Protein AF-0000000084753530 (afdb_homodimer)

Foldseek 3Di:
DPPQPQCDLVLLLPDDPLVQLLVLLVCLLPDDCPVPDLVVNVVSCCVRLVDFQRFWQKDFLVRQQVFKKKAKDKDDDVVVDPPFAPVSGFKDQLCVQCAADLQAHRSAIKGKTWRAHVLNVQLVVDAAFIKMKMWMKGWDAPGMFIEAELAQQPADPLAPCNVSNVVRLVVSQVSHDPVSPRCSSSSNSSSVSSLVCSQDPDPRNSNSNSSSCCCPPNDSNGQKYWHARNLVSRSIIMMIGRRVSCVRTMDTAKIWIWGFRHADPNGTDIDTDQWIWGDDPNTTDIDGDDVVVVVSPPPDD/DPPQPQCDLVLLLPDDPLVQLLVLLVCLLPDDCPVPDLVRNVVSCCVRLVDFLRFWQKDFLVRQQVFKKKAKDKDDDVVVDPPFAPVSRFKDQLCVQCAADLQAHRSAIKGKTWRAHVLNVQLVVDAAFIKMKMWMKGWDAPGMFIEAELAQQPADPLAPCNVSNVVSLVVSQVSHDVVSPRCSSSSNSSSVSSLVCSQDPDPRNSNSNSSSCCCPPNDSNGQKYWHARNLVSRSIIMMIGRRVSCVRTMDTAKIWIWGFRHADPNGTDIDTDQWIWGDDPNTTDIDGDDVVVVVSPPPPD

pLDDT: mean 89.47, std 12.33, range [28.3, 98.75]

Secondary structure (DSSP, 8-state):
--------HHHHHT---HHHHHHHHHHHHH---TTS-HHHHHHHHHHHHS----PEEEE-HHHHTT-EEEEEEES--TTT--TTSGGGGSPPPGGG--S-BTTB-TT---EEEESSHHHHHHHT---TT-EEEEEEEEE--SSPEEEEE-S-TT--TTSTTHHHHHHHHHHHHHHS-GGG---HHHHHHHHHHHHHHHHH--TT-HHHHHHHHHHHTSSS--SEEEEE-TTTTTSSEEEEE-HHHHHHHEEEEEEEEEEEEEEETTEEEEEEEEEEEEEETTEEEEEE--HHHHHTTT---/--------HHHHHT---HHHHHHHHHHHHH---TTS-HHHHHHHHHHHHS----PEEEE-HHHHTT-EEEEEEES--TTT--TTSGGGGSPPPGGG--S-BTTB-TT---EEEESSHHHHHHHT---TT-EEEEEEEEE--SSPEEEEE-S-TT--TTSTTHHHHHHHHHHHHHHS-GGG---HHHHHHHHHHHHHHHHH--TT-HHHHHHHHHHHTSSS--SEEEEE-TTTTTSSEEEEE-HHHHHHHEEEEEEEEEEEEEEETTEEEEEEEEEEEEEETTEEEEEE--HHHHHTTTTT-

Structure (mmCIF, N/CA/C/O backbone):
data_AF-0000000084753530-model_v1
#
loop_
_entity.id
_entity.type
_entity.pdbx_description
1 polymer 'Uncharacterized protein'
#
loop_
_atom_site.group_PDB
_atom_site.id
_atom_site.type_symbol
_atom_site.label_atom_id
_atom_site.label_alt_id
_atom_site.label_comp_id
_atom_site.label_asym_id
_atom_site.label_entity_id
_atom_site.label_seq_id
_atom_site.pdbx_PDB_ins_code
_atom_site.Cartn_x
_atom_site.Cartn_y
_atom_site.Cartn_z
_atom_site.occupancy
_atom_site.B_iso_or_equiv
_atom_site.auth_seq_id
_atom_site.auth_comp_id
_atom_site.auth_asym_id
_atom_site.auth_atom_id
_atom_site.pdbx_PDB_model_num
ATOM 1 N N . MET A 1 1 ? 17.547 -9.211 -23.219 1 28.61 1 MET A N 1
ATOM 2 C CA . MET A 1 1 ? 16.906 -10.469 -23.562 1 28.61 1 MET A CA 1
ATOM 3 C C . MET A 1 1 ? 16.859 -11.406 -22.344 1 28.61 1 MET A C 1
ATOM 5 O O . MET A 1 1 ? 17.906 -11.828 -21.859 1 28.61 1 MET A O 1
ATOM 9 N N . ASP A 1 2 ? 15.953 -11.188 -21.469 1 36.78 2 ASP A N 1
ATOM 10 C CA . ASP A 1 2 ? 15.789 -11.992 -20.281 1 36.78 2 ASP A CA 1
ATOM 11 C C . ASP A 1 2 ? 15.828 -13.484 -20.609 1 36.78 2 ASP A C 1
ATOM 13 O O . ASP A 1 2 ? 15.078 -13.953 -21.469 1 36.78 2 ASP A O 1
ATOM 17 N N . GLU A 1 3 ? 16.906 -14.086 -20.484 1 37.41 3 GLU A N 1
ATOM 18 C CA . GLU A 1 3 ? 17.062 -15.516 -20.719 1 37.41 3 GLU A CA 1
ATOM 19 C C . GLU A 1 3 ? 15.906 -16.312 -20.109 1 37.41 3 GLU A C 1
ATOM 21 O O . GLU A 1 3 ? 15.672 -16.219 -18.906 1 37.41 3 GLU A O 1
ATOM 26 N N . LEU A 1 4 ? 14.828 -16.391 -20.781 1 42.41 4 LEU A N 1
ATOM 27 C CA . LEU A 1 4 ? 13.781 -17.359 -20.484 1 42.41 4 LEU A CA 1
ATOM 28 C C . LEU A 1 4 ? 14.375 -18.625 -19.859 1 42.41 4 LEU A C 1
ATOM 30 O O . LEU A 1 4 ? 15.289 -19.234 -20.422 1 42.41 4 LEU A O 1
ATOM 34 N N . GLU A 1 5 ? 14.391 -18.688 -18.656 1 47.81 5 GLU A N 1
ATOM 35 C CA . GLU A 1 5 ? 14.852 -19.953 -18.062 1 47.81 5 GLU A CA 1
ATOM 36 C C . GLU A 1 5 ? 14.25 -21.156 -18.797 1 47.81 5 GLU A C 1
ATOM 38 O O . GLU A 1 5 ? 13.094 -21.516 -18.547 1 47.81 5 GLU A O 1
ATOM 43 N N . GLN A 1 6 ? 14.625 -21.25 -20.062 1 50.78 6 GLN A N 1
ATOM 44 C CA . GLN A 1 6 ? 14.273 -22.422 -20.859 1 50.78 6 GLN A CA 1
ATOM 45 C C . GLN A 1 6 ? 14.758 -23.703 -20.188 1 50.78 6 GLN A C 1
ATOM 47 O O . GLN A 1 6 ? 15.805 -23.719 -19.531 1 50.78 6 GLN A O 1
ATOM 52 N N . ILE A 1 7 ? 13.695 -24.5 -19.922 1 56.88 7 ILE A N 1
ATOM 53 C CA . ILE A 1 7 ? 14.117 -25.828 -19.5 1 56.88 7 ILE A CA 1
ATOM 54 C C . ILE A 1 7 ? 15.32 -26.266 -20.344 1 56.88 7 ILE A C 1
ATOM 56 O O . ILE A 1 7 ? 15.258 -26.281 -21.562 1 56.88 7 ILE A O 1
ATOM 60 N N . THR A 1 8 ? 16.453 -26.156 -19.656 1 55.59 8 THR A N 1
ATOM 61 C CA . THR A 1 8 ? 17.688 -26.484 -20.375 1 55.59 8 THR A CA 1
ATOM 62 C C . THR A 1 8 ? 17.672 -27.938 -20.828 1 55.59 8 THR A C 1
ATOM 64 O O . THR A 1 8 ? 16.906 -28.766 -20.312 1 55.59 8 THR A O 1
ATOM 67 N N . SER A 1 9 ? 18.328 -28.25 -21.953 1 53.47 9 SER A N 1
ATOM 68 C CA . SER A 1 9 ? 18.516 -29.609 -22.453 1 53.47 9 SER A CA 1
ATOM 69 C C . SER A 1 9 ? 18.953 -30.562 -21.344 1 53.47 9 SER A C 1
ATOM 71 O O . SER A 1 9 ? 18.547 -31.719 -21.312 1 53.47 9 SER A O 1
ATOM 73 N N . LYS A 1 10 ? 19.672 -30.078 -20.594 1 57.25 10 LYS A N 1
ATOM 74 C CA . LYS A 1 10 ? 20.234 -30.891 -19.516 1 57.25 10 LYS A CA 1
ATOM 75 C C . LYS A 1 10 ? 19.141 -31.312 -18.531 1 57.25 10 LYS A C 1
ATOM 77 O O . LYS A 1 10 ? 19.141 -32.438 -18.047 1 57.25 10 LYS A O 1
ATOM 82 N N . GLU A 1 11 ? 18.203 -30.469 -18.266 1 61.41 11 GLU A N 1
ATOM 83 C CA . GLU A 1 11 ? 17.094 -30.75 -17.344 1 61.41 11 GLU A CA 1
ATOM 84 C C . GLU A 1 11 ? 16.172 -31.812 -17.922 1 61.41 11 GLU A C 1
ATOM 86 O O . GLU A 1 11 ? 15.703 -32.688 -17.188 1 61.41 11 GLU A O 1
ATOM 91 N N . LEU A 1 12 ? 16 -31.797 -19.156 1 60 12 LEU A N 1
ATOM 92 C CA . LEU A 1 12 ? 15.062 -32.688 -19.812 1 60 12 LEU A CA 1
ATOM 93 C C . LEU A 1 12 ? 15.656 -34.094 -19.953 1 60 12 LEU A C 1
ATOM 95 O O . LEU A 1 12 ? 14.922 -35.094 -19.922 1 60 12 LEU A O 1
ATOM 99 N N . GLU A 1 13 ? 16.953 -34.031 -20.188 1 63.81 13 GLU A N 1
ATOM 100 C CA . GLU A 1 13 ? 17.594 -35.344 -20.266 1 63.81 13 GLU A CA 1
ATOM 101 C C . GLU A 1 13 ? 17.438 -36.094 -18.938 1 63.81 13 GLU A C 1
ATOM 103 O O . GLU A 1 13 ? 17.484 -37.344 -18.922 1 63.81 13 GLU A O 1
ATOM 108 N N . SER A 1 14 ? 17.031 -35.375 -18.047 1 71 14 SER A N 1
ATOM 109 C CA . SER A 1 14 ? 16.953 -36 -16.719 1 71 14 SER A CA 1
ATOM 110 C C . SER A 1 14 ? 15.562 -36.562 -16.469 1 71 14 SER A C 1
ATOM 112 O O . SER A 1 14 ? 15.336 -37.219 -15.453 1 71 14 SER A O 1
ATOM 114 N N . PHE A 1 15 ? 14.648 -36.5 -17.391 1 83.19 15 PHE A N 1
ATOM 115 C CA . PHE A 1 15 ? 13.305 -37.031 -17.172 1 83.19 15 PHE A CA 1
ATOM 116 C C . PHE A 1 15 ? 13.289 -38.531 -17.328 1 83.19 15 PHE A C 1
ATOM 118 O O . PHE A 1 15 ? 13.844 -39.062 -18.281 1 83.19 15 PHE A O 1
ATOM 125 N N . PRO A 1 16 ? 12.719 -39.188 -16.453 1 89.06 16 PRO A N 1
ATOM 126 C CA . PRO A 1 16 ? 12.555 -40.656 -16.594 1 89.06 16 PRO A CA 1
ATOM 127 C C . PRO A 1 16 ? 11.477 -41.031 -17.594 1 89.06 16 PRO A C 1
ATOM 129 O O . PRO A 1 16 ? 10.984 -40.156 -18.344 1 89.06 16 PRO A O 1
ATOM 132 N N . SER A 1 17 ? 11.219 -42.375 -17.672 1 90.81 17 SER A N 1
ATOM 133 C CA . SER A 1 17 ? 10.086 -42.781 -18.484 1 90.81 17 SER A CA 1
ATOM 134 C C . SER A 1 17 ? 8.789 -42.156 -18.016 1 90.81 17 SER A C 1
ATOM 136 O O . SER A 1 17 ? 8.68 -41.719 -16.859 1 90.81 17 SER A O 1
ATOM 138 N N . LEU A 1 18 ? 7.902 -41.969 -18.891 1 93.81 18 LEU A N 1
ATOM 139 C CA . LEU A 1 18 ? 6.637 -41.344 -18.547 1 93.81 18 LEU A CA 1
ATOM 140 C C . LEU A 1 18 ? 5.977 -42.031 -17.359 1 93.81 18 LEU A C 1
ATOM 142 O O . LEU A 1 18 ? 5.418 -41.375 -16.484 1 93.81 18 LEU A O 1
ATOM 146 N N . SER A 1 19 ? 5.992 -43.406 -17.391 1 95.44 19 SER A N 1
ATOM 147 C CA . SER A 1 19 ? 5.41 -44.188 -16.312 1 95.44 19 SER A CA 1
ATOM 148 C C . SER A 1 19 ? 6.098 -43.875 -14.984 1 95.44 19 SER A C 1
ATOM 150 O O . SER A 1 19 ? 5.434 -43.656 -13.969 1 95.44 19 SER A O 1
ATOM 152 N N . GLN A 1 20 ? 7.363 -43.844 -15.016 1 95.5 20 GLN A N 1
ATOM 153 C CA . GLN A 1 20 ? 8.125 -43.5 -13.812 1 95.5 20 GLN A CA 1
ATOM 154 C C . GLN A 1 20 ? 7.848 -42.062 -13.375 1 95.5 20 GLN A C 1
ATOM 156 O O . GLN A 1 20 ? 7.762 -41.781 -12.18 1 95.5 20 GLN A O 1
ATOM 161 N N . TYR A 1 21 ? 7.777 -41.188 -14.305 1 95.5 21 TYR A N 1
ATOM 162 C CA . TYR A 1 21 ? 7.539 -39.781 -14 1 95.5 21 TYR A CA 1
ATOM 163 C C . TYR A 1 21 ? 6.199 -39.594 -13.297 1 95.5 21 TYR A C 1
ATOM 165 O O . TYR A 1 21 ? 6.102 -38.844 -12.32 1 95.5 21 TYR A O 1
ATOM 173 N N . LYS A 1 22 ? 5.16 -40.25 -13.812 1 97 22 LYS A N 1
ATOM 174 C CA . LYS A 1 22 ? 3.85 -40.219 -13.164 1 97 22 LYS A CA 1
ATOM 175 C C . LYS A 1 22 ? 3.934 -40.719 -11.727 1 97 22 LYS A C 1
ATOM 177 O O . LYS A 1 22 ? 3.299 -40.188 -10.828 1 97 22 LYS A O 1
ATOM 182 N N . SER A 1 23 ? 4.754 -41.75 -11.547 1 97.38 23 SER A N 1
ATOM 183 C CA . SER A 1 23 ? 4.961 -42.281 -10.203 1 97.38 23 SER A CA 1
ATOM 184 C C . SER A 1 23 ? 5.672 -41.281 -9.305 1 97.38 23 SER A C 1
ATOM 186 O O . SER A 1 23 ? 5.312 -41.125 -8.141 1 97.38 23 SER A O 1
ATOM 188 N N . ASP A 1 24 ? 6.652 -40.625 -9.82 1 97.5 24 ASP A N 1
ATOM 189 C CA . ASP A 1 24 ? 7.391 -39.625 -9.07 1 97.5 24 ASP A CA 1
ATOM 190 C C . ASP A 1 24 ? 6.48 -38.469 -8.648 1 97.5 24 ASP A C 1
ATOM 192 O O . ASP A 1 24 ? 6.543 -38 -7.512 1 97.5 24 ASP A O 1
ATOM 196 N N . LEU A 1 25 ? 5.672 -38 -9.555 1 97.5 25 LEU A N 1
ATOM 197 C CA . LEU A 1 25 ? 4.754 -36.906 -9.25 1 97.5 25 LEU A CA 1
ATOM 198 C C . LEU A 1 25 ? 3.73 -37.344 -8.203 1 97.5 25 LEU A C 1
ATOM 200 O O . LEU A 1 25 ? 3.379 -36.562 -7.32 1 97.5 25 LEU A O 1
ATOM 204 N N . SER A 1 26 ? 3.232 -38.562 -8.359 1 97.25 26 SER A N 1
ATOM 205 C CA . SER A 1 26 ? 2.32 -39.094 -7.352 1 97.25 26 SER A CA 1
ATOM 206 C C . SER A 1 26 ? 2.975 -39.125 -5.977 1 97.25 26 SER A C 1
ATOM 208 O O . SER A 1 26 ? 2.344 -38.75 -4.977 1 97.25 26 SER A O 1
ATOM 210 N N . LYS A 1 27 ? 4.234 -39.531 -5.988 1 97.31 27 LYS A N 1
ATOM 211 C CA . LYS A 1 27 ? 5.008 -39.531 -4.746 1 97.31 27 LYS A CA 1
ATOM 212 C C . LYS A 1 27 ? 5.137 -38.125 -4.18 1 97.31 27 LYS A C 1
ATOM 214 O O . LYS A 1 27 ? 4.977 -37.938 -2.975 1 97.31 27 LYS A O 1
ATOM 219 N N . LEU A 1 28 ? 5.434 -37.219 -4.996 1 97.12 28 LEU A N 1
ATOM 220 C CA . LEU A 1 28 ? 5.547 -35.844 -4.574 1 97.12 28 LEU A CA 1
ATOM 221 C C . LEU A 1 28 ? 4.246 -35.344 -3.951 1 97.12 28 LEU A C 1
ATOM 223 O O . LEU A 1 28 ? 4.262 -34.656 -2.92 1 97.12 28 LEU A O 1
ATOM 227 N N . GLY A 1 29 ? 3.143 -35.656 -4.527 1 95.94 29 GLY A N 1
ATOM 228 C CA . GLY A 1 29 ? 1.834 -35.219 -4.062 1 95.94 29 GLY A CA 1
ATOM 229 C C . GLY A 1 29 ? 1.468 -35.781 -2.699 1 95.94 29 GLY A C 1
ATOM 230 O O . GLY A 1 29 ? 0.644 -35.188 -1.989 1 95.94 29 GLY A O 1
ATOM 231 N N . LYS A 1 30 ? 2.148 -36.875 -2.309 1 94.5 30 LYS A N 1
ATOM 232 C CA . LYS A 1 30 ? 1.807 -37.562 -1.061 1 94.5 30 LYS A CA 1
ATOM 233 C C . LYS A 1 30 ? 2.887 -37.344 -0.004 1 94.5 30 LYS A C 1
ATOM 235 O O . LYS A 1 30 ? 2.729 -37.75 1.146 1 94.5 30 LYS A O 1
ATOM 240 N N . LEU A 1 31 ? 3.871 -36.719 -0.399 1 94.19 31 LEU A N 1
ATOM 241 C CA . LEU A 1 31 ? 5.023 -36.531 0.479 1 94.19 31 LEU A CA 1
ATOM 242 C C . LEU A 1 31 ? 4.688 -35.625 1.643 1 94.19 31 LEU A C 1
ATOM 244 O O . LEU A 1 31 ? 4.047 -34.594 1.451 1 94.19 31 LEU A O 1
ATOM 248 N N . ASP A 1 32 ? 5.086 -36 2.846 1 93.81 32 ASP A N 1
ATOM 249 C CA . ASP A 1 32 ? 4.961 -35.125 4.004 1 93.81 32 ASP A CA 1
ATOM 250 C C . ASP A 1 32 ? 6.078 -34.094 4.027 1 93.81 32 ASP A C 1
ATOM 252 O O . ASP A 1 32 ? 7.234 -34.406 4.316 1 93.81 32 ASP A O 1
ATOM 256 N N . LEU A 1 33 ? 5.727 -32.938 3.82 1 94.44 33 LEU A N 1
ATOM 257 C CA . LEU A 1 33 ? 6.707 -31.859 3.693 1 94.44 33 LEU A CA 1
ATOM 258 C C . LEU A 1 33 ? 6.762 -31.016 4.965 1 94.44 33 LEU A C 1
ATOM 260 O O . LEU A 1 33 ? 7.461 -30 5.016 1 94.44 33 LEU A O 1
ATOM 264 N N . SER A 1 34 ? 6.082 -31.391 6.027 1 92.88 34 SER A N 1
ATOM 265 C CA . SER A 1 34 ? 5.879 -30.562 7.219 1 92.88 34 SER A CA 1
ATOM 266 C C . SER A 1 34 ? 7.184 -30.344 7.973 1 92.88 34 SER A C 1
ATOM 268 O O . SER A 1 34 ? 7.352 -29.344 8.656 1 92.88 34 SER A O 1
ATOM 270 N N . GLN A 1 35 ? 8.125 -31.234 7.789 1 93.94 35 GLN A N 1
ATOM 271 C CA . GLN A 1 35 ? 9.352 -31.141 8.578 1 93.94 35 GLN A CA 1
ATOM 272 C C . GLN A 1 35 ? 10.477 -30.5 7.777 1 93.94 35 GLN A C 1
ATOM 274 O O . GLN A 1 35 ? 11.578 -30.297 8.297 1 93.94 35 GLN A O 1
ATOM 279 N N . LEU A 1 36 ? 10.227 -30.188 6.57 1 94.06 36 LEU A N 1
ATOM 280 C CA . LEU A 1 36 ? 11.25 -29.625 5.691 1 94.06 36 LEU A CA 1
ATOM 281 C C . LEU A 1 36 ? 11.164 -28.109 5.656 1 94.06 36 LEU A C 1
ATOM 283 O O . LEU A 1 36 ? 10.07 -27.547 5.754 1 94.06 36 LEU A O 1
ATOM 287 N N . ASN A 1 37 ? 12.25 -27.484 5.559 1 91 37 ASN A N 1
ATOM 288 C CA . ASN A 1 37 ? 12.25 -26.047 5.332 1 91 37 ASN A CA 1
ATOM 289 C C . ASN A 1 37 ? 12.031 -25.703 3.859 1 91 37 ASN A C 1
ATOM 291 O O . ASN A 1 37 ? 11.883 -26.609 3.027 1 91 37 ASN A O 1
ATOM 295 N N . VAL A 1 38 ? 12.023 -24.531 3.539 1 90.06 38 VAL A N 1
ATOM 296 C CA . VAL A 1 38 ? 11.648 -24.062 2.207 1 90.06 38 VAL A CA 1
ATOM 297 C C . VAL A 1 38 ? 12.633 -24.609 1.175 1 90.06 38 VAL A C 1
ATOM 299 O O . VAL A 1 38 ? 12.219 -25.141 0.141 1 90.06 38 VAL A O 1
ATOM 302 N N . GLU A 1 39 ? 13.883 -24.531 1.435 1 91.62 39 GLU A N 1
ATOM 303 C CA . GLU A 1 39 ? 14.906 -25.016 0.501 1 91.62 39 GLU A CA 1
ATOM 304 C C . GLU A 1 39 ? 14.797 -26.516 0.285 1 91.62 39 GLU A C 1
ATOM 306 O O . GLU A 1 39 ? 14.906 -27 -0.845 1 91.62 39 GLU A O 1
ATOM 311 N N . GLN A 1 40 ? 14.594 -27.172 1.354 1 95.06 40 GLN A N 1
ATOM 312 C CA . GLN A 1 40 ? 14.461 -28.625 1.282 1 95.06 40 GLN A CA 1
ATOM 313 C C . GLN A 1 40 ? 13.219 -29.016 0.491 1 95.06 40 GLN A C 1
ATOM 315 O O . GLN A 1 40 ? 13.242 -30 -0.257 1 95.06 40 GLN A O 1
ATOM 320 N N . ARG A 1 41 ? 12.133 -28.328 0.702 1 94.81 41 ARG A N 1
ATOM 321 C CA . ARG A 1 41 ? 10.914 -28.594 -0.05 1 94.81 41 ARG A CA 1
ATOM 322 C C . ARG A 1 41 ? 11.125 -28.359 -1.542 1 94.81 41 ARG A C 1
ATOM 324 O O . ARG A 1 41 ? 10.672 -29.156 -2.369 1 94.81 41 ARG A O 1
ATOM 331 N N . LEU A 1 42 ? 11.82 -27.328 -1.84 1 92.88 42 LEU A N 1
ATOM 332 C CA . LEU A 1 42 ? 12.125 -27.031 -3.236 1 92.88 42 LEU A CA 1
ATOM 333 C C . LEU A 1 42 ? 12.977 -28.125 -3.852 1 92.88 42 LEU A C 1
ATOM 335 O O . LEU A 1 42 ? 12.734 -28.547 -4.984 1 92.88 42 LEU A O 1
ATOM 339 N N . ASP A 1 43 ? 13.914 -28.562 -3.062 1 94.38 43 ASP A N 1
ATOM 340 C CA . ASP A 1 43 ? 14.766 -29.656 -3.535 1 94.38 43 ASP A CA 1
ATOM 341 C C . ASP A 1 43 ? 13.938 -30.891 -3.855 1 94.38 43 ASP A C 1
ATOM 343 O O . ASP A 1 43 ? 14.164 -31.547 -4.875 1 94.38 43 ASP A O 1
ATOM 347 N N . LYS A 1 44 ? 13.039 -31.188 -2.98 1 95.31 44 LYS A N 1
ATOM 348 C CA . LYS A 1 44 ? 12.188 -32.344 -3.199 1 95.31 44 LYS A CA 1
ATOM 349 C C . LYS A 1 44 ? 11.352 -32.188 -4.469 1 95.31 44 LYS A C 1
ATOM 351 O O . LYS A 1 44 ? 11.133 -33.156 -5.199 1 95.31 44 LYS A O 1
ATOM 356 N N . ILE A 1 45 ? 10.867 -31.031 -4.719 1 94.81 45 ILE A N 1
ATOM 357 C CA . ILE A 1 45 ? 10.078 -30.734 -5.914 1 94.81 45 ILE A CA 1
ATOM 358 C C . ILE A 1 45 ? 10.938 -30.953 -7.16 1 94.81 45 ILE A C 1
ATOM 360 O O . ILE A 1 45 ? 10.523 -31.641 -8.102 1 94.81 45 ILE A O 1
ATOM 364 N N . TYR A 1 46 ? 12.117 -30.5 -7.086 1 92.62 46 TYR A N 1
ATOM 365 C CA . TYR A 1 46 ? 12.992 -30.641 -8.242 1 92.62 46 TYR A CA 1
ATOM 366 C C . TYR A 1 46 ? 13.43 -32.094 -8.414 1 92.62 46 TYR A C 1
ATOM 368 O O . TYR A 1 46 ? 13.617 -32.562 -9.539 1 92.62 46 TYR A O 1
ATOM 376 N N . ASP A 1 47 ? 13.586 -32.781 -7.352 1 93.94 47 ASP A N 1
ATOM 377 C CA . ASP A 1 47 ? 13.984 -34.188 -7.406 1 93.94 47 ASP A CA 1
ATOM 378 C C . ASP A 1 47 ? 12.914 -35.031 -8.086 1 93.94 47 ASP A C 1
ATOM 380 O O . ASP A 1 47 ? 13.227 -35.938 -8.875 1 93.94 47 ASP A O 1
ATOM 384 N N . LEU A 1 48 ? 11.711 -34.688 -7.77 1 95.19 48 LEU A N 1
ATOM 385 C CA . LEU A 1 48 ? 10.633 -35.562 -8.203 1 95.19 48 LEU A CA 1
ATOM 386 C C . LEU A 1 48 ? 9.945 -35 -9.445 1 95.19 48 LEU A C 1
ATOM 388 O O . LEU A 1 48 ? 9.656 -35.75 -10.383 1 95.19 48 LEU A O 1
ATOM 392 N N . ALA A 1 49 ? 9.711 -33.719 -9.484 1 94.56 49 ALA A N 1
ATOM 393 C CA . ALA A 1 49 ? 9.062 -33.094 -10.633 1 94.56 49 ALA A CA 1
ATOM 394 C C . ALA A 1 49 ? 10.078 -32.688 -11.688 1 94.56 49 ALA A C 1
ATOM 396 O O . ALA A 1 49 ? 9.719 -32.375 -12.828 1 94.56 49 ALA A O 1
ATOM 397 N N . ARG A 1 50 ? 11.352 -32.656 -11.305 1 89.94 50 ARG A N 1
ATOM 398 C CA . ARG A 1 50 ? 12.484 -32.344 -12.164 1 89.94 50 ARG A CA 1
ATOM 399 C C . ARG A 1 50 ? 12.516 -30.859 -12.516 1 89.94 50 ARG A C 1
ATOM 401 O O . ARG A 1 50 ? 13.586 -30.297 -12.75 1 89.94 50 ARG A O 1
ATOM 408 N N . THR A 1 51 ? 11.328 -30.234 -12.57 1 88.62 51 THR A N 1
ATOM 409 C CA . THR A 1 51 ? 11.273 -28.797 -12.867 1 88.62 51 THR A CA 1
ATOM 410 C C . THR A 1 51 ? 9.953 -28.203 -12.406 1 88.62 51 THR A C 1
ATOM 412 O O . THR A 1 51 ? 9.023 -28.938 -12.047 1 88.62 51 THR A O 1
ATOM 415 N N . ILE A 1 52 ? 9.938 -26.922 -12.352 1 88.62 52 ILE A N 1
ATOM 416 C CA . ILE A 1 52 ? 8.727 -26.109 -12.242 1 88.62 52 ILE A CA 1
ATOM 417 C C . ILE A 1 52 ? 8.438 -25.438 -13.586 1 88.62 52 ILE A C 1
ATOM 419 O O . ILE A 1 52 ? 9.344 -24.906 -14.227 1 88.62 52 ILE A O 1
ATOM 423 N N . PRO A 1 53 ? 7.148 -25.578 -13.984 1 83.38 53 PRO A N 1
ATOM 424 C CA . PRO A 1 53 ? 6.887 -24.938 -15.273 1 83.38 53 PRO A CA 1
ATOM 425 C C . PRO A 1 53 ? 7.402 -23.5 -15.328 1 83.38 53 PRO A C 1
ATOM 427 O O . PRO A 1 53 ? 7.02 -22.672 -14.5 1 83.38 53 PRO A O 1
ATOM 430 N N . GLY A 1 54 ? 8.289 -23.188 -16.25 1 77.88 54 GLY A N 1
ATOM 431 C CA . GLY A 1 54 ? 8.984 -21.922 -16.25 1 77.88 54 GLY A CA 1
ATOM 432 C C . GLY A 1 54 ? 8.523 -20.984 -17.344 1 77.88 54 GLY A C 1
ATOM 433 O O . GLY A 1 54 ? 8.867 -19.797 -17.344 1 77.88 54 GLY A O 1
ATOM 434 N N . SER A 1 55 ? 7.738 -21.516 -18.297 1 77.62 55 SER A N 1
ATOM 435 C CA . SER A 1 55 ? 7.293 -20.656 -19.391 1 77.62 55 SER A CA 1
ATOM 436 C C . SER A 1 55 ? 6.414 -19.516 -18.891 1 77.62 55 SER A C 1
ATOM 438 O O . SER A 1 55 ? 5.617 -19.703 -17.969 1 77.62 55 SER A O 1
ATOM 440 N N . ILE A 1 56 ? 6.668 -18.422 -19.578 1 81.75 56 ILE A N 1
ATOM 441 C CA . ILE A 1 56 ? 6.012 -17.188 -19.172 1 81.75 56 ILE A CA 1
ATOM 442 C C . ILE A 1 56 ? 4.781 -16.938 -20.031 1 81.75 56 ILE A C 1
ATOM 444 O O . ILE A 1 56 ? 4.852 -17.016 -21.266 1 81.75 56 ILE A O 1
ATOM 448 N N . GLY A 1 57 ? 3.707 -16.75 -19.375 1 86.12 57 GLY A N 1
ATOM 449 C CA . GLY A 1 57 ? 2.637 -16.062 -20.078 1 86.12 57 GLY A CA 1
ATOM 450 C C . GLY A 1 57 ? 2.855 -14.562 -20.156 1 86.12 57 GLY A C 1
ATOM 451 O O . GLY A 1 57 ? 3.291 -13.938 -19.188 1 86.12 57 GLY A O 1
ATOM 452 N N . TRP A 1 58 ? 2.666 -14.07 -21.359 1 88.88 58 TRP A N 1
ATOM 453 C CA . TRP A 1 58 ? 2.812 -12.625 -21.547 1 88.88 58 TRP A CA 1
ATOM 454 C C . TRP A 1 58 ? 1.475 -11.992 -21.906 1 88.88 58 TRP A C 1
ATOM 456 O O . TRP A 1 58 ? 0.694 -12.562 -22.672 1 88.88 58 TRP A O 1
ATOM 466 N N . MET A 1 59 ? 1.32 -10.922 -21.312 1 92.81 59 MET A N 1
ATOM 467 C CA . MET A 1 59 ? 0.144 -10.141 -21.672 1 92.81 59 MET A CA 1
ATOM 468 C C . MET A 1 59 ? 0.513 -8.68 -21.906 1 92.81 59 MET A C 1
ATOM 470 O O . MET A 1 59 ? 1.176 -8.062 -21.062 1 92.81 59 MET A O 1
ATOM 474 N N . LYS A 1 60 ? 0.063 -8.164 -23.016 1 95 60 LYS A N 1
ATOM 475 C CA . LYS A 1 60 ? 0.307 -6.758 -23.312 1 95 60 LYS A CA 1
ATOM 476 C C . LYS A 1 60 ? -0.537 -5.848 -22.422 1 95 60 LYS A C 1
ATOM 478 O O . LYS A 1 60 ? -1.632 -6.223 -22 1 95 60 LYS A O 1
ATOM 483 N N . PRO A 1 61 ? -0.036 -4.648 -22.188 1 96.25 61 PRO A N 1
ATOM 484 C CA . PRO A 1 61 ? -0.758 -3.709 -21.328 1 96.25 61 PRO A CA 1
ATOM 485 C C . PRO A 1 61 ? -2.195 -3.473 -21.797 1 96.25 61 PRO A C 1
ATOM 487 O O . PRO A 1 61 ? -3.115 -3.451 -20.969 1 96.25 61 PRO A O 1
ATOM 490 N N . GLU A 1 62 ? -2.424 -3.379 -23.078 1 95.75 62 GLU A N 1
ATOM 491 C CA . GLU A 1 62 ? -3.75 -3.09 -23.625 1 95.75 62 GLU A CA 1
ATOM 492 C C . GLU A 1 62 ? -4.738 -4.203 -23.281 1 95.75 62 GLU A C 1
ATOM 494 O O . GLU A 1 62 ? -5.91 -3.936 -23.016 1 95.75 62 GLU A O 1
ATOM 499 N N . GLN A 1 63 ? -4.246 -5.398 -23.297 1 93.69 63 GLN A N 1
ATOM 500 C CA . GLN A 1 63 ? -5.082 -6.547 -22.969 1 93.69 63 GLN A CA 1
ATOM 501 C C . GLN A 1 63 ? -5.309 -6.656 -21.453 1 93.69 63 GLN A C 1
ATOM 503 O O . GLN A 1 63 ? -6.438 -6.859 -21.016 1 93.69 63 GLN A O 1
ATOM 508 N N . PHE A 1 64 ? -4.227 -6.48 -20.75 1 95.5 64 PHE A N 1
ATOM 509 C CA . PHE A 1 64 ? -4.285 -6.586 -19.297 1 95.5 64 PHE A CA 1
ATOM 510 C C . PHE A 1 64 ? -5.219 -5.535 -18.703 1 95.5 64 PHE A C 1
ATOM 512 O O . PHE A 1 64 ? -6 -5.824 -17.797 1 95.5 64 PHE A O 1
ATOM 519 N N . ASN A 1 65 ? -5.18 -4.332 -19.266 1 97.25 65 ASN A N 1
ATOM 520 C CA . ASN A 1 65 ? -5.883 -3.182 -18.703 1 97.25 65 ASN A CA 1
ATOM 521 C C . ASN A 1 65 ? -7.383 -3.254 -18.984 1 97.25 65 ASN A C 1
ATOM 523 O O . ASN A 1 65 ? -8.164 -2.492 -18.406 1 97.25 65 ASN A O 1
ATOM 527 N N . TYR A 1 66 ? -7.809 -4.262 -19.719 1 94.56 66 TYR A N 1
ATOM 528 C CA . TYR A 1 66 ? -9.227 -4.48 -19.969 1 94.56 66 TYR A CA 1
ATOM 529 C C . TYR A 1 66 ? -9.859 -5.336 -18.875 1 94.56 66 TYR A C 1
ATOM 531 O O . TYR A 1 66 ? -11.078 -5.375 -18.734 1 94.56 66 TYR A O 1
ATOM 539 N N . HIS A 1 67 ? -9.031 -5.957 -18.125 1 92.62 67 HIS A N 1
ATOM 540 C CA . HIS A 1 67 ? -9.523 -6.887 -17.109 1 92.62 67 HIS A CA 1
ATOM 541 C C . HIS A 1 67 ? -9.781 -6.176 -15.789 1 92.62 67 HIS A C 1
ATOM 543 O O . HIS A 1 67 ? -9.164 -5.156 -15.5 1 92.62 67 HIS A O 1
ATOM 549 N N . SER A 1 68 ? -10.734 -6.699 -15.094 1 94.94 68 SER A N 1
ATOM 550 C CA . SER A 1 68 ? -10.969 -6.355 -13.695 1 94.94 68 SER A CA 1
ATOM 551 C C . SER A 1 68 ? -10.602 -7.516 -12.773 1 94.94 68 SER A C 1
ATOM 553 O O . SER A 1 68 ? -10.68 -8.68 -13.18 1 94.94 68 SER A O 1
ATOM 555 N N . PHE A 1 69 ? -10.195 -7.199 -11.672 1 97.19 69 PHE A N 1
ATOM 556 C CA . PHE A 1 69 ? -9.797 -8.172 -10.656 1 97.19 69 PHE A CA 1
ATOM 557 C C . PHE A 1 69 ? -10.586 -7.973 -9.375 1 97.19 69 PHE A C 1
ATOM 559 O O . PHE A 1 69 ? -10.797 -6.84 -8.938 1 97.19 69 PHE A O 1
ATOM 566 N N . TYR A 1 70 ? -11.055 -9.031 -8.805 1 97.56 70 TYR A N 1
ATOM 567 C CA . TYR A 1 70 ? -11.984 -8.969 -7.676 1 97.56 70 TYR A CA 1
ATOM 568 C C . TYR A 1 70 ? -11.375 -9.617 -6.438 1 97.56 70 TYR A C 1
ATOM 570 O O . TYR A 1 70 ? -10.953 -10.773 -6.48 1 97.56 70 TYR A O 1
ATOM 578 N N . ARG A 1 71 ? -11.328 -8.922 -5.363 1 98.38 71 ARG A N 1
ATOM 579 C CA . ARG A 1 71 ? -10.828 -9.445 -4.094 1 98.38 71 ARG A CA 1
ATOM 580 C C . ARG A 1 71 ? -11.867 -9.266 -2.988 1 98.38 71 ARG A C 1
ATOM 582 O O . ARG A 1 71 ? -12.531 -8.227 -2.91 1 98.38 71 ARG A O 1
ATOM 589 N N . VAL A 1 72 ? -11.93 -10.289 -2.15 1 98 72 VAL A N 1
ATOM 590 C CA . VAL A 1 72 ? -12.93 -10.281 -1.086 1 98 72 VAL A CA 1
ATOM 591 C C . VAL A 1 72 ? -12.234 -10.273 0.274 1 98 72 VAL A C 1
ATOM 593 O O . VAL A 1 72 ? -11.258 -10.992 0.482 1 98 72 VAL A O 1
ATOM 596 N N . ARG A 1 73 ? -12.672 -9.469 1.101 1 97.94 73 ARG A N 1
ATOM 597 C CA . ARG A 1 73 ? -12.406 -9.555 2.535 1 97.94 73 ARG A CA 1
ATOM 598 C C . ARG A 1 73 ? -13.711 -9.672 3.32 1 97.94 73 ARG A C 1
ATOM 600 O O . ARG A 1 73 ? -14.703 -9.016 2.998 1 97.94 73 ARG A O 1
ATOM 607 N N . LYS A 1 74 ? -13.688 -10.57 4.336 1 97.38 74 LYS A N 1
ATOM 608 C CA . LYS A 1 74 ? -14.891 -10.781 5.137 1 97.38 74 LYS A CA 1
ATOM 609 C C . LYS A 1 74 ? -14.742 -10.18 6.527 1 97.38 74 LYS A C 1
ATOM 611 O O . LYS A 1 74 ? -13.648 -10.195 7.102 1 97.38 74 LYS A O 1
ATOM 616 N N . ASN A 1 75 ? -15.758 -9.648 7.012 1 97.75 75 ASN A N 1
ATOM 617 C CA . ASN A 1 75 ? -15.906 -9.281 8.414 1 97.75 75 ASN A CA 1
ATOM 618 C C . ASN A 1 75 ? -14.742 -8.414 8.898 1 97.75 75 ASN A C 1
ATOM 620 O O . ASN A 1 75 ? -14.133 -8.703 9.922 1 97.75 75 ASN A O 1
ATOM 624 N N . ILE A 1 76 ? -14.43 -7.344 8.227 1 96.81 76 ILE A N 1
ATOM 625 C CA . ILE A 1 76 ? -13.359 -6.422 8.586 1 96.81 76 ILE A CA 1
ATOM 626 C C . ILE A 1 76 ? -13.625 -5.832 9.969 1 96.81 76 ILE A C 1
ATOM 628 O O . ILE A 1 76 ? -14.734 -5.363 10.25 1 96.81 76 ILE A O 1
ATOM 632 N N . ASP A 1 77 ? -12.648 -5.914 10.852 1 95.56 77 ASP A N 1
ATOM 633 C CA . ASP A 1 77 ? -12.734 -5.332 12.188 1 95.56 77 ASP A CA 1
ATOM 634 C C . ASP A 1 77 ? -12.484 -3.826 12.141 1 95.56 77 ASP A C 1
ATOM 636 O O . ASP A 1 77 ? -11.336 -3.383 12.18 1 95.56 77 ASP A O 1
ATOM 640 N N . LYS A 1 78 ? -13.477 -3.072 12.219 1 93.31 78 LYS A N 1
ATOM 641 C CA . LYS A 1 78 ? -13.414 -1.623 12.047 1 93.31 78 LYS A CA 1
ATOM 642 C C . LYS A 1 78 ? -12.758 -0.953 13.25 1 93.31 78 LYS A C 1
ATOM 644 O O . LYS A 1 78 ? -12.445 0.239 13.211 1 93.31 78 LYS A O 1
ATOM 649 N N . SER A 1 79 ? -12.539 -1.715 14.312 1 92.12 79 SER A N 1
ATOM 650 C CA . SER A 1 79 ? -11.875 -1.147 15.484 1 92.12 79 SER A CA 1
ATOM 651 C C . SER A 1 79 ? -10.375 -1.009 15.266 1 92.12 79 SER A C 1
ATOM 653 O O . SER A 1 79 ? -9.719 -0.203 15.922 1 92.12 79 SER A O 1
ATOM 655 N N . VAL A 1 80 ? -9.883 -1.784 14.289 1 92.38 80 VAL A N 1
ATOM 656 C CA . VAL A 1 80 ? -8.438 -1.756 14.125 1 92.38 80 VAL A CA 1
ATOM 657 C C . VAL A 1 80 ? -8.086 -1.48 12.664 1 92.38 80 VAL A C 1
ATOM 659 O O . VAL A 1 80 ? -6.918 -1.302 12.32 1 92.38 80 VAL A O 1
ATOM 662 N N . GLU A 1 81 ? -9.086 -1.543 11.82 1 94.75 81 GLU A N 1
ATOM 663 C CA . GLU A 1 81 ? -8.875 -1.245 10.406 1 94.75 81 GLU A CA 1
ATOM 664 C C . GLU A 1 81 ? -9.758 -0.085 9.953 1 94.75 81 GLU A C 1
ATOM 666 O O . GLU A 1 81 ? -10.727 0.269 10.633 1 94.75 81 GLU A O 1
ATOM 671 N N . ASP A 1 82 ? -9.367 0.555 8.922 1 95.88 82 ASP A N 1
ATOM 672 C CA . ASP A 1 82 ? -10.07 1.711 8.375 1 95.88 82 ASP A CA 1
ATOM 673 C C . ASP A 1 82 ? -10.648 1.401 6.996 1 95.88 82 ASP A C 1
ATOM 675 O O . ASP A 1 82 ? -9.906 1.263 6.023 1 95.88 82 ASP A O 1
ATOM 679 N N . ILE A 1 83 ? -11.922 1.334 6.812 1 95.38 83 ILE A N 1
ATOM 680 C CA . ILE A 1 83 ? -12.586 0.884 5.59 1 95.38 83 ILE A CA 1
ATOM 681 C C . ILE A 1 83 ? -12.57 2.004 4.555 1 95.38 83 ILE A C 1
ATOM 683 O O . ILE A 1 83 ? -12.992 1.808 3.412 1 95.38 83 ILE A O 1
ATOM 687 N N . THR A 1 84 ? -12.055 3.229 4.945 1 95.12 84 THR A N 1
ATOM 688 C CA . THR A 1 84 ? -11.984 4.324 3.984 1 95.12 84 THR A CA 1
ATOM 689 C C . THR A 1 84 ? -10.648 4.309 3.244 1 95.12 84 THR A C 1
ATOM 691 O O . THR A 1 84 ? -10.438 5.098 2.318 1 95.12 84 THR A O 1
ATOM 694 N N . LEU A 1 85 ? -9.781 3.42 3.654 1 97.38 85 LEU A N 1
ATOM 695 C CA . LEU A 1 85 ? -8.461 3.336 3.039 1 97.38 85 LEU A CA 1
ATOM 696 C C . LEU A 1 85 ? -8.422 2.23 1.99 1 97.38 85 LEU A C 1
ATOM 698 O O . LEU A 1 85 ? -8.828 1.098 2.258 1 97.38 85 LEU A O 1
ATOM 702 N N . VAL A 1 86 ? -7.852 2.521 0.848 1 97.69 86 VAL A N 1
ATOM 703 C CA . VAL A 1 86 ? -7.672 1.55 -0.225 1 97.69 86 VAL A CA 1
ATOM 704 C C . VAL A 1 86 ? -6.809 0.389 0.266 1 97.69 86 VAL A C 1
ATOM 706 O O . VAL A 1 86 ? -7.043 -0.764 -0.103 1 97.69 86 VAL A O 1
ATOM 709 N N . GLN A 1 87 ? -5.887 0.656 1.112 1 96.56 87 GLN A N 1
ATOM 710 C CA . GLN A 1 87 ? -4.949 -0.333 1.629 1 96.56 87 GLN A CA 1
ATOM 711 C C . GLN A 1 87 ? -5.68 -1.481 2.316 1 96.56 87 GLN A C 1
ATOM 713 O O . GLN A 1 87 ? -5.223 -2.625 2.283 1 96.56 87 GLN A O 1
ATOM 718 N N . THR A 1 88 ? -6.812 -1.188 2.891 1 97.5 88 THR A N 1
ATOM 719 C CA . THR A 1 88 ? -7.594 -2.184 3.615 1 97.5 88 THR A CA 1
ATOM 720 C C . THR A 1 88 ? -8 -3.328 2.691 1 97.5 88 THR A C 1
ATOM 722 O O . THR A 1 88 ? -8.141 -4.469 3.133 1 97.5 88 THR A O 1
ATOM 725 N N . TYR A 1 89 ? -8.094 -3.014 1.424 1 98.12 89 TYR A N 1
ATOM 726 C CA . TYR A 1 89 ? -8.633 -3.982 0.476 1 98.12 89 TYR A CA 1
ATOM 727 C C . TYR A 1 89 ? -7.527 -4.555 -0.405 1 98.12 89 TYR A C 1
ATOM 729 O O . TYR A 1 89 ? -7.785 -5.41 -1.257 1 98.12 89 TYR A O 1
ATOM 737 N N . SER A 1 90 ? -6.305 -4.074 -0.218 1 97.94 90 SER A N 1
ATOM 738 C CA . SER A 1 90 ? -5.156 -4.547 -0.986 1 97.94 90 SER A CA 1
ATOM 739 C C . SER A 1 90 ? -4.477 -5.723 -0.295 1 97.94 90 SER A C 1
ATOM 741 O O . SER A 1 90 ? -5.094 -6.418 0.511 1 97.94 90 SER A O 1
ATOM 743 N N . TYR A 1 91 ? -3.293 -6.051 -0.653 1 97.88 91 TYR A N 1
ATOM 744 C CA . TYR A 1 91 ? -2.529 -7.148 -0.067 1 97.88 91 TYR A CA 1
ATOM 745 C C . TYR A 1 91 ? -2.131 -6.828 1.369 1 97.88 91 TYR A C 1
ATOM 747 O O . TYR A 1 91 ? 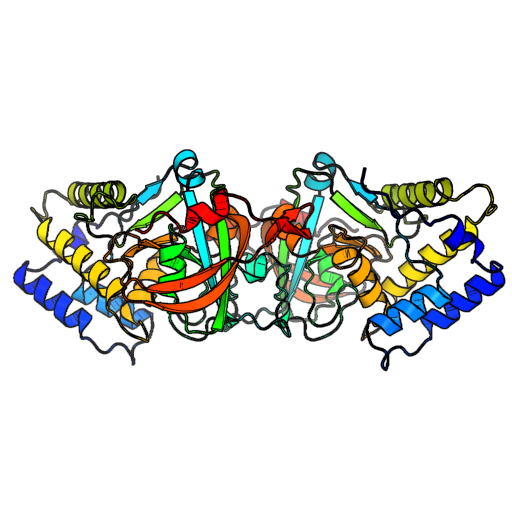-1.898 -5.668 1.711 1 97.88 91 TYR A O 1
ATOM 755 N N . PRO A 1 92 ? -2.08 -7.805 2.209 1 96.12 92 PRO A N 1
ATOM 756 C CA . PRO A 1 92 ? -1.683 -7.586 3.6 1 96.12 92 PRO A CA 1
ATOM 757 C C . PRO A 1 92 ? -0.177 -7.383 3.76 1 96.12 92 PRO A C 1
ATOM 759 O O . PRO A 1 92 ? 0.597 -7.77 2.879 1 96.12 92 PRO A O 1
ATOM 762 N N . PRO A 1 93 ? 0.233 -6.758 4.816 1 94.88 93 PRO A N 1
ATOM 763 C CA . PRO A 1 93 ? 1.668 -6.77 5.109 1 94.88 93 PRO A CA 1
ATOM 764 C C . PRO A 1 93 ? 2.184 -8.164 5.465 1 94.88 93 PRO A C 1
ATOM 766 O O . PRO A 1 93 ? 1.419 -9.008 5.949 1 94.88 93 PRO A O 1
ATOM 769 N N . PRO A 1 94 ? 3.451 -8.406 5.27 1 96.06 94 PRO A N 1
ATOM 770 C CA . PRO A 1 94 ? 4.016 -9.727 5.543 1 96.06 94 PRO A CA 1
ATOM 771 C C . PRO A 1 94 ? 3.74 -10.203 6.969 1 96.06 94 PRO A C 1
ATOM 773 O O . PRO A 1 94 ? 3.439 -11.383 7.18 1 96.06 94 PRO A O 1
ATOM 776 N N . LYS A 1 95 ? 3.746 -9.305 7.895 1 93.44 95 LYS A N 1
ATOM 777 C CA . LYS A 1 95 ? 3.584 -9.664 9.305 1 93.44 95 LYS A CA 1
ATOM 778 C C . LYS A 1 95 ? 2.18 -10.188 9.578 1 93.44 95 LYS A C 1
ATOM 780 O O . LYS A 1 95 ? 1.938 -10.82 10.609 1 93.44 95 LYS A O 1
ATOM 785 N N . ALA A 1 96 ? 1.235 -9.898 8.672 1 93.31 96 ALA A N 1
ATOM 786 C CA . ALA A 1 96 ? -0.14 -10.359 8.836 1 93.31 96 ALA A CA 1
ATOM 787 C C . ALA A 1 96 ? -0.348 -11.711 8.156 1 93.31 96 ALA A C 1
ATOM 789 O O . ALA A 1 96 ? -1.435 -12.289 8.227 1 93.31 96 ALA A O 1
ATOM 790 N N . CYS A 1 97 ? 0.7 -12.234 7.445 1 96.06 97 CYS A N 1
ATOM 791 C CA . CYS A 1 97 ? 0.648 -13.547 6.805 1 96.06 97 CYS A CA 1
ATOM 792 C C . CYS A 1 97 ? 1.129 -14.641 7.75 1 96.06 97 CYS A C 1
ATOM 794 O O . CYS A 1 97 ? 2.244 -15.141 7.605 1 96.06 97 CYS A O 1
ATOM 796 N N . PHE A 1 98 ? 0.31 -15.156 8.586 1 94.5 98 PHE A N 1
ATOM 797 C CA . PHE A 1 98 ? 0.652 -15.984 9.734 1 94.5 98 PHE A CA 1
ATOM 798 C C . PHE A 1 98 ? 0.839 -17.438 9.312 1 94.5 98 PHE A C 1
ATOM 800 O O . PHE A 1 98 ? 1.435 -18.234 10.047 1 94.5 98 PHE A O 1
ATOM 807 N N . GLU A 1 99 ? 0.262 -17.844 8.18 1 96 99 GLU A N 1
ATOM 808 C CA . GLU A 1 99 ? 0.337 -19.203 7.676 1 96 99 GLU A CA 1
ATOM 809 C C . GLU A 1 99 ? 0.434 -19.234 6.152 1 96 99 GLU A C 1
ATOM 811 O O . GLU A 1 99 ? 0.189 -18.219 5.492 1 96 99 GLU A O 1
ATOM 816 N N . ASN A 1 100 ? 0.824 -20.359 5.691 1 96.62 100 ASN A N 1
ATOM 817 C CA . ASN A 1 100 ? 0.796 -20.516 4.242 1 96.62 100 ASN A CA 1
ATOM 818 C C . ASN A 1 100 ? -0.625 -20.422 3.695 1 96.62 100 ASN A C 1
ATOM 820 O O . ASN A 1 100 ? -1.576 -20.859 4.344 1 96.62 100 ASN A O 1
ATOM 824 N N . GLY A 1 101 ? -0.751 -19.781 2.623 1 95.88 101 GLY A N 1
ATOM 825 C CA . GLY A 1 101 ? -1.863 -19.984 1.711 1 95.88 101 GLY A CA 1
ATOM 826 C C . GLY A 1 101 ? -1.479 -20.781 0.473 1 95.88 101 GLY A C 1
ATOM 827 O O . GLY A 1 101 ? -0.335 -21.219 0.341 1 95.88 101 GLY A O 1
ATOM 828 N N . ARG A 1 102 ? -2.398 -21 -0.318 1 94.19 102 ARG A N 1
ATOM 829 C CA . ARG A 1 102 ? -2.121 -21.734 -1.553 1 94.19 102 ARG A CA 1
ATOM 830 C C . ARG A 1 102 ? -1.046 -21.016 -2.373 1 94.19 102 ARG A C 1
ATOM 832 O O . ARG A 1 102 ? -0.209 -21.672 -3 1 94.19 102 ARG A O 1
ATOM 839 N N . ALA A 1 103 ? -1.064 -19.656 -2.281 1 96.75 103 ALA A N 1
ATOM 840 C CA . ALA A 1 103 ? -0.171 -18.906 -3.164 1 96.75 103 ALA A CA 1
ATOM 841 C C . ALA A 1 103 ? 0.809 -18.062 -2.359 1 96.75 103 ALA A C 1
ATOM 843 O O . ALA A 1 103 ? 1.402 -17.109 -2.891 1 96.75 103 ALA A O 1
ATOM 844 N N . ASN A 1 104 ? 0.925 -18.297 -1.063 1 97.31 104 ASN A N 1
ATOM 845 C CA . ASN A 1 104 ? 1.933 -17.562 -0.303 1 97.31 104 ASN A CA 1
ATOM 846 C C . ASN A 1 104 ? 2.533 -18.422 0.806 1 97.31 104 ASN A C 1
ATOM 848 O O . ASN A 1 104 ? 1.836 -19.25 1.407 1 97.31 104 ASN A O 1
ATOM 852 N N . LEU A 1 105 ? 3.809 -18.234 1.064 1 96.44 105 LEU A N 1
ATOM 853 C CA . LEU A 1 105 ? 4.449 -18.734 2.273 1 96.44 105 LEU A CA 1
ATOM 854 C C . LEU A 1 105 ? 4.121 -17.859 3.471 1 96.44 105 LEU A C 1
ATOM 856 O O . LEU A 1 105 ? 3.852 -16.656 3.311 1 96.44 105 LEU A O 1
ATOM 860 N N . LYS A 1 106 ? 4.188 -18.5 4.602 1 95.62 106 LYS A N 1
ATOM 861 C CA . LYS A 1 106 ? 4.141 -17.688 5.816 1 95.62 106 LYS A CA 1
ATOM 862 C C . LYS A 1 106 ? 5.141 -16.547 5.754 1 95.62 106 LYS A C 1
ATOM 864 O O . LYS A 1 106 ? 6.285 -16.734 5.336 1 95.62 106 LYS A O 1
ATOM 869 N N . GLY A 1 107 ? 4.609 -15.32 6.051 1 95.44 107 GLY A N 1
ATOM 870 C CA . GLY A 1 107 ? 5.469 -14.148 6.074 1 95.44 107 GLY A CA 1
ATOM 871 C C . GLY A 1 107 ? 5.648 -13.508 4.711 1 95.44 107 GLY A C 1
ATOM 872 O O . GLY A 1 107 ? 6.348 -12.5 4.578 1 95.44 107 GLY A O 1
ATOM 873 N N . LYS A 1 108 ? 5.055 -14.094 3.707 1 96.31 108 LYS A N 1
ATOM 874 C CA . LYS A 1 108 ? 5.133 -13.539 2.361 1 96.31 108 LYS A CA 1
ATOM 875 C C . LYS A 1 108 ? 3.76 -13.078 1.877 1 96.31 108 LYS A C 1
ATOM 877 O O . LYS A 1 108 ? 2.811 -13.867 1.847 1 96.31 108 LYS A O 1
ATOM 882 N N . SER A 1 109 ? 3.74 -11.836 1.497 1 97.5 109 SER A N 1
ATOM 883 C CA . SER A 1 109 ? 2.477 -11.219 1.11 1 97.5 109 SER A CA 1
ATOM 884 C C . SER A 1 109 ? 2.156 -11.484 -0.356 1 97.5 109 SER A C 1
ATOM 886 O O . SER A 1 109 ? 3.059 -11.539 -1.194 1 97.5 109 SER A O 1
ATOM 888 N N . VAL A 1 110 ? 0.882 -11.664 -0.634 1 98.25 110 VAL A N 1
ATOM 889 C CA . VAL A 1 110 ? 0.372 -11.703 -2 1 98.25 110 VAL A CA 1
ATOM 890 C C . VAL A 1 110 ? -1.007 -11.047 -2.057 1 98.25 110 VAL A C 1
ATOM 892 O O . VAL A 1 110 ? -1.648 -10.852 -1.023 1 98.25 110 VAL A O 1
ATOM 895 N N . PHE A 1 111 ? -1.439 -10.633 -3.182 1 98.62 111 PHE A N 1
ATOM 896 C CA . PHE A 1 111 ? -2.779 -10.125 -3.451 1 98.62 111 PHE A CA 1
ATOM 897 C C . PHE A 1 111 ? -3.631 -11.18 -4.145 1 98.62 111 PHE A C 1
ATOM 899 O O . PHE A 1 111 ? -3.504 -11.391 -5.352 1 98.62 111 PHE A O 1
ATOM 906 N N . TYR A 1 112 ? -4.484 -11.805 -3.4 1 98 112 TYR A N 1
ATOM 907 C CA . TYR A 1 112 ? -5.406 -12.797 -3.947 1 98 112 TYR A CA 1
ATOM 908 C C . TYR A 1 112 ? -6.57 -12.125 -4.664 1 98 112 TYR A C 1
ATOM 910 O O . TYR A 1 112 ? -7.129 -11.141 -4.164 1 98 112 TYR A O 1
ATOM 918 N N . CYS A 1 113 ? -6.906 -12.695 -5.77 1 97.5 113 CYS A N 1
ATOM 919 C CA . CYS A 1 113 ? -8.094 -12.195 -6.449 1 97.5 113 CYS A CA 1
ATOM 920 C C . CYS A 1 113 ? -8.602 -13.211 -7.473 1 97.5 113 CYS A C 1
ATOM 922 O O . CYS A 1 113 ? -8.07 -14.312 -7.574 1 97.5 113 CYS A O 1
ATOM 924 N N . SER A 1 114 ? -9.664 -12.844 -8.086 1 94.06 114 SER A N 1
ATOM 925 C CA . SER A 1 114 ? -10.25 -13.594 -9.195 1 94.06 114 SER A CA 1
ATOM 926 C C . SER A 1 114 ? -10.656 -12.664 -10.328 1 94.06 114 SER A C 1
ATOM 928 O O . SER A 1 114 ? -10.719 -11.445 -10.156 1 94.06 114 SER A O 1
ATOM 930 N N . ASN A 1 115 ? -10.828 -13.219 -11.469 1 88.81 115 ASN A N 1
ATOM 931 C CA . ASN A 1 115 ? -11.297 -12.422 -12.602 1 88.81 115 ASN A CA 1
ATOM 932 C C . ASN A 1 115 ? -12.82 -12.375 -12.656 1 88.81 115 ASN A C 1
ATOM 934 O O . ASN A 1 115 ? -13.391 -11.781 -13.57 1 88.81 115 ASN A O 1
ATOM 938 N N . GLU A 1 116 ? -13.414 -12.969 -11.68 1 89.38 116 GLU A N 1
ATOM 939 C CA . GLU A 1 116 ? -14.875 -12.945 -11.578 1 89.38 116 GLU A CA 1
ATOM 940 C C . GLU A 1 116 ? -15.328 -12.695 -10.148 1 89.38 116 GLU A C 1
ATOM 942 O O . GLU A 1 116 ? -14.836 -13.328 -9.211 1 89.38 116 GLU A O 1
ATOM 947 N N . ALA A 1 117 ? -16.344 -11.812 -10.039 1 92.19 117 ALA A N 1
ATOM 948 C CA . ALA A 1 117 ? -16.812 -11.398 -8.719 1 92.19 117 ALA A CA 1
ATOM 949 C C . ALA A 1 117 ? -17.391 -12.586 -7.945 1 92.19 117 ALA A C 1
ATOM 951 O O . ALA A 1 117 ? -17.031 -12.805 -6.785 1 92.19 117 ALA A O 1
ATOM 952 N N . ASP A 1 118 ? -18.219 -13.336 -8.617 1 87.94 118 ASP A N 1
ATOM 953 C CA . ASP A 1 118 ? -18.875 -14.461 -7.961 1 87.94 118 ASP A CA 1
ATOM 954 C C . ASP A 1 118 ? -17.844 -15.508 -7.508 1 87.94 118 ASP A C 1
ATOM 956 O O . ASP A 1 118 ? -17.969 -16.062 -6.418 1 87.94 118 ASP A O 1
ATOM 960 N N . ALA A 1 119 ? -16.922 -15.75 -8.375 1 87.25 119 ALA A N 1
ATOM 961 C CA . ALA A 1 119 ? -15.867 -16.703 -8.031 1 87.25 119 ALA A CA 1
ATOM 962 C C . ALA A 1 119 ? -15.086 -16.25 -6.797 1 87.25 119 ALA A C 1
ATOM 964 O O . ALA A 1 119 ? -14.805 -17.047 -5.902 1 87.25 119 ALA A O 1
ATOM 965 N N . ALA A 1 120 ? -14.766 -15 -6.766 1 92.69 120 ALA A N 1
ATOM 966 C CA . ALA A 1 120 ? -14.031 -14.445 -5.637 1 92.69 120 ALA A CA 1
ATOM 967 C C . ALA A 1 120 ? -14.789 -14.656 -4.328 1 92.69 120 ALA A C 1
ATOM 969 O O . ALA A 1 120 ? -14.195 -15.047 -3.32 1 92.69 120 ALA A O 1
ATOM 970 N N . ILE A 1 121 ? -16.094 -14.43 -4.379 1 93.31 121 ILE A N 1
ATOM 971 C CA . ILE A 1 121 ? -16.906 -14.57 -3.184 1 93.31 121 ILE A CA 1
ATOM 972 C C . ILE A 1 121 ? -16.969 -16.047 -2.77 1 93.31 121 ILE A C 1
ATOM 974 O O . ILE A 1 121 ? -16.75 -16.375 -1.602 1 93.31 121 ILE A O 1
ATOM 978 N N . ARG A 1 122 ? -17.188 -16.906 -3.713 1 89.81 122 ARG A N 1
ATOM 979 C CA . ARG A 1 122 ? -17.328 -18.328 -3.426 1 89.81 122 ARG A CA 1
ATOM 980 C C . ARG A 1 122 ? -16.047 -18.891 -2.805 1 89.81 122 ARG A C 1
ATOM 982 O O . ARG A 1 122 ? -16.109 -19.703 -1.886 1 89.81 122 ARG A O 1
ATOM 989 N N . GLU A 1 123 ? -14.945 -18.422 -3.258 1 88.75 123 GLU A N 1
ATOM 990 C CA . GLU A 1 123 ? -13.648 -18.922 -2.82 1 88.75 123 GLU A CA 1
ATOM 991 C C . GLU A 1 123 ? -13.391 -18.594 -1.353 1 88.75 123 GLU A C 1
ATOM 993 O O . GLU A 1 123 ? -12.523 -19.203 -0.718 1 88.75 123 GLU A O 1
ATOM 998 N N . THR A 1 124 ? -14.117 -17.625 -0.818 1 91.56 124 THR A N 1
ATOM 999 C CA . THR A 1 124 ? -13.922 -17.281 0.583 1 91.56 124 THR A CA 1
ATOM 1000 C C . THR A 1 124 ? -14.828 -18.109 1.484 1 91.56 124 THR A C 1
ATOM 1002 O O . THR A 1 124 ? -14.773 -17.984 2.711 1 91.56 124 THR A O 1
ATOM 1005 N N . LYS A 1 125 ? -15.688 -18.953 0.895 1 90.62 125 LYS A N 1
ATOM 1006 C CA . LYS A 1 125 ? -16.609 -19.812 1.624 1 90.62 125 LYS A CA 1
ATOM 1007 C C . LYS A 1 125 ? -17.344 -19.031 2.713 1 90.62 125 LYS A C 1
ATOM 1009 O O . LYS A 1 125 ? -17.312 -19.406 3.885 1 90.62 125 LYS A O 1
ATOM 1014 N N . PRO A 1 126 ? -18.047 -18.031 2.268 1 95.25 126 PRO A N 1
ATOM 1015 C CA . PRO A 1 126 ? -18.719 -17.188 3.27 1 95.25 126 PRO A CA 1
ATOM 1016 C C . PRO A 1 126 ? -19.859 -17.906 3.969 1 95.25 126 PRO A C 1
ATOM 1018 O O . PRO A 1 126 ? -20.453 -18.844 3.406 1 95.25 126 PRO A O 1
ATOM 1021 N N . GLU A 1 127 ? -20.109 -17.516 5.168 1 96.75 127 GLU A N 1
ATOM 1022 C CA . GLU A 1 127 ? -21.203 -18.062 5.973 1 96.75 127 GLU A CA 1
ATOM 1023 C C . GLU A 1 127 ? -22.328 -17.031 6.129 1 96.75 127 GLU A C 1
ATOM 1025 O O . GLU A 1 127 ? -22.125 -15.844 5.887 1 96.75 127 GLU A O 1
ATOM 1030 N N . LYS A 1 128 ? -23.375 -17.562 6.582 1 97.06 128 LYS A N 1
ATOM 1031 C CA . LYS A 1 128 ? -24.516 -16.688 6.82 1 97.06 128 LYS A CA 1
ATOM 1032 C C . LYS A 1 128 ? -24.141 -15.547 7.758 1 97.06 128 LYS A C 1
ATOM 1034 O O . LYS A 1 128 ? -23.453 -15.758 8.758 1 97.06 128 LYS A O 1
ATOM 1039 N N . ASP A 1 129 ? -24.547 -14.359 7.387 1 97.75 129 ASP A N 1
ATOM 1040 C CA . ASP A 1 129 ? -24.422 -13.141 8.18 1 97.75 129 ASP A CA 1
ATOM 1041 C C . ASP A 1 129 ? -23.031 -12.523 8.016 1 97.75 129 ASP A C 1
ATOM 1043 O O . ASP A 1 129 ? -22.75 -11.461 8.578 1 97.75 129 ASP A O 1
ATOM 1047 N N . ASP A 1 130 ? -22.188 -13.211 7.207 1 98 130 ASP A N 1
ATOM 1048 C CA . ASP A 1 130 ? -20.906 -12.586 6.895 1 98 130 ASP A CA 1
ATOM 1049 C C . ASP A 1 130 ? -21.109 -11.273 6.145 1 98 130 ASP A C 1
ATOM 1051 O O . ASP A 1 130 ? -21.984 -11.172 5.273 1 98 130 ASP A O 1
ATOM 1055 N N . GLU A 1 131 ? -20.359 -10.273 6.527 1 98.19 131 GLU A N 1
ATOM 1056 C CA . GLU A 1 131 ? -20.203 -9.062 5.723 1 98.19 131 GLU A CA 1
ATOM 1057 C C . GLU A 1 131 ? -19.078 -9.203 4.715 1 98.19 131 GLU A C 1
ATOM 1059 O O . GLU A 1 131 ? -17.938 -9.531 5.086 1 98.19 131 GLU A O 1
ATOM 1064 N N . ILE A 1 132 ? -19.469 -9.023 3.482 1 97.88 132 ILE A N 1
ATOM 1065 C CA . ILE A 1 132 ? -18.5 -9.18 2.406 1 97.88 132 ILE A CA 1
ATOM 1066 C C . ILE A 1 132 ? -18.109 -7.809 1.861 1 97.88 132 ILE A C 1
ATOM 1068 O O . ILE A 1 132 ? -18.969 -6.98 1.567 1 97.88 132 ILE A O 1
ATOM 1072 N N . TYR A 1 133 ? -16.859 -7.539 1.832 1 98.56 133 TYR A N 1
ATOM 1073 C CA . TYR A 1 133 ? -16.297 -6.395 1.122 1 98.56 133 TYR A CA 1
ATOM 1074 C C . TYR A 1 133 ? -15.625 -6.832 -0.177 1 98.56 133 TYR A C 1
ATOM 1076 O O . TYR A 1 133 ? -14.539 -7.406 -0.161 1 98.56 133 TYR A O 1
ATOM 1084 N N . LEU A 1 134 ? -16.297 -6.609 -1.284 1 98.38 134 LEU A N 1
ATOM 1085 C CA . LEU A 1 134 ? 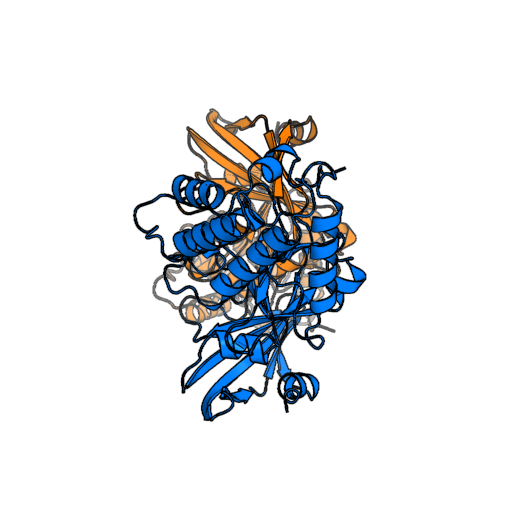-15.766 -6.934 -2.607 1 98.38 134 LEU A CA 1
ATOM 1086 C C . LEU A 1 134 ? -15.117 -5.715 -3.248 1 98.38 134 LEU A C 1
ATOM 1088 O O . LEU A 1 134 ? -15.805 -4.766 -3.633 1 98.38 134 LEU A O 1
ATOM 1092 N N . SER A 1 135 ? -13.812 -5.742 -3.344 1 98.75 135 SER A N 1
ATOM 1093 C CA . SER A 1 135 ? -13.109 -4.664 -4.031 1 98.75 135 SER A CA 1
ATOM 1094 C C . SER A 1 135 ? -12.852 -5.02 -5.496 1 98.75 135 SER A C 1
ATOM 1096 O O . SER A 1 135 ? -12.555 -6.168 -5.816 1 98.75 135 SER A O 1
ATOM 1098 N N . VAL A 1 136 ? -13.031 -4.059 -6.309 1 98.38 136 VAL A N 1
ATOM 1099 C CA . VAL A 1 136 ? -12.781 -4.18 -7.738 1 98.38 136 VAL A CA 1
ATOM 1100 C C . VAL A 1 136 ? -11.539 -3.373 -8.117 1 98.38 136 VAL A C 1
ATOM 1102 O O . VAL A 1 136 ? -11.398 -2.215 -7.715 1 98.38 136 VAL A O 1
ATOM 1105 N N . TRP A 1 137 ? -10.68 -4.012 -8.812 1 98.5 137 TRP A N 1
ATOM 1106 C CA . TRP A 1 137 ? -9.43 -3.4 -9.25 1 98.5 137 TRP A CA 1
ATOM 1107 C C . TRP A 1 137 ? -9.305 -3.445 -10.773 1 98.5 137 TRP A C 1
ATOM 1109 O O . TRP A 1 137 ? -9.734 -4.41 -11.406 1 98.5 137 TRP A O 1
ATOM 1119 N N . LYS A 1 138 ? -8.68 -2.432 -11.312 1 97.94 138 LYS A N 1
ATOM 1120 C CA . LYS A 1 138 ? -8.469 -2.354 -12.75 1 97.94 138 LYS A CA 1
ATOM 1121 C C . LYS A 1 138 ? -6.98 -2.404 -13.094 1 97.94 138 LYS A C 1
ATOM 1123 O O . LYS A 1 138 ? -6.145 -1.925 -12.32 1 97.94 138 LYS A O 1
ATOM 1128 N N . GLY A 1 139 ? -6.715 -3.002 -14.242 1 97.56 139 GLY A N 1
ATOM 1129 C CA . GLY A 1 139 ? -5.352 -2.965 -14.75 1 97.56 139 GLY A CA 1
ATOM 1130 C C . GLY A 1 139 ? -4.93 -1.589 -15.227 1 97.56 139 GLY A C 1
ATOM 1131 O O . GLY A 1 139 ? -5.723 -0.867 -15.836 1 97.56 139 GLY A O 1
ATOM 1132 N N . ILE A 1 140 ? -3.682 -1.217 -14.898 1 96.5 140 ILE A N 1
ATOM 1133 C CA . ILE A 1 140 ? -3.123 0.04 -15.383 1 96.5 140 ILE A CA 1
ATOM 1134 C C . ILE A 1 140 ? -1.68 -0.175 -15.836 1 96.5 140 ILE A C 1
ATOM 1136 O O . ILE A 1 140 ? -0.829 0.697 -15.648 1 96.5 140 ILE A O 1
ATOM 1140 N N . ALA A 1 141 ? -1.397 -1.348 -16.297 1 96.5 141 ALA A N 1
ATOM 1141 C CA . ALA A 1 141 ? -0.034 -1.719 -16.672 1 96.5 141 ALA A CA 1
ATOM 1142 C C . ALA A 1 141 ? 0.488 -0.838 -17.797 1 96.5 141 ALA A C 1
ATOM 1144 O O . ALA A 1 141 ? -0.252 -0.511 -18.734 1 96.5 141 ALA A O 1
ATOM 1145 N N . LYS A 1 142 ? 1.754 -0.406 -17.703 1 94.12 142 LYS A N 1
ATOM 1146 C CA . LYS A 1 142 ? 2.438 0.344 -18.75 1 94.12 142 LYS A CA 1
ATOM 1147 C C . LYS A 1 142 ? 3.367 -0.56 -19.547 1 94.12 142 LYS A C 1
ATOM 1149 O O . LYS A 1 142 ? 3.688 -0.262 -20.703 1 94.12 142 LYS A O 1
ATOM 1154 N N . ASN A 1 143 ? 3.797 -1.636 -18.891 1 94.19 143 ASN A N 1
ATOM 1155 C CA . ASN A 1 143 ? 4.66 -2.629 -19.516 1 94.19 143 ASN A CA 1
ATOM 1156 C C . ASN A 1 143 ? 3.992 -3.998 -19.578 1 94.19 143 ASN A C 1
ATOM 1158 O O . ASN A 1 143 ? 2.959 -4.219 -18.938 1 94.19 143 ASN A O 1
ATOM 1162 N N . SER A 1 144 ? 4.574 -4.855 -20.375 1 95.12 144 SER A N 1
ATOM 1163 C CA . SER A 1 144 ? 4.027 -6.203 -20.484 1 95.12 144 SER A CA 1
ATOM 1164 C C . SER A 1 144 ? 4.027 -6.918 -19.141 1 95.12 144 SER A C 1
ATOM 1166 O O . SER A 1 144 ? 4.953 -6.754 -18.344 1 95.12 144 SER A O 1
ATOM 1168 N N . ILE A 1 145 ? 3.021 -7.703 -18.984 1 96.25 145 ILE A N 1
ATOM 1169 C CA . ILE A 1 145 ? 2.797 -8.414 -17.734 1 96.25 145 ILE A CA 1
ATOM 1170 C C . ILE A 1 145 ? 3.32 -9.844 -17.844 1 96.25 145 ILE A C 1
ATOM 1172 O O . ILE A 1 145 ? 2.998 -10.555 -18.812 1 96.25 145 ILE A O 1
ATOM 1176 N N . LYS A 1 146 ? 4.141 -10.266 -16.891 1 95.5 146 LYS A N 1
ATOM 1177 C CA . LYS A 1 146 ? 4.652 -11.633 -16.812 1 95.5 146 LYS A CA 1
ATOM 1178 C C . LYS A 1 146 ? 3.758 -12.508 -15.93 1 95.5 146 LYS A C 1
ATOM 1180 O O . LYS A 1 146 ? 3.602 -12.242 -14.742 1 95.5 146 LYS A O 1
ATOM 1185 N N . ILE A 1 147 ? 3.289 -13.57 -16.531 1 96.44 147 ILE A N 1
ATOM 1186 C CA . ILE A 1 147 ? 2.305 -14.398 -15.844 1 96.44 147 ILE A CA 1
ATOM 1187 C C . ILE A 1 147 ? 2.881 -15.789 -15.602 1 96.44 14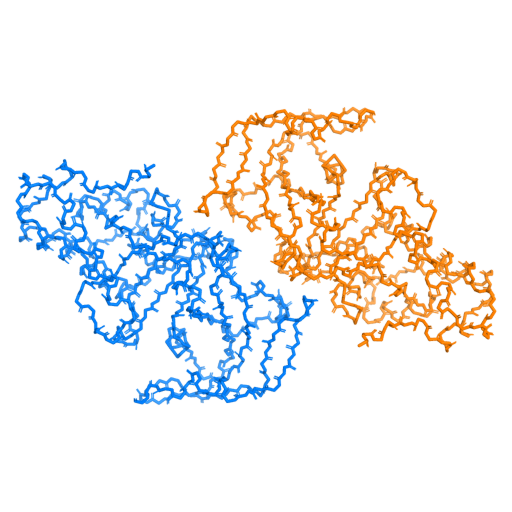7 ILE A C 1
ATOM 1189 O O . ILE A 1 147 ? 3.443 -16.406 -16.516 1 96.44 147 ILE A O 1
ATOM 1193 N N . GLY A 1 148 ? 2.838 -16.219 -14.328 1 95.62 148 GLY A N 1
ATOM 1194 C CA . GLY A 1 148 ? 3.051 -17.641 -14.047 1 95.62 148 GLY A CA 1
ATOM 1195 C C . GLY A 1 148 ? 1.815 -18.484 -14.281 1 95.62 148 GLY A C 1
ATOM 1196 O O . GLY A 1 148 ? 0.842 -18.391 -13.531 1 95.62 148 GLY A O 1
ATOM 1197 N N . ASN A 1 149 ? 1.892 -19.297 -15.281 1 93.88 149 ASN A N 1
ATOM 1198 C CA . ASN A 1 149 ? 0.735 -20.094 -15.688 1 93.88 149 ASN A CA 1
ATOM 1199 C C . ASN A 1 149 ? 0.702 -21.438 -14.969 1 93.88 149 ASN A C 1
ATOM 1201 O O . ASN A 1 149 ? 1.611 -22.25 -15.125 1 93.88 149 ASN A O 1
ATOM 1205 N N . LEU A 1 150 ? -0.281 -21.672 -14.18 1 93.75 150 LEU A N 1
ATOM 1206 C CA . LEU A 1 150 ? -0.486 -22.938 -13.5 1 93.75 150 LEU A CA 1
ATOM 1207 C C . LEU A 1 150 ? -1.789 -23.594 -13.953 1 93.75 150 LEU A C 1
ATOM 1209 O O . LEU A 1 150 ? -2.393 -24.359 -13.211 1 93.75 150 LEU A O 1
ATOM 1213 N N . LEU A 1 151 ? -2.18 -23.203 -15.188 1 91.19 151 LEU A N 1
ATOM 1214 C CA . LEU A 1 151 ? -3.365 -23.781 -15.805 1 91.19 151 LEU A CA 1
ATOM 1215 C C . LEU A 1 151 ? -2.984 -24.906 -16.766 1 91.19 151 LEU A C 1
ATOM 1217 O O . LEU A 1 151 ? -1.972 -24.828 -17.453 1 91.19 151 LEU A O 1
ATOM 1221 N N . PRO A 1 152 ? -3.791 -25.938 -16.766 1 87.31 152 PRO A N 1
ATOM 1222 C CA . PRO A 1 152 ? -3.555 -26.969 -17.781 1 87.31 152 PRO A CA 1
ATOM 1223 C C . PRO A 1 152 ? -3.908 -26.484 -19.188 1 87.31 152 PRO A C 1
ATOM 1225 O O . PRO A 1 152 ? -4.738 -25.594 -19.359 1 87.31 152 PRO A O 1
ATOM 1228 N N . PRO A 1 153 ? -3.277 -27.062 -20.188 1 87.38 153 PRO A N 1
ATOM 1229 C CA . PRO A 1 153 ? -3.525 -26.594 -21.562 1 87.38 153 PRO A CA 1
ATOM 1230 C C . PRO A 1 153 ? -4.93 -26.938 -22.047 1 87.38 153 PRO A C 1
ATOM 1232 O O . PRO A 1 153 ? -5.398 -26.359 -23.031 1 87.38 153 PRO A O 1
ATOM 1235 N N . ASN A 1 154 ? -5.633 -27.828 -21.438 1 84.25 154 ASN A N 1
ATOM 1236 C CA . ASN A 1 154 ? -6.957 -28.234 -21.891 1 84.25 154 ASN A CA 1
ATOM 1237 C C . ASN A 1 154 ? -8.055 -27.641 -21.016 1 84.25 154 ASN A C 1
ATOM 1239 O O . ASN A 1 154 ? -9.008 -28.344 -20.641 1 84.25 154 ASN A O 1
ATOM 1243 N N . LEU A 1 155 ? -7.965 -26.328 -20.719 1 82.88 155 LEU A N 1
ATOM 1244 C CA . LEU A 1 155 ? -8.992 -25.641 -19.953 1 82.88 155 LEU A CA 1
ATOM 1245 C C . LEU A 1 155 ? -10.266 -25.469 -20.781 1 82.88 155 LEU A C 1
ATOM 1247 O O . LEU A 1 155 ? -10.211 -25.484 -22.016 1 82.88 155 LEU A O 1
ATOM 1251 N N . ASN A 1 156 ? -11.328 -25.312 -20 1 79 156 ASN A N 1
ATOM 1252 C CA . ASN A 1 156 ? -12.578 -24.984 -20.688 1 79 156 ASN A CA 1
ATOM 1253 C C . ASN A 1 156 ? -12.422 -23.766 -21.578 1 79 156 ASN A C 1
ATOM 1255 O O . ASN A 1 156 ? -11.852 -22.75 -21.172 1 79 156 ASN A O 1
ATOM 1259 N N . ARG A 1 157 ? -12.93 -23.812 -22.797 1 79.25 157 ARG A N 1
ATOM 1260 C CA . ARG A 1 157 ? -12.766 -22.75 -23.797 1 79.25 157 ARG A CA 1
ATOM 1261 C C . ARG A 1 157 ? -13.445 -21.469 -23.328 1 79.25 157 ARG A C 1
ATOM 1263 O O . ARG A 1 157 ? -13.078 -20.375 -23.766 1 79.25 157 ARG A O 1
ATOM 1270 N N . GLN A 1 158 ? -14.336 -21.625 -22.438 1 77.25 158 GLN A N 1
ATOM 1271 C CA . GLN A 1 158 ? -15.055 -20.453 -21.938 1 77.25 158 GLN A CA 1
ATOM 1272 C C . GLN A 1 158 ? -14.211 -19.672 -20.938 1 77.25 158 GLN A C 1
ATOM 1274 O O . GLN A 1 158 ? -14.508 -18.516 -20.625 1 77.25 158 GLN A O 1
ATOM 1279 N N . ASN A 1 159 ? -13.195 -20.328 -20.516 1 82.19 159 ASN A N 1
ATOM 1280 C CA . ASN A 1 159 ? -12.266 -19.625 -19.625 1 82.19 159 ASN A CA 1
ATOM 1281 C C . ASN A 1 159 ? -11.406 -18.625 -20.391 1 82.19 159 ASN A C 1
ATOM 1283 O O . ASN A 1 159 ? -10.734 -18.984 -21.359 1 82.19 159 ASN A O 1
ATOM 1287 N N . ILE A 1 160 ? -11.398 -17.406 -19.984 1 81.81 160 ILE A N 1
ATOM 1288 C CA . ILE A 1 160 ? -10.758 -16.328 -20.734 1 81.81 160 ILE A CA 1
ATOM 1289 C C . ILE A 1 160 ? -9.25 -16.562 -20.781 1 81.81 160 ILE A C 1
ATOM 1291 O O . ILE A 1 160 ? -8.547 -15.961 -21.594 1 81.81 160 ILE A O 1
ATOM 1295 N N . TRP A 1 161 ? -8.766 -17.5 -19.969 1 87.56 161 TRP A N 1
ATOM 1296 C CA . TRP A 1 161 ? -7.332 -17.766 -19.891 1 87.56 161 TRP A CA 1
ATOM 1297 C C . TRP A 1 161 ? -6.961 -19 -20.719 1 87.56 161 TRP A C 1
ATOM 1299 O O . TRP A 1 161 ? -5.797 -19.406 -20.75 1 87.56 161 TRP A O 1
ATOM 1309 N N . SER A 1 162 ? -7.926 -19.609 -21.359 1 87.81 162 SER A N 1
ATOM 1310 C CA . SER A 1 162 ? -7.711 -20.859 -22.078 1 87.81 162 SER A CA 1
ATOM 1311 C C . SER A 1 162 ? -6.695 -20.688 -23.203 1 87.81 162 SER A C 1
ATOM 1313 O O . SER A 1 162 ? -5.824 -21.547 -23.391 1 87.81 162 SER A O 1
ATOM 1315 N N . HIS A 1 163 ? -6.797 -19.594 -23.859 1 89.12 163 HIS A N 1
ATOM 1316 C CA . HIS A 1 163 ? -5.879 -19.359 -24.969 1 89.12 163 HIS A CA 1
ATOM 1317 C C . HIS A 1 163 ? -4.445 -19.203 -24.469 1 89.12 163 HIS A C 1
ATOM 1319 O O . HIS A 1 163 ? -3.52 -19.781 -25.047 1 89.12 163 HIS A O 1
ATOM 1325 N N . MET A 1 164 ? -4.281 -18.469 -23.453 1 89.06 164 MET A N 1
ATOM 1326 C CA . MET A 1 164 ? -2.949 -18.281 -22.891 1 89.06 164 MET A CA 1
ATOM 1327 C C . MET A 1 164 ? -2.369 -19.594 -22.406 1 89.06 164 MET A C 1
ATOM 1329 O O . MET A 1 164 ? -1.2 -19.906 -22.656 1 89.06 164 MET A O 1
ATOM 1333 N N . ALA A 1 165 ? -3.189 -20.391 -21.75 1 90.5 165 ALA A N 1
ATOM 1334 C CA . ALA A 1 165 ? -2.734 -21.672 -21.219 1 90.5 165 ALA A CA 1
ATOM 1335 C C . ALA A 1 165 ? -2.219 -22.578 -22.328 1 90.5 165 ALA A C 1
ATOM 1337 O O . ALA A 1 165 ? -1.164 -23.203 -22.203 1 90.5 165 ALA A O 1
ATOM 1338 N N . LYS A 1 166 ? -2.9 -22.594 -23.391 1 91.19 166 LYS A N 1
ATOM 1339 C CA . LYS A 1 166 ? -2.504 -23.406 -24.547 1 91.19 166 LYS A CA 1
ATOM 1340 C C . LYS A 1 166 ? -1.21 -22.875 -25.156 1 91.19 166 LYS A C 1
ATOM 1342 O O . LYS A 1 166 ? -0.304 -23.656 -25.469 1 91.19 166 LYS A O 1
ATOM 1347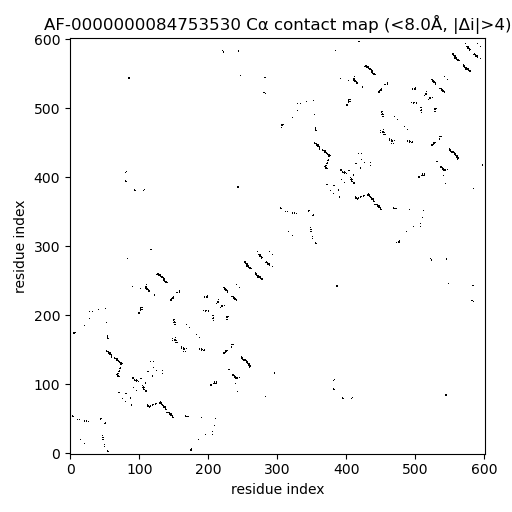 N N . GLU A 1 167 ? -1.17 -21.609 -25.297 1 90.88 167 GLU A N 1
ATOM 1348 C CA . GLU A 1 167 ? -0.01 -20.984 -25.922 1 90.88 167 GLU A CA 1
ATOM 1349 C C . GLU A 1 167 ? 1.254 -21.219 -25.094 1 90.88 167 GLU A C 1
ATOM 1351 O O . GLU A 1 167 ? 2.314 -21.516 -25.656 1 90.88 167 GLU A O 1
ATOM 1356 N N . VAL A 1 168 ? 1.146 -21.047 -23.875 1 90.44 168 VAL A N 1
ATOM 1357 C CA . VAL A 1 168 ? 2.287 -21.219 -22.984 1 90.44 168 VAL A CA 1
ATOM 1358 C C . VAL A 1 168 ? 2.781 -22.656 -23.047 1 90.44 168 VAL A C 1
ATOM 1360 O O . VAL A 1 168 ? 3.988 -22.906 -23.094 1 90.44 168 VAL A O 1
ATOM 1363 N N . PHE A 1 169 ? 1.882 -23.578 -23.125 1 89.44 169 PHE A N 1
ATOM 1364 C CA . PHE A 1 169 ? 2.232 -25 -23.219 1 89.44 169 PHE A CA 1
ATOM 1365 C C . PHE A 1 169 ? 2.955 -25.281 -24.531 1 89.44 169 PHE A C 1
ATOM 1367 O O . PHE A 1 169 ? 4.004 -25.922 -24.547 1 89.44 169 PHE A O 1
ATOM 1374 N N . GLU A 1 170 ? 2.389 -24.766 -25.562 1 88.38 170 GLU A N 1
ATOM 1375 C CA . GLU A 1 170 ? 2.988 -24.969 -26.891 1 88.38 170 GLU A CA 1
ATOM 1376 C C . GLU A 1 170 ? 4.387 -24.375 -26.953 1 88.38 170 GLU A C 1
ATOM 1378 O O . GLU A 1 170 ? 5.301 -24.969 -27.531 1 88.38 170 GLU A O 1
ATOM 1383 N N . GLN A 1 171 ? 4.48 -23.266 -26.344 1 86 171 GLN A N 1
ATOM 1384 C CA . GLN A 1 171 ? 5.793 -22.625 -26.297 1 86 171 GLN A CA 1
ATOM 1385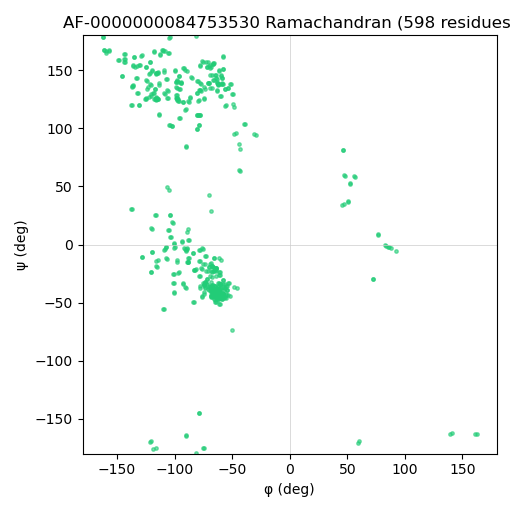 C C . GLN A 1 171 ? 6.789 -23.484 -25.516 1 86 171 GLN A C 1
ATOM 1387 O O . GLN A 1 171 ? 7.957 -23.578 -25.906 1 86 171 GLN A O 1
ATOM 1392 N N . THR A 1 172 ? 6.328 -24.016 -24.438 1 85.38 172 THR A N 1
ATOM 1393 C CA . THR A 1 172 ? 7.176 -24.875 -23.625 1 85.38 172 THR A CA 1
ATOM 1394 C C . THR A 1 172 ? 7.645 -26.094 -24.406 1 85.38 172 THR A C 1
ATOM 1396 O O . THR A 1 172 ? 8.836 -26.406 -24.422 1 85.38 172 THR A O 1
ATOM 1399 N N . ILE A 1 173 ? 6.762 -26.656 -25.141 1 84.44 173 ILE A N 1
ATOM 1400 C CA . ILE A 1 173 ? 7.074 -27.844 -25.922 1 84.44 173 ILE A CA 1
ATOM 1401 C C . ILE A 1 173 ? 8.055 -27.5 -27.031 1 84.44 173 ILE A C 1
ATOM 1403 O O . ILE A 1 173 ? 9.016 -28.219 -27.281 1 84.44 173 ILE A O 1
ATOM 1407 N N . ASN A 1 174 ? 7.793 -26.391 -27.594 1 83.44 174 ASN A N 1
ATOM 1408 C CA . ASN A 1 174 ? 8.617 -25.969 -28.734 1 83.44 174 ASN A CA 1
ATOM 1409 C C . ASN A 1 174 ? 10.016 -25.562 -28.297 1 83.44 174 ASN A C 1
ATOM 1411 O O . ASN A 1 174 ? 10.945 -25.547 -29.109 1 83.44 174 ASN A O 1
ATOM 1415 N N . SER A 1 175 ? 10.086 -25.203 -27.047 1 77.12 175 SER A N 1
ATOM 1416 C CA . SER A 1 175 ? 11.383 -24.75 -26.547 1 77.12 175 SER A CA 1
ATOM 1417 C C . SER A 1 175 ? 12.25 -25.922 -26.125 1 77.12 175 SER A C 1
ATOM 1419 O O . SER A 1 175 ? 13.438 -25.75 -25.844 1 77.12 175 SER A O 1
ATOM 1421 N N . LEU A 1 176 ? 11.641 -27.078 -26.141 1 75.56 176 LEU A N 1
ATOM 1422 C CA . LEU A 1 176 ? 12.391 -28.266 -25.75 1 75.56 176 LEU A CA 1
ATOM 1423 C C . LEU A 1 176 ? 13.383 -28.672 -26.828 1 75.56 176 LEU A C 1
ATOM 1425 O O . LEU A 1 176 ? 13.078 -28.594 -28.016 1 75.56 176 LEU A O 1
ATOM 1429 N N . PRO A 1 177 ? 14.602 -28.953 -26.312 1 70.88 177 PRO A N 1
ATOM 1430 C CA . PRO A 1 177 ? 15.594 -29.375 -27.297 1 70.88 177 PRO A CA 1
ATOM 1431 C C . PRO A 1 177 ? 15.164 -30.625 -28.078 1 70.88 177 PRO A C 1
ATOM 1433 O O . PRO A 1 177 ? 14.523 -31.516 -27.516 1 70.88 177 PRO A O 1
ATOM 1436 N N . SER A 1 178 ? 15.383 -30.656 -29.375 1 64.69 178 SER A N 1
ATOM 1437 C CA . SER A 1 178 ? 15.039 -31.766 -30.25 1 64.69 178 SER A CA 1
ATOM 1438 C C . SER A 1 178 ? 15.609 -33.062 -29.75 1 64.69 178 SER A C 1
ATOM 1440 O O . SER A 1 178 ? 15.008 -34.125 -29.938 1 64.69 178 SER A O 1
ATOM 1442 N N . LYS A 1 179 ? 16.797 -32.969 -29.109 1 64.25 179 LYS A N 1
ATOM 1443 C CA . LYS A 1 179 ? 17.516 -34.156 -28.688 1 64.25 179 LYS A CA 1
ATOM 1444 C C . LYS A 1 179 ? 16.75 -34.938 -27.625 1 64.25 179 LYS A C 1
ATOM 1446 O O . LYS A 1 179 ? 16.984 -36.156 -27.438 1 64.25 179 LYS A O 1
ATOM 1451 N N . VAL A 1 180 ? 15.867 -34.281 -26.953 1 62.97 180 VAL A N 1
ATOM 1452 C CA . VAL A 1 180 ? 15.219 -34.906 -25.812 1 62.97 180 VAL A CA 1
ATOM 1453 C C . VAL A 1 180 ? 13.969 -35.656 -26.281 1 62.97 180 VAL A C 1
ATOM 1455 O O . VAL A 1 180 ? 13.375 -36.406 -25.516 1 62.97 180 VAL A O 1
ATOM 1458 N N . GLY A 1 181 ? 13.852 -35.781 -27.531 1 64.12 181 GLY A N 1
ATOM 1459 C CA . GLY A 1 181 ? 12.648 -36.438 -28.016 1 64.12 181 GLY A CA 1
ATOM 1460 C C . GLY A 1 181 ? 11.375 -35.719 -27.625 1 64.12 181 GLY A C 1
ATOM 1461 O O . GLY A 1 181 ? 11.414 -34.625 -27.109 1 64.12 181 GLY A O 1
ATOM 1462 N N . ASP A 1 182 ? 10.367 -36.531 -27.922 1 71.94 182 ASP A N 1
ATOM 1463 C CA . ASP A 1 182 ? 9.055 -35.969 -27.641 1 71.94 182 ASP A CA 1
ATOM 1464 C C . ASP A 1 182 ? 8.703 -36.094 -26.156 1 71.94 182 ASP A C 1
ATOM 1466 O O . ASP A 1 182 ? 8.523 -37.219 -25.672 1 71.94 182 ASP A O 1
ATOM 1470 N N . ARG A 1 183 ? 8.875 -35.031 -25.375 1 82.81 183 ARG A N 1
ATOM 1471 C CA . ARG A 1 183 ? 8.547 -35.031 -23.953 1 82.81 183 ARG A CA 1
ATOM 1472 C C . ARG A 1 183 ? 7.234 -34.312 -23.703 1 82.81 183 ARG A C 1
ATOM 1474 O O . ARG A 1 183 ? 6.977 -33.844 -22.578 1 82.81 183 ARG A O 1
ATOM 1481 N N . SER A 1 184 ? 6.492 -34.188 -24.703 1 85.69 184 SER A N 1
ATOM 1482 C CA . SER A 1 184 ? 5.234 -33.469 -24.609 1 85.69 184 SER A CA 1
ATOM 1483 C C . SER A 1 184 ? 4.324 -34.031 -23.531 1 85.69 184 SER A C 1
ATOM 1485 O O . SER A 1 184 ? 3.705 -33.312 -22.766 1 85.69 184 SER A O 1
ATOM 1487 N N . ASN A 1 185 ? 4.352 -35.312 -23.422 1 90.38 185 ASN A N 1
ATOM 1488 C CA . ASN A 1 185 ? 3.494 -35.969 -22.453 1 90.38 185 ASN A CA 1
ATOM 1489 C C . ASN A 1 185 ? 4.012 -35.75 -21.031 1 90.38 185 ASN A C 1
ATOM 1491 O O . ASN A 1 185 ? 3.223 -35.688 -20.078 1 90.38 185 ASN A O 1
ATOM 1495 N N . HIS A 1 186 ? 5.324 -35.75 -20.875 1 91.31 186 HIS A N 1
ATOM 1496 C CA . HIS A 1 186 ? 5.895 -35.469 -19.562 1 91.31 186 HIS A CA 1
ATOM 1497 C C . HIS A 1 186 ? 5.484 -34.062 -19.109 1 91.31 186 HIS A C 1
ATOM 1499 O O . HIS A 1 186 ? 5.047 -33.875 -17.969 1 91.31 186 HIS A O 1
ATOM 1505 N N . ILE A 1 187 ? 5.543 -33.094 -19.984 1 90.25 187 ILE A N 1
ATOM 1506 C CA . ILE A 1 187 ? 5.234 -31.719 -19.672 1 90.25 187 ILE A CA 1
ATOM 1507 C C . ILE A 1 187 ? 3.742 -31.578 -19.375 1 90.25 187 ILE A C 1
ATOM 1509 O O . ILE A 1 187 ? 3.35 -30.891 -18.422 1 90.25 187 ILE A O 1
ATOM 1513 N N . LEU A 1 188 ? 3.029 -32.219 -20.219 1 91.12 188 LEU A N 1
ATOM 1514 C CA . LEU A 1 188 ? 1.587 -32.219 -19.984 1 91.12 188 LEU A CA 1
ATOM 1515 C C . LEU A 1 188 ? 1.249 -32.781 -18.609 1 91.12 188 LEU A C 1
ATOM 1517 O O . LEU A 1 188 ? 0.423 -32.188 -17.891 1 91.12 188 LEU A O 1
ATOM 1521 N N . THR A 1 189 ? 1.871 -33.906 -18.266 1 93.88 189 THR A N 1
ATOM 1522 C CA . THR A 1 189 ? 1.655 -34.531 -16.969 1 93.88 189 THR A CA 1
ATOM 1523 C C . THR A 1 189 ? 2.049 -33.594 -15.836 1 93.88 189 THR A C 1
ATOM 1525 O O . THR A 1 189 ? 1.358 -33.5 -14.82 1 93.88 189 THR A O 1
ATOM 1528 N N . LEU A 1 190 ? 3.074 -32.875 -16.047 1 93.69 190 LEU A N 1
ATOM 1529 C CA . LEU A 1 190 ? 3.555 -31.906 -15.055 1 93.69 190 LEU A CA 1
ATOM 1530 C C . LEU A 1 190 ? 2.533 -30.797 -14.836 1 93.69 190 LEU A C 1
ATOM 1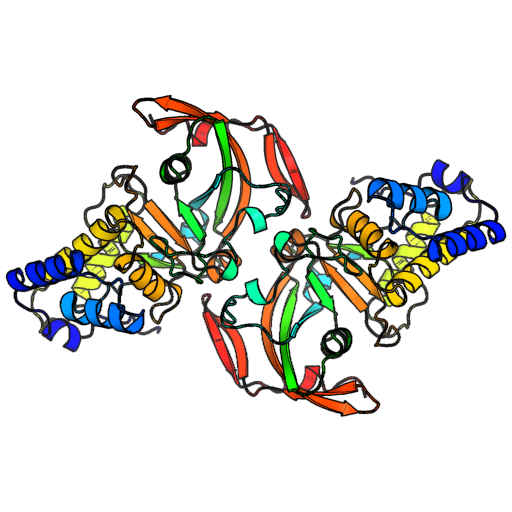532 O O . LEU A 1 190 ? 2.164 -30.5 -13.703 1 93.69 190 LEU A O 1
ATOM 1536 N N . TYR A 1 191 ? 2.059 -30.219 -15.914 1 92.25 191 TYR A N 1
ATOM 1537 C CA . TYR A 1 191 ? 1.088 -29.141 -15.828 1 92.25 191 TYR A CA 1
ATOM 1538 C C . TYR A 1 191 ? -0.194 -29.594 -15.148 1 92.25 191 TYR A C 1
ATOM 1540 O O . TYR A 1 191 ? -0.743 -28.891 -14.297 1 92.25 191 TYR A O 1
ATOM 1548 N N . ARG A 1 192 ? -0.58 -30.75 -15.516 1 92.88 192 ARG A N 1
ATOM 1549 C CA . ARG A 1 192 ? -1.798 -31.297 -14.922 1 92.88 192 ARG A CA 1
ATOM 1550 C C . ARG A 1 192 ? -1.616 -31.562 -13.43 1 92.88 192 ARG A C 1
ATOM 1552 O O . ARG A 1 192 ? -2.535 -31.344 -12.641 1 92.88 192 ARG A O 1
ATOM 1559 N N . PHE A 1 193 ? -0.448 -32.031 -13.125 1 95.38 193 PHE A N 1
ATOM 1560 C CA . PHE A 1 193 ? -0.15 -32.312 -11.727 1 95.38 193 PHE A CA 1
ATOM 1561 C C . PHE A 1 193 ? -0.244 -31.047 -10.875 1 95.38 193 PHE A C 1
ATOM 1563 O O . PHE A 1 193 ? -0.943 -31.031 -9.867 1 95.38 193 PHE A O 1
ATOM 1570 N N . PHE A 1 194 ? 0.404 -30 -11.281 1 94.62 194 PHE A N 1
ATOM 1571 C CA . PHE A 1 194 ? 0.412 -28.766 -10.492 1 94.62 194 PHE A CA 1
ATOM 1572 C C . PHE A 1 194 ? -0.969 -28.125 -10.484 1 94.62 194 PHE A C 1
ATOM 1574 O O . PHE A 1 194 ? -1.407 -27.609 -9.453 1 94.62 194 PHE A O 1
ATOM 1581 N N . ALA A 1 195 ? -1.627 -28.125 -11.586 1 91.69 195 ALA A N 1
ATOM 1582 C CA . ALA A 1 195 ? -2.988 -27.609 -11.625 1 91.69 195 ALA A CA 1
ATOM 1583 C C . ALA A 1 195 ? -3.879 -28.312 -10.602 1 91.69 195 ALA A C 1
ATOM 1585 O O . ALA A 1 195 ? -4.641 -27.672 -9.883 1 91.69 195 ALA A O 1
ATOM 1586 N N . GLU A 1 196 ? -3.736 -29.594 -10.602 1 92.31 196 GLU A N 1
ATOM 1587 C CA . GLU A 1 196 ? -4.527 -30.391 -9.672 1 92.31 196 GLU A CA 1
ATOM 1588 C C . GLU A 1 196 ? -4.148 -30.078 -8.227 1 92.31 196 GLU A C 1
ATOM 1590 O O . GLU A 1 196 ? -5.012 -30.031 -7.348 1 92.31 196 GLU A O 1
ATOM 1595 N N . LYS A 1 197 ? -2.926 -29.906 -7.93 1 94.62 197 LYS A N 1
ATOM 1596 C CA . LYS A 1 197 ? -2.482 -29.625 -6.566 1 94.62 197 LYS A CA 1
ATOM 1597 C C . LYS A 1 197 ? -2.967 -28.25 -6.113 1 94.62 197 LYS A C 1
ATOM 1599 O O . LYS A 1 197 ? -3.322 -28.062 -4.949 1 94.62 197 LYS A O 1
ATOM 1604 N N . PHE A 1 198 ? -3.025 -27.297 -6.996 1 93.69 198 PHE A N 1
ATOM 1605 C CA . PHE A 1 198 ? -3.52 -25.969 -6.656 1 93.69 198 PHE A CA 1
ATOM 1606 C C . PHE A 1 198 ? -5.023 -26 -6.406 1 93.69 198 PHE A C 1
ATOM 1608 O O . PHE A 1 198 ? -5.566 -25.094 -5.762 1 93.69 198 PHE A O 1
ATOM 1615 N N . ARG A 1 199 ? -5.578 -26.984 -6.883 1 88.69 199 ARG A N 1
ATOM 1616 C CA . ARG A 1 199 ? -7.012 -27.141 -6.668 1 88.69 199 ARG A CA 1
ATOM 1617 C C . ARG A 1 199 ? -7.293 -27.938 -5.398 1 88.69 199 ARG A C 1
ATOM 1619 O O . ARG A 1 199 ? -8.188 -27.594 -4.625 1 88.69 199 ARG A O 1
ATOM 1626 N N . SER A 1 200 ? -6.461 -28.953 -5.078 1 89.88 200 SER A N 1
ATOM 1627 C CA . SER A 1 200 ? -6.922 -29.984 -4.148 1 89.88 200 SER A CA 1
ATOM 1628 C C . SER A 1 200 ? -6.09 -29.984 -2.871 1 89.88 200 SER A C 1
ATOM 1630 O O . SER A 1 200 ? -6.5 -30.562 -1.86 1 89.88 200 SER A O 1
ATOM 1632 N N . GLU A 1 201 ? -4.914 -29.375 -2.971 1 93.31 201 GLU A N 1
ATOM 1633 C CA . GLU A 1 201 ? -4.086 -29.422 -1.766 1 93.31 201 GLU A CA 1
ATOM 1634 C C . GLU A 1 201 ? -4.809 -28.781 -0.578 1 93.31 201 GLU A C 1
ATOM 1636 O O . GLU A 1 201 ? -5.488 -27.766 -0.728 1 93.31 201 GLU A O 1
ATOM 1641 N N . GLN A 1 202 ? -4.582 -29.391 0.524 1 91.94 202 GLN A N 1
ATOM 1642 C CA . GLN A 1 202 ? -5.184 -28.875 1.749 1 91.94 202 GLN A CA 1
ATOM 1643 C C . GLN A 1 202 ? -4.145 -28.172 2.621 1 91.94 202 GLN A C 1
ATOM 1645 O O . GLN A 1 202 ? -2.939 -28.312 2.393 1 91.94 202 GLN A O 1
ATOM 1650 N N . LYS A 1 203 ? -4.605 -27.469 3.52 1 92.31 203 LYS A N 1
ATOM 1651 C CA . LYS A 1 203 ? -3.715 -26.828 4.484 1 92.31 203 LYS A CA 1
ATOM 1652 C C . LYS A 1 203 ? -2.766 -27.844 5.109 1 92.31 203 LYS A C 1
ATOM 1654 O O . LYS A 1 203 ? -3.146 -29 5.352 1 92.31 203 LYS A O 1
ATOM 1659 N N . PRO A 1 204 ? -1.493 -27.391 5.238 1 95 204 PRO A N 1
ATOM 1660 C CA . PRO A 1 204 ? -0.932 -26.031 5.266 1 95 204 PRO A CA 1
ATOM 1661 C C . PRO A 1 204 ? -0.246 -25.656 3.955 1 95 204 PRO A C 1
ATOM 1663 O O . PRO A 1 204 ? 0.755 -24.938 3.967 1 95 204 PRO A O 1
ATOM 1666 N N . TYR A 1 205 ? -0.575 -26.203 2.898 1 96.12 205 TYR A N 1
ATOM 1667 C CA . TYR A 1 205 ? -0.195 -25.859 1.533 1 96.12 205 TYR A CA 1
ATOM 1668 C C . TYR A 1 205 ? 1.321 -25.844 1.377 1 96.12 205 TYR A C 1
ATOM 1670 O O . TYR A 1 205 ? 1.888 -24.875 0.867 1 96.12 205 TYR A O 1
ATOM 1678 N N . TYR A 1 206 ? 1.952 -26.875 1.625 1 96.06 206 TYR A N 1
ATOM 1679 C CA . TYR A 1 206 ? 3.408 -26.922 1.588 1 96.06 206 TYR A CA 1
ATOM 1680 C C . TYR A 1 206 ? 3.918 -26.922 0.152 1 96.06 206 TYR A C 1
ATOM 1682 O O . TYR A 1 206 ? 4.961 -26.344 -0.145 1 96.06 206 TYR A O 1
ATOM 1690 N N . LEU A 1 207 ? 3.201 -27.547 -0.702 1 96.12 207 LEU A N 1
ATOM 1691 C CA . LEU A 1 207 ? 3.664 -27.703 -2.076 1 96.12 207 LEU A CA 1
ATOM 1692 C C . LEU A 1 207 ? 3.33 -26.469 -2.912 1 96.12 207 LEU A C 1
ATOM 1694 O O . LEU A 1 207 ? 4.227 -25.844 -3.475 1 96.12 207 LEU A O 1
ATOM 1698 N N . THR A 1 208 ? 2.084 -26.031 -2.85 1 96.5 208 THR A N 1
ATOM 1699 C CA . THR A 1 208 ? 1.655 -24.938 -3.727 1 96.5 208 THR A CA 1
ATOM 1700 C C . THR A 1 208 ? 2.236 -23.609 -3.264 1 96.5 208 THR A C 1
ATOM 1702 O O . THR A 1 208 ? 2.559 -22.75 -4.086 1 96.5 208 THR A O 1
ATOM 1705 N N . SER A 1 209 ? 2.422 -23.438 -1.967 1 97.25 209 SER A N 1
ATOM 1706 C CA . SER A 1 209 ? 2.979 -22.188 -1.451 1 97.25 209 SER A CA 1
ATOM 1707 C C . SER A 1 209 ? 4.414 -21.984 -1.923 1 97.25 209 SER A C 1
ATOM 1709 O O . SER A 1 209 ? 4.812 -20.859 -2.26 1 97.25 209 SER A O 1
ATOM 1711 N N . ILE A 1 210 ? 5.164 -23.062 -2.035 1 95.31 210 ILE A N 1
ATOM 1712 C CA . ILE A 1 210 ? 6.562 -22.953 -2.436 1 95.31 210 ILE A CA 1
ATOM 1713 C C . ILE A 1 210 ? 6.648 -22.656 -3.932 1 95.31 210 ILE A C 1
ATOM 1715 O O . ILE A 1 210 ? 7.5 -21.875 -4.371 1 95.31 210 ILE A O 1
ATOM 1719 N N . ILE A 1 211 ? 5.816 -23.312 -4.664 1 94.88 211 ILE A N 1
ATOM 1720 C CA . ILE A 1 211 ? 5.77 -23.078 -6.102 1 94.88 211 ILE A CA 1
ATOM 1721 C C . ILE A 1 211 ? 5.402 -21.625 -6.371 1 94.88 211 ILE A C 1
ATOM 1723 O O . ILE A 1 211 ? 6.039 -20.953 -7.191 1 94.88 211 ILE A O 1
ATOM 1727 N N . SER A 1 212 ? 4.441 -21.141 -5.613 1 96.62 212 SER A N 1
ATOM 1728 C CA . SER A 1 212 ? 4.02 -19.75 -5.75 1 96.62 212 SER A CA 1
ATOM 1729 C C . SER A 1 212 ? 5.137 -18.797 -5.359 1 96.62 212 SER A C 1
ATOM 1731 O O . SER A 1 212 ? 5.348 -17.781 -6.023 1 96.62 212 SER A O 1
ATOM 1733 N N . TRP A 1 213 ? 5.793 -19.156 -4.352 1 95.12 213 TRP A N 1
ATOM 1734 C CA . TRP A 1 213 ? 6.914 -18.344 -3.912 1 95.12 213 TRP A CA 1
ATOM 1735 C C . TRP A 1 213 ? 7.98 -18.25 -5 1 95.12 213 TRP A C 1
ATOM 1737 O O . TRP A 1 213 ? 8.531 -17.172 -5.246 1 95.12 213 TRP A O 1
ATOM 1747 N N . GLU A 1 214 ? 8.242 -19.375 -5.625 1 93.19 214 GLU A N 1
ATOM 1748 C CA . GLU A 1 214 ? 9.242 -19.375 -6.691 1 93.19 214 GLU A CA 1
ATOM 1749 C C . GLU A 1 214 ? 8.836 -18.469 -7.84 1 93.19 214 GLU A C 1
ATOM 1751 O O . GLU A 1 214 ? 9.664 -17.719 -8.375 1 93.19 214 GLU A O 1
ATOM 1756 N N . TYR A 1 215 ? 7.562 -18.484 -8.125 1 94.81 215 TYR A N 1
ATOM 1757 C CA . TYR A 1 215 ? 7.047 -17.672 -9.219 1 94.81 215 TYR A CA 1
ATOM 1758 C C . TYR A 1 215 ? 7.07 -16.188 -8.867 1 94.81 215 TYR A C 1
ATOM 1760 O O . TYR A 1 215 ? 7.414 -15.352 -9.703 1 94.81 215 TYR A O 1
ATOM 1768 N N . LEU A 1 216 ? 6.766 -15.852 -7.648 1 95.88 216 LEU A N 1
ATOM 1769 C CA . LEU A 1 216 ? 6.461 -14.461 -7.332 1 95.88 216 LEU A CA 1
ATOM 1770 C C . LEU A 1 216 ? 7.66 -13.773 -6.68 1 95.88 216 LEU A C 1
ATOM 1772 O O . LEU A 1 216 ? 7.871 -12.578 -6.867 1 95.88 216 LEU A O 1
ATOM 1776 N N . TYR A 1 217 ? 8.422 -14.531 -5.926 1 93.19 217 TYR A N 1
ATOM 1777 C CA . TYR A 1 217 ? 9.492 -13.938 -5.133 1 93.19 217 TYR A CA 1
ATOM 1778 C C . TYR A 1 217 ? 10.844 -14.516 -5.52 1 93.19 217 TYR A C 1
ATOM 1780 O O . TYR A 1 217 ? 11.883 -13.922 -5.234 1 93.19 217 TYR A O 1
ATOM 1788 N N . GLY A 1 218 ? 10.797 -15.742 -6.102 1 89.75 218 GLY A N 1
ATOM 1789 C CA . GLY A 1 218 ? 12.031 -16.438 -6.406 1 89.75 218 GLY A CA 1
ATOM 1790 C C . GLY A 1 218 ? 12.711 -15.93 -7.664 1 89.75 218 GLY A C 1
ATOM 1791 O O . GLY A 1 218 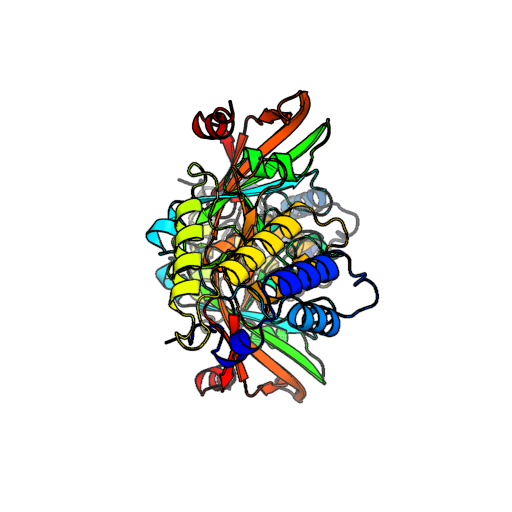? 12.648 -14.734 -7.973 1 89.75 218 GLY A O 1
ATOM 1792 N N . GLN A 1 219 ? 13.289 -16.766 -8.336 1 85.31 219 GLN A N 1
ATOM 1793 C CA . GLN A 1 219 ? 14.102 -16.406 -9.492 1 85.31 219 GLN A CA 1
ATOM 1794 C C . GLN A 1 219 ? 13.234 -16.109 -10.711 1 85.31 219 GLN A C 1
ATOM 1796 O O . GLN A 1 219 ? 13.609 -15.312 -11.57 1 85.31 219 GLN A O 1
ATOM 1801 N N . MET A 1 220 ? 12.055 -16.703 -10.766 1 87.62 220 MET A N 1
ATOM 1802 C CA . MET A 1 220 ? 11.211 -16.578 -11.945 1 87.62 220 MET A CA 1
ATOM 1803 C C . MET A 1 220 ? 10.57 -15.188 -12.008 1 87.62 220 MET A C 1
ATOM 1805 O O . MET A 1 220 ? 10.414 -14.617 -13.086 1 87.62 220 MET A O 1
ATOM 1809 N N . TRP A 1 221 ? 10.25 -14.617 -10.859 1 88.5 221 TRP A N 1
ATOM 1810 C CA . TRP A 1 221 ? 9.727 -13.273 -10.656 1 88.5 221 TRP A CA 1
ATOM 1811 C C . TRP A 1 221 ? 8.602 -12.969 -11.633 1 88.5 221 TRP A C 1
ATOM 1813 O O . TRP A 1 221 ? 8.82 -12.32 -12.664 1 88.5 221 TRP A O 1
ATOM 1823 N N . ARG A 1 222 ? 7.438 -13.367 -11.414 1 95.69 222 ARG A N 1
ATOM 1824 C CA . ARG A 1 222 ? 6.219 -13.102 -12.164 1 95.69 222 ARG A CA 1
ATOM 1825 C C . ARG A 1 222 ? 5.398 -12 -11.508 1 95.69 222 ARG A C 1
ATOM 1827 O O . ARG A 1 222 ? 5.504 -11.773 -10.305 1 95.69 222 ARG A O 1
ATOM 1834 N N . ASP A 1 223 ? 4.691 -11.297 -12.32 1 97.62 223 ASP A N 1
ATOM 1835 C CA . ASP A 1 223 ? 3.785 -10.289 -11.773 1 97.62 223 ASP A CA 1
ATOM 1836 C C . ASP A 1 223 ? 2.66 -10.938 -10.969 1 97.62 223 ASP A C 1
ATOM 1838 O O . ASP A 1 223 ? 2.256 -10.414 -9.93 1 97.62 223 ASP A O 1
ATOM 1842 N N . PHE A 1 224 ? 2.148 -11.961 -11.492 1 97.62 224 PHE A N 1
ATOM 1843 C CA . PHE A 1 224 ? 1.147 -12.75 -10.789 1 97.62 224 PHE A CA 1
ATOM 1844 C C . PHE A 1 224 ? 1.096 -14.172 -11.336 1 97.62 224 PHE A C 1
ATOM 1846 O O . PHE A 1 224 ? 1.73 -14.477 -12.344 1 97.62 224 PHE A O 1
ATOM 1853 N N . ILE A 1 225 ? 0.435 -15.07 -10.609 1 96.94 225 ILE A N 1
ATOM 1854 C CA . ILE A 1 225 ? 0.175 -16.438 -11.07 1 96.94 225 ILE A CA 1
ATOM 1855 C C . ILE A 1 225 ? -1.325 -16.641 -11.266 1 96.94 225 ILE A C 1
ATOM 1857 O O . ILE A 1 225 ? -2.139 -15.969 -10.617 1 96.94 225 ILE A O 1
ATOM 1861 N N . VAL A 1 226 ? -1.669 -17.453 -12.203 1 95.25 226 VAL A N 1
ATOM 1862 C CA . VAL A 1 226 ? -3.053 -17.844 -12.438 1 95.25 226 VAL A CA 1
ATOM 1863 C C . VAL A 1 226 ? -3.199 -19.359 -12.242 1 95.25 226 VAL A C 1
ATOM 1865 O O . VAL A 1 226 ? -2.385 -20.141 -12.742 1 95.25 226 VAL A O 1
ATOM 1868 N N . TYR A 1 227 ? -4.164 -19.781 -11.469 1 93.12 227 TYR A N 1
ATOM 1869 C CA . TYR A 1 227 ? -4.391 -21.203 -11.172 1 93.12 227 TYR A CA 1
ATOM 1870 C C . TYR A 1 227 ? -5.883 -21.5 -11.078 1 93.12 227 TYR A C 1
ATOM 1872 O O . TYR A 1 227 ? -6.699 -20.594 -10.93 1 93.12 227 TYR A O 1
ATOM 1880 N N . PRO A 1 228 ? -6.219 -22.703 -11.281 1 86.88 228 PRO A N 1
ATOM 1881 C CA . PRO A 1 228 ? -7.641 -23.047 -11.375 1 86.88 228 PRO A CA 1
ATOM 1882 C C . PRO A 1 228 ? -8.391 -22.797 -10.07 1 86.88 228 PRO A C 1
ATOM 1884 O O . PRO A 1 228 ? -7.824 -22.969 -8.984 1 86.88 228 PRO A O 1
ATOM 1887 N N . SER A 1 229 ? -9.664 -22.391 -10.32 1 81.5 229 SER A N 1
ATOM 1888 C CA . SER A 1 229 ? -10.555 -22.266 -9.172 1 81.5 229 SER A CA 1
ATOM 1889 C C . SER A 1 229 ? -11.242 -23.578 -8.836 1 81.5 229 SER A C 1
ATOM 1891 O O . SER A 1 229 ? -11.828 -24.219 -9.719 1 81.5 229 SER A O 1
ATOM 1893 N N . TYR A 1 230 ? -11.172 -24.062 -7.672 1 66.19 230 TYR A N 1
ATOM 1894 C CA . TYR A 1 230 ? -11.773 -25.297 -7.195 1 66.19 230 TYR A CA 1
ATOM 1895 C C . TYR A 1 230 ? -13.297 -25.219 -7.277 1 66.19 230 TYR A C 1
ATOM 1897 O O . TYR A 1 230 ? -13.945 -26.141 -7.77 1 66.19 230 TYR A O 1
ATOM 1905 N N . LEU A 1 231 ? -13.773 -24.109 -6.855 1 65.25 231 LEU A N 1
ATOM 1906 C CA . LEU A 1 231 ? -15.195 -24.016 -6.535 1 65.25 231 LEU A CA 1
ATOM 1907 C C . LEU A 1 231 ? -16.016 -23.656 -7.773 1 65.25 231 LEU A C 1
ATOM 1909 O O . LEU A 1 231 ? -17.234 -23.781 -7.773 1 65.25 231 LEU A O 1
ATOM 1913 N N . SER A 1 232 ? -15.336 -23.25 -8.844 1 63.78 232 SER A N 1
ATOM 1914 C CA . SER A 1 232 ? -16.078 -22.859 -10.039 1 63.78 232 SER A CA 1
ATOM 1915 C C . SER A 1 232 ? -15.969 -23.938 -11.117 1 63.78 232 SER A C 1
ATOM 1917 O O . SER A 1 232 ? -16.375 -23.734 -12.258 1 63.78 232 SER A O 1
ATOM 1919 N N . ASN A 1 233 ? -15.523 -25.031 -10.797 1 60.38 233 ASN A N 1
ATOM 1920 C CA . ASN A 1 233 ? -15.281 -26.094 -11.773 1 60.38 233 ASN A CA 1
ATOM 1921 C C . ASN A 1 233 ? -14.461 -25.594 -12.953 1 60.38 233 ASN A C 1
ATOM 1923 O O . ASN A 1 233 ? -14.812 -25.828 -14.109 1 60.38 233 ASN A O 1
ATOM 1927 N N . GLU A 1 234 ? -13.547 -24.75 -12.664 1 61.09 234 GLU A N 1
ATOM 1928 C CA . GLU A 1 234 ? -12.5 -24.266 -13.562 1 61.09 234 GLU A CA 1
ATOM 1929 C C . GLU A 1 234 ? -13.055 -23.234 -14.547 1 61.09 234 GLU A C 1
ATOM 1931 O O . GLU A 1 234 ? -12.375 -22.844 -15.492 1 61.09 234 GLU A O 1
ATOM 1936 N N . ARG A 1 235 ? -14.227 -22.859 -14.328 1 67.69 235 ARG A N 1
ATOM 1937 C CA . ARG A 1 235 ? -14.781 -21.812 -15.195 1 67.69 235 ARG A CA 1
ATOM 1938 C C . ARG A 1 235 ? -14.078 -20.484 -14.969 1 67.69 235 ARG A C 1
ATOM 1940 O O . ARG A 1 235 ? -13.945 -19.672 -15.891 1 67.69 235 ARG A O 1
ATOM 1947 N N . PHE A 1 236 ? -13.625 -20.438 -13.727 1 80.12 236 PHE A N 1
ATOM 1948 C CA . PHE A 1 236 ? -12.914 -19.219 -13.383 1 80.12 236 PHE A CA 1
ATOM 1949 C C . PHE A 1 236 ? -11.555 -19.531 -12.766 1 80.12 236 PHE A C 1
ATOM 1951 O O . PHE A 1 236 ? -11.242 -20.703 -12.508 1 80.12 236 PHE A O 1
ATOM 1958 N N . CYS A 1 237 ? -10.742 -18.5 -12.758 1 88.31 237 CYS A N 1
ATOM 1959 C CA . CYS A 1 237 ? -9.398 -18.719 -12.242 1 88.31 237 CYS A CA 1
ATOM 1960 C C . CYS A 1 237 ? -9.133 -17.828 -11.031 1 88.31 237 CYS A C 1
ATOM 1962 O O . CYS A 1 237 ? -9.75 -16.781 -10.875 1 88.31 237 CYS A O 1
ATOM 1964 N N . ASN A 1 238 ? -8.305 -18.344 -10.188 1 93.12 238 ASN A N 1
ATOM 1965 C CA . ASN A 1 238 ? -7.727 -17.562 -9.102 1 93.12 238 ASN A CA 1
ATOM 1966 C C . ASN A 1 238 ? -6.391 -16.953 -9.516 1 93.12 238 ASN A C 1
ATOM 1968 O O . ASN A 1 238 ? -5.707 -17.469 -10.398 1 93.12 238 ASN A O 1
ATOM 1972 N N . MET A 1 239 ? -6.133 -15.875 -8.914 1 96.44 239 MET A N 1
ATOM 1973 C CA . MET A 1 239 ? -4.855 -15.219 -9.164 1 96.44 239 MET A CA 1
ATOM 1974 C C . MET A 1 239 ? -4.227 -14.734 -7.859 1 96.44 239 MET A C 1
ATOM 1976 O O . MET A 1 239 ? -4.93 -14.508 -6.871 1 96.44 239 MET A O 1
ATOM 1980 N N . ALA A 1 240 ? -2.977 -14.633 -7.867 1 98.06 240 ALA A N 1
ATOM 1981 C CA . ALA A 1 240 ? -2.195 -14.031 -6.789 1 98.06 240 ALA A CA 1
ATOM 1982 C C . ALA A 1 240 ? -1.095 -13.133 -7.34 1 98.06 240 ALA A C 1
ATOM 1984 O O . ALA A 1 240 ? -0.229 -13.586 -8.094 1 98.06 240 ALA A O 1
ATOM 1985 N N . PHE A 1 241 ? -1.138 -11.875 -6.973 1 98.62 241 PHE A N 1
ATOM 1986 C CA . PHE A 1 241 ? -0.176 -10.898 -7.469 1 98.62 241 PHE A CA 1
ATOM 1987 C C . PHE A 1 241 ? 0.938 -10.672 -6.453 1 98.62 241 PHE A C 1
ATOM 1989 O O . PHE A 1 241 ? 0.688 -10.641 -5.246 1 98.62 241 PHE A O 1
ATOM 1996 N N . HIS A 1 242 ? 2.143 -10.555 -7.016 1 98.44 242 HIS A N 1
ATOM 1997 C CA . HIS A 1 242 ? 3.189 -9.961 -6.188 1 98.44 242 HIS A CA 1
ATOM 1998 C C . HIS A 1 242 ? 2.799 -8.562 -5.727 1 98.44 242 HIS A C 1
ATOM 2000 O O . HIS A 1 242 ? 2.303 -7.758 -6.52 1 98.44 242 HIS A O 1
ATOM 2006 N N . PRO A 1 243 ? 3.051 -8.203 -4.504 1 98.12 243 PRO A N 1
ATOM 2007 C CA . PRO A 1 243 ? 2.643 -6.895 -3.982 1 98.12 243 PRO A CA 1
ATOM 2008 C C . PRO A 1 243 ? 3.162 -5.73 -4.828 1 98.12 243 PRO A C 1
ATOM 2010 O O . PRO A 1 243 ? 2.414 -4.797 -5.129 1 98.12 243 PRO A O 1
ATOM 2013 N N . ASN A 1 244 ? 4.422 -5.758 -5.266 1 97.94 244 ASN A N 1
ATOM 2014 C CA . ASN A 1 244 ? 4.98 -4.691 -6.09 1 97.94 244 ASN A CA 1
ATOM 2015 C C . ASN A 1 244 ? 4.23 -4.559 -7.414 1 97.94 244 ASN A C 1
ATOM 2017 O O . ASN A 1 244 ? 4.117 -3.457 -7.957 1 97.94 244 ASN A O 1
ATOM 2021 N N . SER A 1 245 ? 3.756 -5.711 -7.906 1 97.81 245 SER A N 1
ATOM 2022 C CA . SER A 1 245 ? 2.984 -5.676 -9.148 1 97.81 245 SER A CA 1
ATOM 2023 C C . SER A 1 245 ? 1.642 -4.98 -8.945 1 97.81 245 SER A C 1
ATOM 2025 O O . SER A 1 245 ? 1.17 -4.262 -9.82 1 97.81 245 SER A O 1
ATOM 2027 N N . VAL A 1 246 ? 1.044 -5.188 -7.785 1 98.12 246 VAL A N 1
ATOM 2028 C CA . VAL A 1 246 ? -0.21 -4.512 -7.469 1 98.12 246 VAL A CA 1
ATOM 2029 C C . VAL A 1 246 ? -0.009 -2.998 -7.52 1 98.12 246 VAL A C 1
ATOM 2031 O O . VAL A 1 246 ? -0.791 -2.283 -8.156 1 98.12 246 VAL A O 1
ATOM 2034 N N . ASN A 1 247 ? 1.041 -2.533 -6.906 1 95.75 247 ASN A N 1
ATOM 2035 C CA . ASN A 1 247 ? 1.347 -1.107 -6.859 1 95.75 247 ASN A CA 1
ATOM 2036 C C . ASN A 1 247 ? 1.537 -0.529 -8.258 1 95.75 247 ASN A C 1
ATOM 2038 O O . ASN A 1 247 ? 1.156 0.613 -8.523 1 95.75 247 ASN A O 1
ATOM 2042 N N . GLN A 1 248 ? 2.078 -1.352 -9.109 1 95.31 248 GLN A N 1
ATOM 2043 C CA . GLN A 1 248 ? 2.479 -0.853 -10.414 1 95.31 248 GLN A CA 1
ATOM 2044 C C . GLN A 1 248 ? 1.363 -1.041 -11.445 1 95.31 248 GLN A C 1
ATOM 2046 O O . GLN A 1 248 ? 1.211 -0.23 -12.359 1 95.31 248 GLN A O 1
ATOM 2051 N N . ASN A 1 249 ? 0.595 -2.141 -11.281 1 97.12 249 ASN A N 1
ATOM 2052 C CA . ASN A 1 249 ? -0.195 -2.568 -12.43 1 97.12 249 ASN A CA 1
ATOM 2053 C C . ASN A 1 249 ? -1.688 -2.559 -12.125 1 97.12 249 ASN A C 1
ATOM 2055 O O . ASN A 1 249 ? -2.514 -2.789 -13.008 1 97.12 249 ASN A O 1
ATOM 2059 N N . LEU A 1 250 ? -2.018 -2.295 -10.852 1 97.69 250 LEU A N 1
ATOM 2060 C CA . LEU A 1 250 ? -3.434 -2.295 -10.5 1 97.69 250 LEU A CA 1
ATOM 2061 C C . LEU A 1 250 ? -3.834 -0.973 -9.859 1 97.69 250 LEU A C 1
ATOM 2063 O O . LEU A 1 250 ? -2.994 -0.279 -9.281 1 97.69 250 LEU A O 1
ATOM 2067 N N . LYS A 1 251 ? -5.078 -0.668 -10.023 1 96.94 251 LYS A N 1
ATOM 2068 C CA . LYS A 1 251 ? -5.672 0.493 -9.367 1 96.94 251 LYS A CA 1
ATOM 2069 C C . LYS A 1 251 ? -7.035 0.151 -8.773 1 96.94 251 LYS A C 1
ATOM 2071 O O . LYS A 1 251 ? -7.852 -0.515 -9.422 1 96.94 251 LYS A O 1
ATOM 2076 N N . PHE A 1 252 ? -7.27 0.593 -7.617 1 98.25 252 PHE A N 1
ATOM 2077 C CA . PHE A 1 252 ? -8.57 0.427 -6.973 1 98.25 252 PHE A CA 1
ATOM 2078 C C . PHE A 1 252 ? -9.656 1.148 -7.754 1 98.25 252 PHE A C 1
ATOM 2080 O O . PHE A 1 252 ? -9.5 2.314 -8.125 1 98.25 252 PHE A O 1
ATOM 2087 N N . ASP A 1 253 ? -10.734 0.445 -7.977 1 97.44 253 ASP A N 1
ATOM 2088 C CA . ASP A 1 253 ? -11.836 1.032 -8.734 1 97.44 253 ASP A CA 1
ATOM 2089 C C . ASP A 1 253 ? -13.039 1.314 -7.84 1 97.44 253 ASP A C 1
ATOM 2091 O O . ASP A 1 253 ? -13.461 2.465 -7.703 1 97.44 253 ASP A O 1
ATOM 2095 N N . LYS A 1 254 ? -13.508 0.292 -7.148 1 97.94 254 LYS A N 1
ATOM 2096 C CA . LYS A 1 254 ? -14.68 0.499 -6.305 1 97.94 254 LYS A CA 1
ATOM 2097 C C . LYS A 1 254 ? -14.805 -0.606 -5.258 1 97.94 254 LYS A C 1
ATOM 2099 O O . LYS A 1 254 ? -14.102 -1.617 -5.328 1 97.94 254 LYS A O 1
ATOM 2104 N N . LEU A 1 255 ? -15.641 -0.385 -4.312 1 98.5 255 LEU A N 1
ATOM 2105 C CA . LEU A 1 255 ? -15.93 -1.292 -3.207 1 98.5 255 LEU A CA 1
ATOM 2106 C C . LEU A 1 255 ? -17.422 -1.587 -3.119 1 98.5 255 LEU A C 1
ATOM 2108 O O . LEU A 1 255 ? -18.234 -0.665 -3.076 1 98.5 255 LEU A O 1
ATOM 2112 N N . ILE A 1 256 ? -17.75 -2.818 -3.129 1 98.12 256 ILE A N 1
ATOM 2113 C CA . ILE A 1 256 ? -19.141 -3.248 -2.988 1 98.12 256 ILE A CA 1
ATOM 2114 C C . ILE A 1 256 ? -19.312 -4.047 -1.696 1 98.12 256 ILE A C 1
ATOM 2116 O O . ILE A 1 256 ? -18.609 -5.031 -1.476 1 98.12 256 ILE A O 1
ATOM 2120 N N . LYS A 1 257 ? -20.203 -3.639 -0.903 1 97.5 257 LYS A N 1
ATOM 2121 C CA . LYS A 1 257 ? -20.516 -4.367 0.326 1 97.5 257 LYS A CA 1
ATOM 2122 C C . LYS A 1 257 ? -21.688 -5.309 0.13 1 97.5 257 LYS A C 1
ATOM 2124 O O . LYS A 1 257 ? -22.672 -4.953 -0.523 1 97.5 257 LYS A O 1
ATOM 2129 N N . LEU A 1 258 ? -21.531 -6.535 0.607 1 97.31 258 LEU A N 1
ATOM 2130 C CA . LEU A 1 258 ? -22.594 -7.531 0.544 1 97.31 258 LEU A CA 1
ATOM 2131 C C . LEU A 1 258 ? -22.797 -8.188 1.905 1 97.31 258 LEU A C 1
ATOM 2133 O O . LEU A 1 258 ? -21.906 -8.195 2.744 1 97.31 258 LEU A O 1
ATOM 2137 N N . LYS A 1 259 ? -23.984 -8.648 2.066 1 97.56 259 LYS A N 1
ATOM 2138 C CA . LYS A 1 259 ? -24.312 -9.461 3.234 1 97.56 259 LYS A CA 1
ATOM 2139 C C . LYS A 1 259 ? -24.797 -10.844 2.822 1 97.56 259 LYS A C 1
ATOM 2141 O O . LYS A 1 259 ? -25.688 -10.977 1.972 1 97.56 259 LYS A O 1
ATOM 2146 N N . VAL A 1 260 ? -24.172 -11.828 3.412 1 97.25 260 VAL A N 1
ATOM 2147 C CA . VAL A 1 260 ? -24.562 -13.195 3.078 1 97.25 260 VAL A CA 1
ATOM 2148 C C . VAL A 1 260 ? -25.844 -13.562 3.809 1 97.25 260 VAL A C 1
ATOM 2150 O O . VAL A 1 260 ? -25.906 -13.516 5.039 1 97.25 260 VAL A O 1
ATOM 2153 N N . MET A 1 261 ? -26.812 -13.953 3.086 1 97.19 261 MET A N 1
ATOM 2154 C CA . MET A 1 261 ? -28.125 -14.258 3.645 1 97.19 261 MET A CA 1
ATOM 2155 C C . MET A 1 261 ? -28.266 -15.75 3.896 1 97.19 261 MET A C 1
ATOM 2157 O O . MET A 1 261 ? -29.094 -16.172 4.719 1 97.19 261 MET A O 1
ATOM 2161 N N . GLY A 1 262 ? -27.531 -16.484 3.182 1 95.44 262 GLY A N 1
ATOM 2162 C CA . GLY A 1 262 ? -27.594 -17.938 3.254 1 95.44 262 GLY A CA 1
ATOM 2163 C C . GLY A 1 262 ? -26.953 -18.625 2.059 1 95.44 262 GLY A C 1
ATOM 2164 O O . GLY A 1 262 ? -26.047 -18.062 1.435 1 95.44 262 GLY A O 1
ATOM 2165 N N . HIS A 1 263 ? -27.328 -19.922 1.933 1 93.88 263 HIS A N 1
ATOM 2166 C CA . HIS A 1 263 ? -26.797 -20.719 0.826 1 93.88 263 HIS A CA 1
ATOM 2167 C C . HIS A 1 263 ? -27.906 -21.5 0.136 1 93.88 263 HIS A C 1
ATOM 2169 O O . HIS A 1 263 ? -28.875 -21.906 0.776 1 93.88 263 HIS A O 1
ATOM 2175 N N . ASN A 1 264 ? -27.75 -21.578 -1.136 1 89.94 264 ASN A N 1
ATOM 2176 C CA . ASN A 1 264 ? -28.547 -22.547 -1.879 1 89.94 264 ASN A CA 1
ATOM 2177 C C . ASN A 1 264 ? -27.672 -23.531 -2.639 1 89.94 264 ASN A C 1
ATOM 2179 O O . ASN A 1 264 ? -26.469 -23.625 -2.389 1 89.94 264 ASN A O 1
ATOM 2183 N N . SER A 1 265 ? -28.219 -24.344 -3.516 1 85 265 SER A N 1
ATOM 2184 C CA . SER A 1 265 ? -27.484 -25.375 -4.238 1 85 265 SER A CA 1
ATOM 2185 C C . SER A 1 265 ? -26.438 -24.766 -5.152 1 85 265 SER A C 1
ATOM 2187 O O . SER A 1 265 ? -25.406 -25.391 -5.422 1 85 265 SER A O 1
ATOM 2189 N N . ASP A 1 266 ? -26.594 -23.484 -5.5 1 81.25 266 ASP A N 1
ATOM 2190 C CA . ASP A 1 266 ? -25.703 -22.844 -6.469 1 81.25 266 ASP A CA 1
ATOM 2191 C C . ASP A 1 266 ? -24.609 -22.047 -5.77 1 81.25 266 ASP A C 1
ATOM 2193 O O . ASP A 1 266 ? -23.641 -21.625 -6.402 1 81.25 266 ASP A O 1
ATOM 2197 N N . GLY A 1 267 ? -24.844 -21.844 -4.43 1 86.44 267 GLY A N 1
ATOM 2198 C CA . GLY A 1 267 ? -23.828 -21.094 -3.709 1 86.44 267 GLY A CA 1
ATOM 2199 C C . GLY A 1 267 ? -24.422 -20.094 -2.725 1 86.44 267 GLY A C 1
ATOM 2200 O O . GLY A 1 267 ? -25.578 -20.219 -2.326 1 86.44 267 GLY A O 1
ATOM 2201 N N . PRO A 1 268 ? -23.609 -19.188 -2.324 1 90.69 268 PRO A N 1
ATOM 2202 C CA . PRO A 1 268 ? -24.078 -18.203 -1.343 1 90.69 268 PRO A CA 1
ATOM 2203 C C . PRO A 1 268 ? -25.094 -17.234 -1.926 1 90.69 268 PRO A C 1
ATOM 2205 O O . PRO A 1 268 ? -24.969 -16.828 -3.084 1 90.69 268 PRO A O 1
ATOM 2208 N N . ILE A 1 269 ? -26.078 -16.969 -1.152 1 93.06 269 ILE A N 1
ATOM 2209 C CA . ILE A 1 269 ? -27.062 -15.922 -1.447 1 93.06 269 ILE A CA 1
ATOM 2210 C C . ILE A 1 269 ? -26.688 -14.648 -0.692 1 93.06 269 ILE A C 1
ATOM 2212 O O . ILE A 1 269 ? -26.422 -14.688 0.511 1 93.06 269 ILE A O 1
ATOM 2216 N N . PHE A 1 270 ? -26.578 -13.586 -1.45 1 93.69 270 PHE A N 1
ATOM 2217 C CA . PHE A 1 270 ? -26.172 -12.375 -0.758 1 93.69 270 PHE A CA 1
ATOM 2218 C C . PHE A 1 270 ? -27.031 -11.195 -1.189 1 93.69 270 PHE A C 1
ATOM 2220 O O . PHE A 1 270 ? -27.656 -11.227 -2.252 1 93.69 270 PHE A O 1
ATOM 2227 N N . LYS A 1 271 ? -27.172 -10.234 -0.327 1 95 271 LYS A N 1
ATOM 2228 C CA . LYS A 1 271 ? -27.766 -8.938 -0.603 1 95 271 LYS A CA 1
ATOM 2229 C C . LYS A 1 271 ? -26.703 -7.883 -0.889 1 95 271 LYS A C 1
ATOM 2231 O O . LYS A 1 271 ? -25.766 -7.707 -0.101 1 95 271 LYS A O 1
ATOM 2236 N N . ILE A 1 272 ? -26.859 -7.254 -2.045 1 95.19 272 ILE A N 1
ATOM 2237 C CA . ILE A 1 272 ? -25.906 -6.219 -2.432 1 95.19 272 ILE A CA 1
ATOM 2238 C C . ILE A 1 272 ? -26.25 -4.91 -1.724 1 95.19 272 ILE A C 1
ATOM 2240 O O . ILE A 1 272 ? -27.422 -4.496 -1.703 1 95.19 272 ILE A O 1
ATOM 2244 N N . GLY A 1 273 ? -25.281 -4.301 -1.115 1 95.19 273 GLY A N 1
ATOM 2245 C CA . GLY A 1 273 ? -25.516 -3.008 -0.487 1 95.19 273 GLY A CA 1
ATOM 2246 C C . GLY A 1 273 ? -26.031 -1.959 -1.455 1 95.19 273 GLY A C 1
ATOM 2247 O O . GLY A 1 273 ? -25.797 -2.049 -2.66 1 95.19 273 GLY A O 1
ATOM 2248 N N . SER A 1 274 ? -26.594 -0.932 -0.894 1 95 274 SER A N 1
ATOM 2249 C CA . SER A 1 274 ? -27.203 0.102 -1.731 1 95 274 SER A CA 1
ATOM 2250 C C . SER A 1 274 ? -26.141 1.084 -2.234 1 95 274 SER A C 1
ATOM 2252 O O . SER A 1 274 ? -26.344 1.756 -3.248 1 95 274 SER A O 1
ATOM 2254 N N . LYS A 1 275 ? -25.047 1.134 -1.527 1 96.62 275 LYS A N 1
ATOM 2255 C CA . LYS A 1 275 ? -24.031 2.119 -1.893 1 96.62 275 LYS A CA 1
ATOM 2256 C C . LYS A 1 275 ? -22.75 1.439 -2.342 1 96.62 275 LYS A C 1
ATOM 2258 O O . LYS A 1 275 ? -22.453 0.309 -1.94 1 96.62 275 LYS A O 1
ATOM 2263 N N . VAL A 1 276 ? -22.094 2.107 -3.275 1 97.69 276 VAL A N 1
ATOM 2264 C CA . VAL A 1 276 ? -20.812 1.664 -3.818 1 97.69 276 VAL A CA 1
ATOM 2265 C C . VAL A 1 276 ? -19.719 2.68 -3.473 1 97.69 276 VAL A C 1
ATOM 2267 O O . VAL A 1 276 ? -19.891 3.879 -3.705 1 97.69 276 VAL A O 1
ATOM 2270 N N . GLY A 1 277 ? -18.703 2.146 -2.832 1 97.81 277 GLY A N 1
ATOM 2271 C CA . GLY A 1 277 ? -17.594 3.025 -2.479 1 97.81 277 GLY A CA 1
ATOM 2272 C C . GLY A 1 277 ? -16.656 3.295 -3.637 1 97.81 277 GLY A C 1
ATOM 2273 O O . GLY A 1 277 ? -16.375 2.402 -4.438 1 97.81 277 GLY A O 1
ATOM 2274 N N . TYR A 1 278 ? -16.188 4.492 -3.762 1 96.69 278 TYR A N 1
ATOM 2275 C CA . TYR A 1 278 ? -15.18 4.883 -4.738 1 96.69 278 TYR A CA 1
ATOM 2276 C C . TYR A 1 278 ? -14.297 6.004 -4.199 1 96.69 278 TYR A C 1
ATOM 2278 O O . TYR A 1 278 ? -14.664 6.676 -3.234 1 96.69 278 TYR A O 1
ATOM 2286 N N . ILE A 1 279 ? -13.102 6.148 -4.773 1 94.44 279 ILE A N 1
ATOM 2287 C CA . ILE A 1 279 ? -12.18 7.18 -4.301 1 94.44 279 ILE A CA 1
ATOM 2288 C C . ILE A 1 279 ? -12.305 8.422 -5.184 1 94.44 279 ILE A C 1
ATOM 2290 O O . ILE A 1 279 ? -12.203 8.336 -6.406 1 94.44 279 ILE A O 1
ATOM 2294 N N . GLU A 1 280 ? -12.586 9.492 -4.543 1 89.38 280 GLU A N 1
ATOM 2295 C CA . GLU A 1 280 ? -12.523 10.812 -5.176 1 89.38 280 GLU A CA 1
ATOM 2296 C C . GLU A 1 280 ? -11.57 11.742 -4.43 1 89.38 280 GLU A C 1
ATOM 2298 O O . GLU A 1 280 ? -11.727 11.953 -3.225 1 89.38 280 GLU A O 1
ATOM 2303 N N . ASN A 1 281 ? -10.602 12.359 -5.055 1 80.31 281 ASN A N 1
ATOM 2304 C CA . ASN A 1 281 ? -9.594 13.211 -4.43 1 80.31 281 ASN A CA 1
ATOM 2305 C C . ASN A 1 281 ? -9.023 12.57 -3.17 1 80.31 281 ASN A C 1
ATOM 2307 O O . ASN A 1 281 ? -8.984 13.203 -2.113 1 80.31 281 ASN A O 1
ATOM 2311 N N . THR A 1 282 ? -8.898 11.336 -3.115 1 84.88 282 THR A N 1
ATOM 2312 C CA . THR A 1 282 ? -8.242 10.531 -2.088 1 84.88 282 THR A CA 1
ATOM 2313 C C . THR A 1 282 ? -9.25 10.102 -1.021 1 84.88 282 THR A C 1
ATOM 2315 O O . THR A 1 282 ? -8.891 9.383 -0.08 1 84.88 282 THR A O 1
ATOM 2318 N N . LYS A 1 283 ? -10.492 10.625 -1.136 1 89.88 283 LYS A N 1
ATOM 2319 C CA . LYS A 1 283 ? -11.531 10.289 -0.162 1 89.88 283 LYS A CA 1
ATOM 2320 C C . LYS A 1 283 ? -12.383 9.117 -0.646 1 89.88 283 LYS A C 1
ATOM 2322 O O . LYS A 1 283 ? -12.719 9.039 -1.828 1 89.88 283 LYS A O 1
ATOM 2327 N N . MET A 1 284 ? -12.703 8.258 0.27 1 93.94 284 MET A N 1
ATOM 2328 C CA . MET A 1 284 ? -13.719 7.246 -0.016 1 93.94 284 MET A CA 1
ATOM 2329 C C . MET A 1 284 ? -15.117 7.844 0.073 1 93.94 284 MET A C 1
ATOM 2331 O O . MET A 1 284 ? -15.539 8.289 1.143 1 93.94 284 MET A O 1
ATOM 2335 N N . LEU A 1 285 ? -15.75 7.949 -0.993 1 95.56 285 LEU A N 1
ATOM 2336 C CA . LEU A 1 285 ? -17.125 8.422 -1.062 1 95.56 285 LEU A CA 1
ATOM 2337 C C . LEU A 1 285 ? -18.078 7.293 -1.447 1 95.56 285 LEU A C 1
ATOM 2339 O O . LEU A 1 285 ? -17.625 6.227 -1.882 1 95.56 285 LEU A O 1
ATOM 2343 N N . TRP A 1 286 ? -19.328 7.496 -1.31 1 96.81 286 TRP A N 1
ATOM 2344 C CA . TRP A 1 286 ? -20.328 6.453 -1.521 1 96.81 286 TRP A CA 1
ATOM 2345 C C . TRP A 1 286 ? -21.453 6.949 -2.436 1 96.81 286 TRP A C 1
ATOM 2347 O O . TRP A 1 286 ? -22.094 7.957 -2.145 1 96.81 286 TRP A O 1
ATOM 2357 N N . ARG A 1 287 ? -21.609 6.316 -3.477 1 97.19 287 ARG A N 1
ATOM 2358 C CA . ARG A 1 287 ? -22.703 6.613 -4.402 1 97.19 287 ARG A CA 1
ATOM 2359 C C . ARG A 1 287 ? -23.703 5.469 -4.457 1 97.19 287 ARG A C 1
ATOM 2361 O O . ARG A 1 287 ? -23.391 4.34 -4.066 1 97.19 287 ARG A O 1
ATOM 2368 N N . GLU A 1 288 ? -24.844 5.734 -4.961 1 97.19 288 GLU A N 1
ATOM 2369 C CA . GLU A 1 288 ? -25.828 4.68 -5.168 1 97.19 288 GLU A CA 1
ATOM 2370 C C . GLU A 1 288 ? -25.359 3.676 -6.215 1 97.19 288 GLU A C 1
ATOM 2372 O O . GLU A 1 288 ? -24.719 4.059 -7.203 1 97.19 288 GLU A O 1
ATOM 2377 N N . LYS A 1 289 ? -25.656 2.459 -5.961 1 95.44 289 LYS A N 1
ATOM 2378 C CA . LYS A 1 289 ? -25.281 1.452 -6.953 1 95.44 289 LYS A CA 1
ATOM 2379 C C . LYS A 1 289 ? -26.078 1.644 -8.242 1 95.44 289 LYS A C 1
ATOM 2381 O O . LYS A 1 289 ? -27.156 2.223 -8.234 1 95.44 289 LYS A O 1
ATOM 2386 N N . THR A 1 290 ? -25.562 1.211 -9.289 1 94.44 290 THR A N 1
ATOM 2387 C CA . THR A 1 290 ? -26.188 1.254 -10.602 1 94.44 290 THR A CA 1
ATOM 2388 C C . THR A 1 290 ? -26.438 -0.156 -11.133 1 94.44 290 THR A C 1
ATOM 2390 O O . THR A 1 290 ? -26.172 -1.14 -10.438 1 94.44 290 THR A O 1
ATOM 2393 N N . GLY A 1 291 ? -26.906 -0.228 -12.336 1 91.19 291 GLY A N 1
ATOM 2394 C CA . GLY A 1 291 ? -27.125 -1.513 -12.984 1 91.19 291 GLY A CA 1
ATOM 2395 C C . GLY A 1 291 ? -25.828 -2.271 -13.234 1 91.19 291 GLY A C 1
ATOM 2396 O O . GLY A 1 291 ? -25.828 -3.504 -13.273 1 91.19 291 GLY A O 1
ATOM 2397 N N . GLN A 1 292 ? -24.781 -1.557 -13.289 1 89.56 292 GLN A N 1
ATOM 2398 C CA . GLN A 1 292 ? -23.484 -2.174 -13.562 1 89.56 292 GLN A CA 1
ATOM 2399 C C . GLN A 1 292 ? -23.078 -3.111 -12.43 1 89.56 292 GLN A C 1
ATOM 2401 O O . GLN A 1 292 ? -22.594 -4.215 -12.672 1 89.56 292 GLN A O 1
ATOM 2406 N N . GLU A 1 293 ? -23.25 -2.662 -11.203 1 90.81 293 GLU A N 1
ATOM 2407 C CA . GLU A 1 293 ? -22.875 -3.488 -10.062 1 90.81 293 GLU A CA 1
ATOM 2408 C C . GLU A 1 293 ? -23.844 -4.66 -9.883 1 90.81 293 GLU A C 1
ATOM 2410 O O . GLU A 1 293 ? -23.438 -5.746 -9.469 1 90.81 293 GLU A O 1
ATOM 2415 N N . ILE A 1 294 ? -25.062 -4.426 -10.297 1 87.69 294 ILE A N 1
ATOM 2416 C CA . ILE A 1 294 ? -26.062 -5.496 -10.211 1 87.69 294 ILE A CA 1
ATOM 2417 C C . ILE A 1 294 ? -25.734 -6.586 -11.227 1 87.69 294 ILE A C 1
ATOM 2419 O O . ILE A 1 294 ? -25.812 -7.777 -10.922 1 87.69 294 ILE A O 1
ATOM 2423 N N . ASN A 1 295 ? -25.266 -6.164 -12.336 1 87.88 295 ASN A N 1
ATOM 2424 C CA . ASN A 1 295 ? -24.984 -7.074 -13.445 1 87.88 295 ASN A CA 1
ATOM 2425 C C . ASN A 1 295 ? -23.734 -7.914 -13.195 1 87.88 295 ASN A C 1
ATOM 2427 O O . ASN A 1 295 ? -23.531 -8.945 -13.836 1 87.88 295 ASN A O 1
ATOM 2431 N N . LEU A 1 296 ? -22.922 -7.473 -12.242 1 86.75 296 LEU A N 1
ATOM 2432 C CA . LEU A 1 296 ? -21.719 -8.227 -11.898 1 86.75 296 LEU A CA 1
ATOM 2433 C C . LEU A 1 296 ? -22.078 -9.617 -11.391 1 86.75 296 LEU A C 1
ATOM 2435 O O . LEU A 1 296 ? -21.281 -10.555 -11.523 1 86.75 296 LEU A O 1
ATOM 2439 N N . PHE A 1 297 ? -23.297 -9.711 -10.906 1 81.62 297 PHE A N 1
ATOM 2440 C CA . PHE A 1 297 ? -23.656 -10.953 -10.242 1 81.62 297 PHE A CA 1
ATOM 2441 C C . PHE A 1 297 ? -24.75 -11.695 -11.016 1 81.62 297 PHE A C 1
ATOM 2443 O O . PHE A 1 297 ? -25.203 -12.758 -10.602 1 81.62 297 PHE A O 1
ATOM 2450 N N . LYS A 1 298 ? -25.422 -11.008 -12.016 1 65.5 298 LYS A N 1
ATOM 2451 C CA . LYS A 1 298 ? -26.469 -11.648 -12.805 1 65.5 298 LYS A CA 1
ATOM 2452 C C . LYS A 1 298 ? -25.891 -12.727 -13.719 1 65.5 298 LYS A C 1
ATOM 2454 O O . LYS A 1 298 ? -26.625 -13.586 -14.211 1 65.5 298 LYS A O 1
ATOM 2459 N N . LYS A 1 299 ? -24.719 -12.609 -14.203 1 54.03 299 LYS A N 1
ATOM 2460 C CA . LYS A 1 299 ? -24.406 -13.461 -15.344 1 54.03 299 LYS A CA 1
ATOM 2461 C C . LYS A 1 299 ? -24.766 -14.922 -15.055 1 54.03 299 LYS A C 1
ATOM 2463 O O . LYS A 1 299 ? -25.203 -15.648 -15.945 1 54.03 299 LYS A O 1
ATOM 2468 N N . ILE A 1 300 ? -24.031 -15.875 -14.156 1 43.09 300 ILE A N 1
ATOM 2469 C CA . ILE A 1 300 ? -23.766 -17.266 -14.531 1 43.09 300 ILE A CA 1
ATOM 2470 C C . ILE A 1 300 ? -25.078 -18.047 -14.516 1 43.09 300 ILE A C 1
ATOM 2472 O O . ILE A 1 300 ? -25.609 -18.359 -13.445 1 43.09 300 ILE A O 1
ATOM 2476 N N . LYS A 1 301 ? -26.125 -17.594 -14.977 1 37.59 301 LYS A N 1
ATOM 2477 C CA . LYS A 1 301 ? -27.062 -18.656 -15.32 1 37.59 301 LYS A CA 1
ATOM 2478 C C . LYS A 1 301 ? -26.594 -19.438 -16.547 1 37.59 301 LYS A C 1
ATOM 2480 O O . LYS A 1 301 ? -26.062 -18.859 -17.5 1 37.59 301 LYS A O 1
ATOM 2485 N N . MET B 1 1 ? -17.484 23.578 -7.758 1 28.3 1 MET B N 1
ATOM 2486 C CA . MET B 1 1 ? -16.844 24.625 -6.977 1 28.3 1 MET B CA 1
ATOM 2487 C C . MET B 1 1 ? -16.781 24.25 -5.504 1 28.3 1 MET B C 1
ATOM 2489 O O . MET B 1 1 ? -17.812 24.109 -4.844 1 28.3 1 MET B O 1
ATOM 2493 N N . ASP B 1 2 ? -15.867 23.453 -5.141 1 36.41 2 ASP B N 1
ATOM 2494 C CA . ASP B 1 2 ? -15.664 22.984 -3.77 1 36.41 2 ASP B CA 1
ATOM 2495 C C . ASP B 1 2 ? -15.68 24.172 -2.793 1 36.41 2 ASP B C 1
ATOM 2497 O O . ASP B 1 2 ? -14.922 25.125 -2.959 1 36.41 2 ASP B O 1
ATOM 2501 N N . GLU B 1 3 ? -16.75 24.438 -2.234 1 37.25 3 GLU B N 1
ATOM 2502 C CA . GLU B 1 3 ? -16.891 25.516 -1.253 1 37.25 3 GLU B CA 1
ATOM 2503 C C . GLU B 1 3 ? -15.742 25.516 -0.254 1 37.25 3 GLU B C 1
ATOM 2505 O O . GLU B 1 3 ? -15.492 24.516 0.418 1 37.25 3 GLU B O 1
ATOM 2510 N N . LEU B 1 4 ? -14.672 26.172 -0.591 1 42.62 4 LEU B N 1
ATOM 2511 C CA . LEU B 1 4 ? -13.633 26.547 0.361 1 42.62 4 LEU B CA 1
ATOM 2512 C C . LEU B 1 4 ? -14.227 26.797 1.74 1 42.62 4 LEU B C 1
ATOM 2514 O O . LEU B 1 4 ? -15.164 27.594 1.878 1 42.62 4 LEU B O 1
ATOM 2518 N N . GLU B 1 5 ? -14.211 25.859 2.521 1 47.94 5 GLU B N 1
ATOM 2519 C CA . GLU B 1 5 ? -14.672 26.172 3.873 1 47.94 5 GLU B CA 1
ATOM 2520 C C . GLU B 1 5 ? -14.086 27.5 4.359 1 47.94 5 GLU B C 1
ATOM 2522 O O . GLU B 1 5 ? -12.938 27.547 4.797 1 47.94 5 GLU B O 1
ATOM 2527 N N . GLN B 1 6 ? -14.492 28.516 3.639 1 50.25 6 GLN B N 1
ATOM 2528 C CA . GLN B 1 6 ? -14.148 29.891 4.035 1 50.25 6 GLN B CA 1
ATOM 2529 C C . GLN B 1 6 ? -14.625 30.188 5.453 1 50.25 6 GLN B C 1
ATOM 2531 O O . GLN B 1 6 ? -15.664 29.672 5.883 1 50.25 6 GLN B O 1
ATOM 2536 N N . ILE B 1 7 ? -13.562 30.484 6.23 1 56.69 7 ILE B N 1
ATOM 2537 C CA . ILE B 1 7 ? -13.984 31 7.527 1 56.69 7 ILE B CA 1
ATOM 2538 C C . ILE B 1 7 ? -15.203 31.906 7.348 1 56.69 7 ILE B C 1
ATOM 2540 O O . ILE B 1 7 ? -15.164 32.844 6.555 1 56.69 7 ILE B O 1
ATOM 2544 N N . THR B 1 8 ? -16.328 31.312 7.711 1 55.5 8 THR B N 1
ATOM 2545 C CA . THR B 1 8 ? -17.562 32.062 7.527 1 55.5 8 THR B CA 1
ATOM 2546 C C . THR B 1 8 ? -17.562 33.344 8.352 1 55.5 8 THR B C 1
ATOM 2548 O O . THR B 1 8 ? -16.781 33.469 9.305 1 55.5 8 THR B O 1
ATOM 2551 N N . SER B 1 9 ? -18.234 34.375 7.902 1 53.03 9 SER B N 1
ATOM 2552 C CA . SER B 1 9 ? -18.406 35.625 8.633 1 53.03 9 SER B CA 1
ATOM 2553 C C . SER B 1 9 ? -18.844 35.375 10.07 1 53.03 9 SER B C 1
ATOM 2555 O O . SER B 1 9 ? -18.422 36.094 10.984 1 53.03 9 SER B O 1
ATOM 2557 N N . LYS B 1 10 ? -19.547 34.5 10.188 1 57.16 10 LYS B N 1
ATOM 2558 C CA . LYS B 1 10 ? -20.078 34.156 11.508 1 57.16 10 LYS B CA 1
ATOM 2559 C C . LYS B 1 10 ? -18.969 33.688 12.445 1 57.16 10 LYS B C 1
ATOM 2561 O O . LYS B 1 10 ? -18.953 34.031 13.625 1 57.16 10 LYS B O 1
ATOM 2566 N N . GLU B 1 11 ? -18.047 32.938 11.938 1 61.5 11 GLU B N 1
ATOM 2567 C CA . GLU B 1 11 ? -16.922 32.438 12.734 1 61.5 11 GLU B CA 1
ATOM 2568 C C . GLU B 1 11 ? -16 33.562 13.18 1 61.5 11 GLU B C 1
ATOM 2570 O O . GLU B 1 11 ? -15.523 33.562 14.32 1 61.5 11 GLU B O 1
ATOM 2575 N N . LEU B 1 12 ? -15.875 34.5 12.367 1 60.38 12 LEU B N 1
ATOM 2576 C CA . LEU B 1 12 ? -14.945 35.594 12.625 1 60.38 12 LEU B CA 1
ATOM 2577 C C . LEU B 1 12 ? -15.531 36.562 13.633 1 60.38 12 LEU B C 1
ATOM 2579 O O . LEU B 1 12 ? -14.789 37.188 14.414 1 60.38 12 LEU B O 1
ATOM 2583 N N . GLU B 1 13 ? -16.828 36.719 13.477 1 63.81 13 GLU B N 1
ATOM 2584 C CA . GLU B 1 13 ? -17.469 37.594 14.453 1 63.81 13 GLU B CA 1
ATOM 2585 C C . GLU B 1 13 ? -17.281 37.062 15.875 1 63.81 13 GLU B C 1
ATOM 2587 O O . GLU B 1 13 ? -17.328 37.812 16.844 1 63.81 13 GLU B O 1
ATOM 2592 N N . SER B 1 14 ? -16.875 35.906 15.883 1 71.5 14 SER B N 1
ATOM 2593 C CA . SER B 1 14 ? -16.781 35.281 17.188 1 71.5 14 SER B CA 1
ATOM 2594 C C . SER B 1 14 ? -15.383 35.438 17.797 1 71.5 14 SER B C 1
ATOM 2596 O O . SER B 1 14 ? -15.148 35.094 18.953 1 71.5 14 SER B O 1
ATOM 2598 N N . PHE B 1 15 ? -14.477 36.125 17.141 1 83.5 15 PHE B N 1
ATOM 2599 C CA . PHE B 1 15 ? -13.133 36.312 17.688 1 83.5 15 PHE B CA 1
ATOM 2600 C C . PHE B 1 15 ? -13.109 37.375 18.75 1 83.5 15 PHE B C 1
ATOM 2602 O O . PHE B 1 15 ? -13.68 38.469 18.562 1 83.5 15 PHE B O 1
ATOM 2609 N N . PRO B 1 16 ? -12.531 37.156 19.812 1 89.31 16 PRO B N 1
ATOM 2610 C CA . PRO B 1 16 ? -12.359 38.156 20.844 1 89.31 16 PRO B CA 1
ATOM 2611 C C . PRO B 1 16 ? -11.289 39.188 20.469 1 89.31 16 PRO B C 1
ATOM 2613 O O . PRO B 1 16 ? -10.812 39.219 19.328 1 89.31 16 PRO B O 1
ATOM 2616 N N . SER B 1 17 ? -11.023 40.094 21.453 1 90.88 17 SER B N 1
ATOM 2617 C CA . SER B 1 17 ? -9.906 41 21.25 1 90.88 17 SER B CA 1
ATOM 2618 C C . SER B 1 17 ? -8.602 40.25 21.031 1 90.88 17 SER B C 1
ATOM 2620 O O . SER B 1 17 ? -8.477 39.094 21.453 1 90.88 17 SER B O 1
ATOM 2622 N N . LEU B 1 18 ? -7.73 40.812 20.328 1 93.94 18 LEU B N 1
ATOM 2623 C CA . LEU B 1 18 ? -6.461 40.156 20.031 1 93.94 18 LEU B CA 1
ATOM 2624 C C . LEU B 1 18 ? -5.781 39.719 21.328 1 93.94 18 LEU B C 1
ATOM 2626 O O . LEU B 1 18 ? -5.211 38.625 21.375 1 93.94 18 LEU B O 1
ATOM 2630 N N . SER B 1 19 ? -5.789 40.594 22.359 1 95.5 19 SER B N 1
ATOM 2631 C CA . SER B 1 19 ? -5.184 40.25 23.641 1 95.5 19 SER B CA 1
ATOM 2632 C C . SER B 1 19 ? -5.848 39.031 24.25 1 95.5 19 SER B C 1
ATOM 2634 O O . SER B 1 19 ? -5.168 38.125 24.719 1 95.5 19 SER B O 1
ATOM 2636 N N . GLN B 1 20 ? -7.117 39.031 24.234 1 95.56 20 GLN B N 1
ATOM 2637 C CA . GLN B 1 20 ? -7.855 37.875 24.75 1 95.56 20 GLN B CA 1
ATOM 2638 C C . GLN B 1 20 ? -7.586 36.625 23.906 1 95.56 20 GLN B C 1
ATOM 2640 O O . GLN B 1 20 ? -7.48 35.531 24.453 1 95.56 20 GLN B O 1
ATOM 2645 N N . TYR B 1 21 ? -7.535 36.781 22.656 1 95.62 21 TYR B N 1
ATOM 2646 C CA . TYR B 1 21 ? -7.301 35.656 21.75 1 95.62 21 TYR B CA 1
ATOM 2647 C C . TYR B 1 21 ? -5.953 35 22.031 1 95.62 21 TYR B C 1
ATOM 2649 O O . TYR B 1 21 ? -5.844 33.781 22.078 1 95.62 21 TYR B O 1
ATOM 2657 N N . LYS B 1 22 ? -4.91 35.844 22.188 1 97 22 LYS B N 1
ATOM 2658 C CA . LYS B 1 22 ? -3.592 35.312 22.562 1 97 22 LYS B CA 1
ATOM 2659 C C . LYS B 1 22 ? -3.652 34.531 23.859 1 97 22 LYS B C 1
ATOM 2661 O O . LYS B 1 22 ? -3.004 33.5 24 1 97 22 LYS B O 1
ATOM 2666 N N . SER B 1 23 ? -4.465 35.031 24.781 1 97.38 23 SER B N 1
ATOM 2667 C CA . SER B 1 23 ? -4.645 34.344 26.047 1 97.38 23 SER B CA 1
ATOM 2668 C C . SER B 1 23 ? -5.348 33 25.859 1 97.38 23 SER B C 1
ATOM 2670 O O . SER B 1 23 ? -4.977 32 26.484 1 97.38 23 SER B O 1
ATOM 2672 N N . ASP B 1 24 ? -6.344 33 25.047 1 97.5 24 ASP B N 1
ATOM 2673 C CA . ASP B 1 24 ? -7.082 31.766 24.75 1 97.5 24 ASP B CA 1
ATOM 2674 C C . ASP B 1 24 ? -6.172 30.703 24.109 1 97.5 24 ASP B C 1
ATOM 2676 O O . ASP B 1 24 ? -6.223 29.531 24.484 1 97.5 24 ASP B O 1
ATOM 2680 N N . LEU B 1 25 ? -5.379 31.109 23.172 1 97.56 25 LEU B N 1
ATOM 2681 C CA . LEU B 1 25 ? -4.465 30.188 22.516 1 97.56 25 LEU B CA 1
ATOM 2682 C C . LEU B 1 25 ? -3.422 29.656 23.484 1 97.56 25 LEU B C 1
ATOM 2684 O O . LEU B 1 25 ? -3.062 28.484 23.438 1 97.56 25 LEU B O 1
ATOM 2688 N N . SER B 1 26 ? -2.914 30.562 24.328 1 97.31 26 SER B N 1
ATOM 2689 C CA . SER B 1 26 ? -1.982 30.125 25.359 1 97.31 26 SER B CA 1
ATOM 2690 C C . SER B 1 26 ? -2.615 29.078 26.266 1 97.31 26 SER B C 1
ATOM 2692 O O . SER B 1 26 ? -1.973 28.078 26.625 1 97.31 26 SER B O 1
ATOM 2694 N N . LYS B 1 27 ? -3.873 29.344 26.609 1 97.31 27 LYS B N 1
ATOM 2695 C CA . LYS B 1 27 ? -4.625 28.391 27.406 1 97.31 27 LYS B CA 1
ATOM 2696 C C . LYS B 1 27 ? -4.758 27.047 26.688 1 97.31 27 LYS B C 1
ATOM 2698 O O . LYS B 1 27 ? -4.578 25.984 27.297 1 97.31 27 LYS B O 1
ATOM 2703 N N . LEU B 1 28 ? -5.078 27.094 25.469 1 97.12 28 LEU B N 1
ATOM 2704 C CA . LEU B 1 28 ? -5.195 25.891 24.672 1 97.12 28 LEU B CA 1
ATOM 2705 C C . LEU B 1 28 ? -3.887 25.109 24.672 1 97.12 28 LEU B C 1
ATOM 2707 O O . LEU B 1 28 ? -3.893 23.875 24.797 1 97.12 28 LEU B O 1
ATOM 2711 N N . GLY B 1 29 ? -2.795 25.766 24.516 1 95.94 29 GLY B N 1
ATOM 2712 C CA . GLY B 1 29 ? -1.483 25.141 24.453 1 95.94 29 GLY B CA 1
ATOM 2713 C C . GLY B 1 29 ? -1.091 24.453 25.75 1 95.94 29 GLY B C 1
ATOM 2714 O O . GLY B 1 29 ? -0.266 23.531 25.734 1 95.94 29 GLY B O 1
ATOM 2715 N N . LYS B 1 30 ? -1.752 24.844 26.859 1 94.44 30 LYS B N 1
ATOM 2716 C CA . LYS B 1 30 ? -1.386 24.312 28.172 1 94.44 30 LYS B CA 1
ATOM 2717 C C . LYS B 1 30 ? -2.449 23.344 28.703 1 94.44 30 LYS B C 1
ATOM 2719 O O . LYS B 1 30 ? -2.268 22.719 29.734 1 94.44 30 LYS B O 1
ATOM 2724 N N . LEU B 1 31 ? -3.447 23.25 27.969 1 94.19 31 LEU B N 1
ATOM 2725 C CA . LEU B 1 31 ? -4.586 22.453 28.406 1 94.19 31 LEU B CA 1
ATOM 2726 C C . LEU B 1 31 ? -4.234 20.969 28.422 1 94.19 31 LEU B C 1
ATOM 2728 O O . LEU B 1 31 ? -3.605 20.469 27.5 1 94.19 31 LEU B O 1
ATOM 2732 N N . ASP B 1 32 ? -4.613 20.281 29.5 1 93.88 32 ASP B N 1
ATOM 2733 C CA . ASP B 1 32 ? -4.477 18.828 29.562 1 93.88 32 ASP B CA 1
ATOM 2734 C C . ASP B 1 32 ? -5.602 18.141 28.781 1 93.88 32 ASP B C 1
ATOM 2736 O O . ASP B 1 32 ? -6.746 18.125 29.234 1 93.88 32 ASP B O 1
ATOM 2740 N N . LEU B 1 33 ? -5.262 17.562 27.766 1 94.56 33 LEU B N 1
ATOM 2741 C CA . LEU B 1 33 ? -6.25 16.969 26.875 1 94.56 33 LEU B CA 1
ATOM 2742 C C . LEU B 1 33 ? -6.293 15.461 27.031 1 94.56 33 LEU B C 1
ATOM 2744 O O . LEU B 1 33 ? -7 14.773 26.297 1 94.56 33 LEU B O 1
ATOM 2748 N N . SER B 1 34 ? -5.586 14.875 27.984 1 92.94 34 SER B N 1
ATOM 2749 C CA . SER B 1 34 ? -5.371 13.438 28.094 1 92.94 34 SER B CA 1
ATOM 2750 C C . SER B 1 34 ? -6.668 12.711 28.438 1 92.94 34 SER B C 1
ATOM 2752 O O . SER B 1 34 ? -6.836 11.531 28.094 1 92.94 34 SER B O 1
ATOM 2754 N N . GLN B 1 35 ? -7.613 13.414 29.016 1 93.94 35 GLN B N 1
ATOM 2755 C CA . GLN B 1 35 ? -8.82 12.742 29.469 1 93.94 35 GLN B CA 1
ATOM 2756 C C . GLN B 1 35 ? -9.969 12.938 28.484 1 93.94 35 GLN B C 1
ATOM 2758 O O . GLN B 1 35 ? -11.062 12.398 28.672 1 93.94 35 GLN B O 1
ATOM 2763 N N . LEU B 1 36 ? -9.734 13.672 27.484 1 94.06 36 LEU B N 1
ATOM 2764 C CA . LEU B 1 36 ? -10.773 13.984 26.5 1 94.06 36 LEU B CA 1
ATOM 2765 C C . LEU B 1 36 ? -10.695 13.047 25.312 1 94.06 36 LEU B C 1
ATOM 2767 O O . LEU B 1 36 ? -9.602 12.617 24.922 1 94.06 36 LEU B O 1
ATOM 2771 N N . ASN B 1 37 ? -11.789 12.719 24.781 1 91.06 37 ASN B N 1
ATOM 2772 C CA . ASN B 1 37 ? -11.805 11.977 23.516 1 91.06 37 ASN B CA 1
ATOM 2773 C C . ASN B 1 37 ? -11.617 12.906 22.312 1 91.06 37 ASN B C 1
ATOM 2775 O O . ASN B 1 37 ? -11.469 14.117 22.484 1 91.06 37 ASN B O 1
ATOM 2779 N N . VAL B 1 38 ? -11.609 12.398 21.203 1 90.12 38 VAL B N 1
ATOM 2780 C CA . VAL B 1 38 ? -11.266 13.141 19.984 1 90.12 38 VAL B CA 1
ATOM 2781 C C . VAL B 1 38 ? -12.266 14.273 19.766 1 90.12 38 VAL B C 1
ATOM 2783 O O . VAL B 1 38 ? -11.867 15.422 19.531 1 90.12 38 VAL B O 1
ATOM 2786 N N . GLU B 1 39 ? -13.508 14.008 19.891 1 91.75 39 GLU B N 1
ATOM 2787 C CA . GLU B 1 39 ? -14.539 15.023 19.672 1 91.75 39 GLU B CA 1
ATOM 2788 C C . GLU B 1 39 ? -14.438 16.141 20.703 1 91.75 39 GLU B C 1
ATOM 2790 O O . GLU B 1 39 ? -14.562 17.328 20.359 1 91.75 39 GLU B O 1
ATOM 2795 N N . GLN B 1 40 ? -14.211 15.742 21.891 1 95.06 40 GLN B N 1
ATOM 2796 C CA . GLN B 1 40 ? -14.07 16.719 22.953 1 95.06 40 GLN B CA 1
ATOM 2797 C C . GLN B 1 40 ? -12.844 17.594 22.75 1 95.06 40 GLN B C 1
ATOM 2799 O O . GLN B 1 40 ? -12.875 18.797 23.031 1 95.06 40 GLN B O 1
ATOM 2804 N N . ARG B 1 41 ? -11.75 17 22.328 1 94.75 41 ARG B N 1
ATOM 2805 C CA . ARG B 1 41 ? -10.539 17.766 22.047 1 94.75 41 ARG B CA 1
ATOM 2806 C C . ARG B 1 41 ? -10.781 18.766 20.922 1 94.75 41 ARG B C 1
ATOM 2808 O O . ARG B 1 41 ? -10.336 19.922 21 1 94.75 41 ARG B O 1
ATOM 2815 N N . LEU B 1 42 ? -11.484 18.328 19.953 1 92.88 42 LEU B N 1
ATOM 2816 C CA . LEU B 1 42 ? -11.812 19.219 18.844 1 92.88 42 LEU B CA 1
ATOM 2817 C C . LEU B 1 42 ? -12.672 20.391 19.312 1 92.88 42 LEU B C 1
ATOM 2819 O O . LEU B 1 42 ? -12.445 21.531 18.906 1 92.88 42 LEU B O 1
ATOM 2823 N N . ASP B 1 43 ? -13.594 20.062 20.141 1 94.38 43 ASP B N 1
ATOM 2824 C CA . ASP B 1 43 ? -14.453 21.109 20.688 1 94.38 43 ASP B CA 1
ATOM 2825 C C . ASP B 1 43 ? -13.625 22.156 21.438 1 94.38 43 ASP B C 1
ATOM 2827 O O . ASP B 1 43 ? -13.859 23.359 21.312 1 94.38 43 ASP B O 1
ATOM 2831 N N . LYS B 1 44 ? -12.695 21.656 22.234 1 95.38 44 LYS B N 1
ATOM 2832 C CA . LYS B 1 44 ? -11.836 22.578 22.984 1 95.38 44 LYS B CA 1
ATOM 2833 C C . LYS B 1 44 ? -11.023 23.469 22.031 1 95.38 44 LYS B C 1
ATOM 2835 O O . LYS B 1 44 ? -10.812 24.641 22.312 1 95.38 44 LYS B O 1
ATOM 2840 N N . ILE B 1 45 ? -10.562 22.906 20.953 1 94.81 45 ILE B N 1
ATOM 2841 C CA . ILE B 1 45 ? -9.797 23.672 19.969 1 94.81 45 ILE B CA 1
ATOM 2842 C C . ILE B 1 45 ? -10.672 24.75 19.359 1 94.81 45 ILE B C 1
ATOM 2844 O O . ILE B 1 45 ? -10.266 25.922 19.281 1 94.81 45 ILE B O 1
ATOM 2848 N N . TYR B 1 46 ? -11.852 24.406 19.078 1 92.69 46 TYR B N 1
ATOM 2849 C CA . TYR B 1 46 ? -12.75 25.375 18.469 1 92.69 46 TYR B CA 1
ATOM 2850 C C . TYR B 1 46 ? -13.172 26.438 19.484 1 92.69 46 TYR B C 1
ATOM 2852 O O . TYR B 1 46 ? -13.375 27.594 19.141 1 92.69 46 TYR B O 1
ATOM 2860 N N . ASP B 1 47 ? -13.305 26.047 20.672 1 94.06 47 ASP B N 1
ATOM 2861 C CA . ASP B 1 47 ? -13.688 26.984 21.734 1 94.06 47 ASP B CA 1
ATOM 2862 C C . ASP B 1 47 ? -12.617 28.047 21.938 1 94.06 47 ASP B C 1
ATOM 2864 O O . ASP B 1 47 ? -12.938 29.234 22.125 1 94.06 47 ASP B O 1
ATOM 2868 N N . LEU B 1 48 ? -11.422 27.594 21.859 1 95.19 48 LEU B N 1
ATOM 2869 C CA . LEU B 1 48 ? -10.344 28.484 22.25 1 95.19 48 LEU B CA 1
ATOM 2870 C C . LEU B 1 48 ? -9.672 29.094 21.016 1 95.19 48 LEU B C 1
ATOM 2872 O O . LEU B 1 48 ? -9.383 30.297 20.984 1 95.19 48 LEU B O 1
ATOM 2876 N N . ALA B 1 49 ? -9.461 28.312 19.984 1 94.62 49 ALA B N 1
ATOM 2877 C CA . ALA B 1 49 ? -8.828 28.812 18.766 1 94.62 49 ALA B CA 1
ATOM 2878 C C . ALA B 1 49 ? -9.875 29.359 17.797 1 94.62 49 ALA B C 1
ATOM 2880 O O . ALA B 1 49 ? -9.531 30.047 16.828 1 94.62 49 ALA B O 1
ATOM 2881 N N . ARG B 1 50 ? -11.133 29.031 18.031 1 90.06 50 ARG B N 1
ATOM 2882 C CA . ARG B 1 50 ? -12.289 29.484 17.25 1 90.06 50 ARG B CA 1
ATOM 2883 C C . ARG B 1 50 ? -12.336 28.812 15.891 1 90.06 50 ARG B C 1
ATOM 2885 O O . ARG B 1 50 ? -13.414 28.625 15.32 1 90.06 50 ARG B O 1
ATOM 2892 N N . THR B 1 51 ? -11.148 28.469 15.359 1 88.62 51 THR B N 1
ATOM 2893 C CA . THR B 1 51 ? -11.109 27.781 14.07 1 88.62 51 THR B CA 1
ATOM 2894 C C . THR B 1 51 ? -9.773 27.062 13.898 1 88.62 51 THR B C 1
ATOM 2896 O O . THR B 1 51 ? -8.852 27.234 14.695 1 88.62 51 THR B O 1
ATOM 2899 N N . ILE B 1 52 ? -9.75 26.203 12.922 1 88.75 52 ILE B N 1
ATOM 2900 C CA . ILE B 1 52 ? -8.539 25.625 12.367 1 88.75 52 ILE B CA 1
ATOM 2901 C C . ILE B 1 52 ? -8.242 26.234 11 1 88.75 52 ILE B C 1
ATOM 2903 O O . ILE B 1 52 ? -9.156 26.453 10.195 1 88.75 52 ILE B O 1
ATOM 2907 N N . PRO B 1 53 ? -6.949 26.625 10.852 1 83.12 53 PRO B N 1
ATOM 2908 C CA . PRO B 1 53 ? -6.684 27.203 9.531 1 83.12 53 PRO B CA 1
ATOM 2909 C C . PRO B 1 53 ? -7.23 26.344 8.391 1 83.12 53 PRO B C 1
ATOM 2911 O O . PRO B 1 53 ? -6.863 25.172 8.258 1 83.12 53 PRO B O 1
ATOM 2914 N N . GLY B 1 54 ? -8.141 26.859 7.598 1 77.44 54 GLY B N 1
ATOM 2915 C CA . GLY B 1 54 ? -8.867 26.062 6.629 1 77.44 54 GLY B CA 1
ATOM 2916 C C . GLY B 1 54 ? -8.438 26.312 5.195 1 77.44 54 GLY B C 1
ATOM 2917 O O . GLY B 1 54 ? -8.812 25.562 4.289 1 77.44 54 GLY B O 1
ATOM 2918 N N . SER B 1 55 ? -7.652 27.391 4.988 1 77.25 55 SER B N 1
ATOM 2919 C CA . SER B 1 55 ? -7.246 27.688 3.623 1 77.25 55 SER B CA 1
ATOM 2920 C C . SER B 1 55 ? -6.375 26.578 3.039 1 77.25 55 SER B C 1
ATOM 2922 O O . SER B 1 55 ? -5.566 25.984 3.75 1 77.25 55 SER B O 1
ATOM 2924 N N . ILE B 1 56 ? -6.664 26.422 1.742 1 81.31 56 ILE B N 1
ATOM 2925 C CA . ILE B 1 56 ? -6.027 25.312 1.031 1 81.31 56 ILE B CA 1
ATOM 2926 C C . ILE B 1 56 ? -4.82 25.844 0.253 1 81.31 56 ILE B C 1
ATOM 2928 O O . ILE B 1 56 ? -4.918 26.828 -0.463 1 81.31 56 ILE B O 1
ATOM 2932 N N . GLY B 1 57 ? -3.736 25.219 0.513 1 85.19 57 GLY B N 1
ATOM 2933 C CA . GLY B 1 57 ? -2.693 25.312 -0.496 1 85.19 57 GLY B CA 1
ATOM 2934 C C . GLY B 1 57 ? -2.939 24.422 -1.7 1 85.19 57 GLY B C 1
ATOM 2935 O O . GLY B 1 57 ? -3.371 23.281 -1.555 1 85.19 57 GLY B O 1
ATOM 2936 N N . TRP B 1 58 ? -2.777 25.031 -2.846 1 88.38 58 TRP B N 1
ATOM 2937 C CA . TRP B 1 58 ? -2.939 24.266 -4.074 1 88.38 58 TRP B CA 1
ATOM 2938 C C . TRP B 1 58 ? -1.616 24.141 -4.824 1 88.38 58 TRP B C 1
ATOM 2940 O O . TRP B 1 58 ? -0.843 25.094 -4.887 1 88.38 58 TRP B O 1
ATOM 2950 N N . MET B 1 59 ? -1.458 23 -5.262 1 92.56 59 MET B N 1
ATOM 2951 C CA . MET B 1 59 ? -0.295 22.781 -6.121 1 92.56 59 MET B CA 1
ATOM 2952 C C . MET B 1 59 ? -0.681 22.031 -7.387 1 92.56 59 MET B C 1
ATOM 2954 O O . MET B 1 59 ? -1.339 20.984 -7.316 1 92.56 59 MET B O 1
ATOM 2958 N N . LYS B 1 60 ? -0.24 22.578 -8.492 1 94.88 60 LYS B N 1
ATOM 2959 C CA . LYS B 1 60 ? -0.501 21.906 -9.773 1 94.88 60 LYS B CA 1
ATOM 2960 C C . LYS B 1 60 ? 0.345 20.656 -9.922 1 94.88 60 LYS B C 1
ATOM 2962 O O . LYS B 1 60 ? 1.45 20.562 -9.375 1 94.88 60 LYS B O 1
ATOM 2967 N N . PRO B 1 61 ? -0.166 19.703 -10.688 1 96.12 61 PRO B N 1
ATOM 2968 C CA . PRO B 1 61 ? 0.558 18.453 -10.875 1 96.12 61 PRO B CA 1
ATOM 2969 C C . PRO B 1 61 ? 1.985 18.656 -11.375 1 96.12 61 PRO B C 1
ATOM 2971 O O . PRO B 1 61 ? 2.916 18.016 -10.883 1 96.12 61 PRO B O 1
ATOM 2974 N N . GLU B 1 62 ? 2.195 19.609 -12.273 1 95.75 62 GLU B N 1
ATOM 2975 C CA . GLU B 1 62 ? 3.512 19.844 -12.859 1 95.75 62 GLU B CA 1
ATOM 2976 C C . GLU B 1 62 ? 4.516 20.281 -11.805 1 95.75 62 GLU B C 1
ATOM 2978 O O . GLU B 1 62 ? 5.688 19.906 -11.852 1 95.75 62 GLU B O 1
ATOM 2983 N N . GLN B 1 63 ? 4.047 21.062 -10.883 1 93.56 63 GLN B N 1
ATOM 2984 C CA . GLN B 1 63 ? 4.898 21.547 -9.805 1 93.56 63 GLN B CA 1
ATOM 2985 C C . GLN B 1 63 ? 5.148 20.453 -8.766 1 93.56 63 GLN B C 1
ATOM 2987 O O . GLN B 1 63 ? 6.285 20.234 -8.344 1 93.56 63 GLN B O 1
ATOM 2992 N N . PHE B 1 64 ? 4.078 19.781 -8.43 1 95.44 64 PHE B N 1
ATOM 2993 C CA . PHE B 1 64 ? 4.156 18.719 -7.426 1 95.44 64 PHE B CA 1
ATOM 2994 C C . PHE B 1 64 ? 5.09 17.609 -7.891 1 95.44 64 PHE B C 1
ATOM 2996 O O . PHE B 1 64 ? 5.895 17.094 -7.105 1 95.44 64 PHE B O 1
ATOM 3003 N N . ASN B 1 65 ? 5.016 17.281 -9.172 1 97.19 65 ASN B N 1
ATOM 3004 C CA . ASN B 1 65 ? 5.719 16.125 -9.719 1 97.19 65 ASN B CA 1
ATOM 3005 C C . ASN B 1 65 ? 7.215 16.391 -9.867 1 97.19 65 ASN B C 1
ATOM 3007 O O . ASN B 1 65 ? 7.996 15.469 -10.102 1 97.19 65 ASN B O 1
ATOM 3011 N N . TYR B 1 66 ? 7.641 17.609 -9.562 1 94.5 66 TYR B N 1
ATOM 3012 C CA . TYR B 1 66 ? 9.055 17.953 -9.586 1 94.5 66 TYR B CA 1
ATOM 3013 C C . TYR B 1 66 ? 9.711 17.656 -8.242 1 94.5 66 TYR B C 1
ATOM 3015 O O . TYR B 1 66 ? 10.938 17.578 -8.148 1 94.5 66 TYR B O 1
ATOM 3023 N N . HIS B 1 67 ? 8.922 17.453 -7.273 1 92.56 67 HIS B N 1
ATOM 3024 C CA . HIS B 1 67 ? 9.445 17.281 -5.922 1 92.56 67 HIS B CA 1
ATOM 3025 C C . HIS B 1 67 ? 9.711 15.805 -5.629 1 92.56 67 HIS B C 1
ATOM 3027 O O . HIS B 1 67 ? 9.078 14.922 -6.215 1 92.56 67 HIS B O 1
ATOM 3033 N N . SER B 1 68 ? 10.688 15.609 -4.793 1 95 68 SER B N 1
ATOM 3034 C CA . SER B 1 68 ? 10.93 14.312 -4.172 1 95 68 SER B CA 1
ATOM 3035 C C . SER B 1 68 ? 10.578 14.336 -2.686 1 95 68 SER B C 1
ATOM 3037 O O . SER B 1 68 ? 10.656 15.391 -2.043 1 95 68 SER B O 1
ATOM 3039 N N . PHE B 1 69 ? 10.195 13.273 -2.223 1 97.19 69 PHE B N 1
ATOM 3040 C CA . PHE B 1 69 ? 9.812 13.109 -0.825 1 97.19 69 PHE B CA 1
ATOM 3041 C C . PHE B 1 69 ? 10.617 12 -0.167 1 97.19 69 PHE B C 1
ATOM 3043 O O . PHE B 1 69 ? 10.812 10.938 -0.755 1 97.19 69 PHE B O 1
ATOM 3050 N N . TYR B 1 70 ? 11.117 12.25 0.991 1 97.56 70 TYR B N 1
ATOM 3051 C CA . TYR B 1 70 ? 12.062 11.352 1.647 1 97.56 70 TYR B CA 1
ATOM 3052 C C . TYR B 1 70 ? 11.477 10.805 2.945 1 97.56 70 TYR B C 1
ATOM 3054 O O . TYR B 1 70 ? 11.07 11.57 3.822 1 97.56 70 TYR B O 1
ATOM 3062 N N . ARG B 1 71 ? 11.43 9.523 3.09 1 98.38 71 ARG B N 1
ATOM 3063 C CA . ARG B 1 71 ? 10.969 8.867 4.309 1 98.38 71 ARG B CA 1
ATOM 3064 C C . ARG B 1 71 ? 12.023 7.914 4.859 1 98.38 71 ARG B C 1
ATOM 3066 O O . ARG B 1 71 ? 12.68 7.203 4.094 1 98.38 71 ARG B O 1
ATOM 3073 N N . VAL B 1 72 ? 12.117 7.926 6.188 1 98.06 72 VAL B N 1
ATOM 3074 C CA . VAL B 1 72 ? 13.141 7.109 6.836 1 98.06 72 VAL B CA 1
ATOM 3075 C C . VAL B 1 72 ? 12.469 6.051 7.711 1 98.06 72 VAL B C 1
ATOM 3077 O O . VAL B 1 72 ? 11.5 6.34 8.414 1 98.06 72 VAL B O 1
ATOM 3080 N N . ARG B 1 73 ? 12.914 4.898 7.605 1 97.94 73 ARG B N 1
ATOM 3081 C CA . ARG B 1 73 ? 12.68 3.846 8.586 1 97.94 73 ARG B CA 1
ATOM 3082 C C . ARG B 1 73 ? 14 3.326 9.156 1 97.94 73 ARG B C 1
ATOM 3084 O O . ARG B 1 73 ? 14.977 3.168 8.422 1 97.94 73 ARG B O 1
ATOM 3091 N N . LYS B 1 74 ? 14.016 3.117 10.484 1 97.56 74 LYS B N 1
ATOM 3092 C CA . LYS B 1 74 ? 15.227 2.646 11.141 1 97.56 74 LYS B CA 1
ATOM 3093 C C . LYS B 1 74 ? 15.102 1.186 11.562 1 97.56 74 LYS B C 1
ATOM 3095 O O . LYS B 1 74 ? 14.016 0.744 11.961 1 97.56 74 LYS B O 1
ATOM 3100 N N . ASN B 1 75 ? 16.125 0.486 11.445 1 97.81 75 ASN B N 1
ATOM 3101 C CA . ASN B 1 75 ? 16.297 -0.832 12.055 1 97.81 75 ASN B CA 1
ATOM 3102 C C . ASN B 1 75 ? 15.133 -1.761 11.711 1 97.81 75 ASN B C 1
ATOM 3104 O O . ASN B 1 75 ? 14.539 -2.377 12.594 1 97.81 75 ASN B O 1
ATOM 3108 N N . ILE B 1 76 ? 14.797 -1.921 10.461 1 96.94 76 ILE B N 1
ATOM 3109 C CA . ILE B 1 76 ? 13.727 -2.793 10 1 96.94 76 ILE B CA 1
ATOM 3110 C C . ILE B 1 76 ? 14.008 -4.234 10.422 1 96.94 76 ILE B C 1
ATOM 3112 O O . ILE B 1 76 ? 15.117 -4.738 10.211 1 96.94 76 ILE B O 1
ATOM 3116 N N . ASP B 1 77 ? 13.055 -4.871 11.062 1 95.69 77 ASP B N 1
ATOM 3117 C CA . ASP B 1 77 ? 13.156 -6.273 11.461 1 95.69 77 ASP B CA 1
ATOM 3118 C C . ASP B 1 77 ? 12.891 -7.199 10.273 1 95.69 77 ASP B C 1
ATOM 3120 O O . ASP B 1 77 ? 11.734 -7.516 9.977 1 95.69 77 ASP B O 1
ATOM 3124 N N . LYS B 1 78 ? 13.867 -7.738 9.719 1 93.5 78 LYS B N 1
ATOM 3125 C CA . LYS B 1 78 ? 13.789 -8.523 8.492 1 93.5 78 LYS B CA 1
ATOM 3126 C C . LYS B 1 78 ? 13.148 -9.883 8.75 1 93.5 78 LYS B C 1
ATOM 3128 O O . LYS B 1 78 ? 12.836 -10.617 7.812 1 93.5 78 LYS B O 1
ATOM 3133 N N . SER B 1 79 ? 12.953 -10.219 10.023 1 92.19 79 SER B N 1
ATOM 3134 C CA . SER B 1 79 ? 12.305 -11.484 10.344 1 92.19 79 SER B CA 1
ATOM 3135 C C . SER B 1 79 ? 10.805 -11.414 10.117 1 92.19 79 SER B C 1
ATOM 3137 O O . SER B 1 79 ? 10.148 -12.438 9.93 1 92.19 79 SER B O 1
ATOM 3139 N N . VAL B 1 80 ? 10.312 -10.172 10.109 1 92.5 80 VAL B N 1
ATOM 3140 C CA . VAL B 1 80 ? 8.859 -10.07 10.008 1 92.5 80 VAL B CA 1
ATOM 3141 C C . VAL B 1 80 ? 8.484 -9.125 8.875 1 92.5 80 VAL B C 1
ATOM 3143 O O . VAL B 1 80 ? 7.305 -8.984 8.539 1 92.5 80 VAL B O 1
ATOM 3146 N N . GLU B 1 81 ? 9.453 -8.43 8.367 1 94.81 81 GLU B N 1
ATOM 3147 C CA . GLU B 1 81 ? 9.219 -7.535 7.238 1 94.81 81 GLU B CA 1
ATOM 3148 C C . GLU B 1 81 ? 10.086 -7.914 6.043 1 94.81 81 GLU B C 1
ATOM 3150 O O . GLU B 1 81 ? 11.062 -8.648 6.184 1 94.81 81 GLU B O 1
ATOM 3155 N N . ASP B 1 82 ? 9.664 -7.523 4.898 1 95.94 82 ASP B N 1
ATOM 3156 C CA . ASP B 1 82 ? 10.352 -7.832 3.646 1 95.94 82 ASP B CA 1
ATOM 3157 C C . ASP B 1 82 ? 10.914 -6.57 3 1 95.94 82 ASP B C 1
ATOM 3159 O O . ASP B 1 82 ? 10.156 -5.738 2.494 1 95.94 82 ASP B O 1
ATOM 3163 N N . ILE B 1 83 ? 12.18 -6.375 2.924 1 95.5 83 ILE B N 1
ATOM 3164 C CA . ILE B 1 83 ? 12.82 -5.145 2.482 1 95.5 83 ILE B CA 1
ATOM 3165 C C . ILE B 1 83 ? 12.781 -5.059 0.958 1 95.5 83 ILE B C 1
ATOM 3167 O O . ILE B 1 83 ? 13.188 -4.051 0.375 1 95.5 83 ILE B O 1
ATOM 3171 N N . THR B 1 84 ? 12.266 -6.137 0.273 1 95.31 84 THR B N 1
ATOM 3172 C CA . THR B 1 84 ? 12.172 -6.098 -1.183 1 95.31 84 THR B CA 1
ATOM 3173 C C . THR B 1 84 ? 10.82 -5.531 -1.621 1 95.31 84 THR B C 1
ATOM 3175 O O . THR B 1 84 ? 10.586 -5.324 -2.814 1 95.31 84 THR B O 1
ATOM 3178 N N . LEU B 1 85 ? 9.969 -5.285 -0.66 1 97.5 85 LEU B N 1
ATOM 3179 C CA . LEU B 1 85 ? 8.633 -4.773 -0.968 1 97.5 85 LEU B CA 1
ATOM 3180 C C . LEU B 1 85 ? 8.578 -3.26 -0.779 1 97.5 85 LEU B C 1
ATOM 3182 O O . LEU B 1 85 ? 9 -2.744 0.257 1 97.5 85 LEU B O 1
ATOM 3186 N N . VAL B 1 86 ? 7.984 -2.564 -1.71 1 97.75 86 VAL B N 1
ATOM 3187 C CA . VAL B 1 86 ? 7.789 -1.121 -1.64 1 97.75 86 VAL B CA 1
ATOM 3188 C C . VAL B 1 86 ? 6.945 -0.771 -0.417 1 97.75 86 VAL B C 1
ATOM 3190 O O . VAL B 1 86 ? 7.176 0.251 0.233 1 97.75 86 VAL B O 1
ATOM 3193 N N . GLN B 1 87 ? 6.031 -1.609 -0.073 1 96.56 87 GLN B N 1
ATOM 3194 C CA . GLN B 1 87 ? 5.109 -1.391 1.035 1 96.56 87 GLN B CA 1
ATOM 3195 C C . GLN B 1 87 ? 5.859 -1.181 2.346 1 96.56 87 GLN B C 1
ATOM 3197 O O . GLN B 1 87 ? 5.414 -0.427 3.213 1 96.56 87 GLN B O 1
ATOM 3202 N N . THR B 1 88 ? 7.008 -1.786 2.465 1 97.56 88 THR B N 1
ATOM 3203 C CA . THR B 1 88 ? 7.812 -1.703 3.68 1 97.56 88 THR B CA 1
ATOM 3204 C C . THR B 1 88 ? 8.211 -0.258 3.969 1 97.56 88 THR B C 1
ATOM 3206 O O . THR B 1 88 ? 8.367 0.129 5.129 1 97.56 88 THR B O 1
ATOM 3209 N N . TYR B 1 89 ? 8.273 0.517 2.916 1 98.12 89 TYR B N 1
ATOM 3210 C CA . TYR B 1 89 ? 8.805 1.869 3.049 1 98.12 89 TYR B CA 1
ATOM 3211 C C . TYR B 1 89 ? 7.688 2.904 2.945 1 98.12 89 TYR B C 1
ATOM 3213 O O . TYR B 1 89 ? 7.938 4.105 3.053 1 98.12 89 TYR B O 1
ATOM 3221 N N . SER B 1 90 ? 6.465 2.426 2.709 1 97.94 90 SER B N 1
ATOM 3222 C CA . SER B 1 90 ? 5.309 3.309 2.605 1 97.94 90 SER B CA 1
ATOM 3223 C C . SER B 1 90 ? 4.652 3.52 3.967 1 97.94 90 SER B C 1
ATOM 3225 O O . SER B 1 90 ? 5.293 3.338 5.004 1 97.94 90 SER B O 1
ATOM 3227 N N . TYR B 1 91 ? 3.465 4.012 4.016 1 97.88 91 TYR B N 1
ATOM 3228 C CA . TYR B 1 91 ? 2.723 4.25 5.25 1 97.88 91 TYR B CA 1
ATOM 3229 C C . TYR B 1 91 ? 2.354 2.934 5.926 1 97.88 91 TYR B C 1
ATOM 3231 O O . TYR B 1 91 ? 2.121 1.927 5.25 1 97.88 91 TYR B O 1
ATOM 3239 N N . PRO B 1 92 ? 2.33 2.918 7.215 1 96.12 92 PRO B N 1
ATOM 3240 C CA . PRO B 1 92 ? 1.956 1.701 7.941 1 96.12 92 PRO B CA 1
ATOM 3241 C C . PRO B 1 92 ? 0.452 1.437 7.91 1 96.12 92 PRO B C 1
ATOM 3243 O O . PRO B 1 92 ? -0.335 2.354 7.664 1 96.12 92 PRO B O 1
ATOM 3246 N N . PRO B 1 93 ? 0.059 0.208 8.109 1 94.88 93 PRO B N 1
ATOM 3247 C CA . PRO B 1 93 ? -1.37 -0.023 8.328 1 94.88 93 PRO B CA 1
ATOM 3248 C C . PRO B 1 93 ? -1.87 0.583 9.641 1 94.88 93 PRO B C 1
ATOM 3250 O O . PRO B 1 93 ? -1.093 0.75 10.586 1 94.88 93 PRO B O 1
ATOM 3253 N N . PRO B 1 94 ? -3.143 0.874 9.727 1 96 94 PRO B N 1
ATOM 3254 C CA . PRO B 1 94 ? -3.693 1.496 10.93 1 96 94 PRO B CA 1
ATOM 3255 C C . PRO B 1 94 ? -3.389 0.7 12.195 1 96 94 PRO B C 1
ATOM 3257 O O . PRO B 1 94 ? -3.076 1.283 13.234 1 96 94 PRO B O 1
ATOM 3260 N N . LYS B 1 95 ? -3.381 -0.583 12.086 1 93.38 95 LYS B N 1
ATOM 3261 C CA . LYS B 1 95 ? -3.189 -1.441 13.25 1 93.38 95 LYS B CA 1
ATOM 3262 C C . LYS B 1 95 ? -1.776 -1.303 13.805 1 93.38 95 LYS B C 1
ATOM 3264 O O . LYS B 1 95 ? -1.513 -1.696 14.945 1 93.38 95 LYS B O 1
ATOM 3269 N N . ALA B 1 96 ? -0.849 -0.783 12.992 1 93.31 96 ALA B N 1
ATOM 3270 C CA . ALA B 1 96 ? 0.533 -0.604 13.43 1 93.31 96 ALA B CA 1
ATOM 3271 C C . ALA B 1 96 ? 0.745 0.785 14.023 1 93.31 96 ALA B C 1
ATOM 3273 O O . ALA B 1 96 ? 1.842 1.109 14.484 1 93.31 96 ALA B O 1
ATOM 3274 N N . CYS B 1 97 ? -0.324 1.652 13.992 1 96.06 97 CYS B N 1
ATOM 3275 C CA . CYS B 1 97 ? -0.272 2.982 14.594 1 96.06 97 CYS B CA 1
ATOM 3276 C C . CYS B 1 97 ? -0.72 2.943 16.047 1 96.06 97 CYS B C 1
ATOM 3278 O O . CYS B 1 97 ? -1.833 3.363 16.375 1 96.06 97 CYS B O 1
ATOM 3280 N N . PHE B 1 98 ? 0.129 2.633 16.969 1 94.44 98 PHE B N 1
ATOM 3281 C CA . PHE B 1 98 ? -0.181 2.273 18.344 1 94.44 98 PHE B CA 1
ATOM 3282 C C . PHE B 1 98 ? -0.365 3.52 19.203 1 94.44 98 PHE B C 1
ATOM 3284 O O . PHE B 1 98 ? -0.934 3.449 20.297 1 94.44 98 PHE B O 1
ATOM 3291 N N . GLU B 1 99 ? 0.186 4.656 18.781 1 96 99 GLU B N 1
ATOM 3292 C CA . GLU B 1 99 ? 0.113 5.914 19.531 1 96 99 GLU B CA 1
ATOM 3293 C C . GLU B 1 99 ? -0.012 7.105 18.578 1 96 99 GLU B C 1
ATOM 3295 O O . GLU B 1 99 ? 0.211 6.977 17.375 1 96 99 GLU B O 1
ATOM 3300 N N . ASN B 1 100 ? -0.39 8.156 19.156 1 96.56 100 ASN B N 1
ATOM 3301 C CA . ASN B 1 100 ? -0.387 9.383 18.359 1 96.56 100 ASN B CA 1
ATOM 3302 C C . ASN B 1 100 ? 1.022 9.758 17.906 1 96.56 100 ASN B C 1
ATOM 3304 O O . ASN B 1 100 ? 1.989 9.547 18.641 1 96.56 100 ASN B O 1
ATOM 3308 N N . GLY B 1 101 ? 1.128 10.188 16.734 1 95.88 101 GLY B N 1
ATOM 3309 C CA . GLY B 1 101 ? 2.223 11.031 16.297 1 95.88 101 GLY B CA 1
ATOM 3310 C C . GLY B 1 101 ? 1.819 12.484 16.125 1 95.88 101 GLY B C 1
ATOM 3311 O O . GLY B 1 101 ? 0.675 12.852 16.406 1 95.88 101 GLY B O 1
ATOM 3312 N N . ARG B 1 102 ? 2.734 13.25 15.789 1 94.25 102 ARG B N 1
ATOM 3313 C CA . ARG B 1 102 ? 2.434 14.664 15.57 1 94.25 102 ARG B CA 1
ATOM 3314 C C . ARG B 1 102 ? 1.337 14.836 14.523 1 94.25 102 ARG B C 1
ATOM 3316 O O . ARG B 1 102 ? 0.504 15.734 14.633 1 94.25 102 ARG B O 1
ATOM 3323 N N . ALA B 1 103 ? 1.346 13.891 13.523 1 96.69 103 ALA B N 1
ATOM 3324 C CA . ALA B 1 103 ? 0.43 14.086 12.406 1 96.69 103 ALA B CA 1
ATOM 3325 C C . ALA B 1 103 ? -0.541 12.914 12.273 1 96.69 103 ALA B C 1
ATOM 3327 O O . ALA B 1 103 ? -1.148 12.719 11.219 1 96.69 103 ALA B O 1
ATOM 3328 N N . ASN B 1 104 ? -0.639 12.07 13.281 1 97.31 104 ASN B N 1
ATOM 3329 C CA . ASN B 1 104 ? -1.64 11.008 13.219 1 97.31 104 ASN B CA 1
ATOM 3330 C C . ASN B 1 104 ? -2.213 10.695 14.594 1 97.31 104 ASN B C 1
ATOM 3332 O O . ASN B 1 104 ? -1.499 10.75 15.602 1 97.31 104 ASN B O 1
ATOM 3336 N N . LEU B 1 105 ? -3.482 10.367 14.641 1 96.38 105 LEU B N 1
ATOM 3337 C CA . LEU B 1 105 ? -4.098 9.75 15.812 1 96.38 105 LEU B CA 1
ATOM 3338 C C . LEU B 1 105 ? -3.76 8.266 15.875 1 96.38 105 LEU B C 1
ATOM 3340 O O . LEU B 1 105 ? -3.502 7.633 14.852 1 96.38 105 LEU B O 1
ATOM 3344 N N . LYS B 1 106 ? -3.797 7.789 17.094 1 95.62 106 LYS B N 1
ATOM 3345 C CA . LYS B 1 106 ? -3.734 6.34 17.25 1 95.62 106 LYS B CA 1
ATOM 3346 C C . LYS B 1 106 ? -4.746 5.648 16.328 1 95.62 106 LYS B C 1
ATOM 3348 O O . LYS B 1 106 ? -5.895 6.086 16.219 1 95.62 106 LYS B O 1
ATOM 3353 N N . GLY B 1 107 ? -4.219 4.652 15.57 1 95.38 107 GLY B N 1
ATOM 3354 C CA . GLY B 1 107 ? -5.09 3.881 14.695 1 95.38 107 GLY B CA 1
ATOM 3355 C C . GLY B 1 107 ? -5.301 4.527 13.336 1 95.38 107 GLY B C 1
ATOM 3356 O O . GLY B 1 107 ? -5.996 3.977 12.484 1 95.38 107 GLY B O 1
ATOM 3357 N N . LYS B 1 108 ? -4.734 5.684 13.141 1 96.31 108 LYS B N 1
ATOM 3358 C CA . LYS B 1 108 ? -4.844 6.367 11.852 1 96.31 108 LYS B CA 1
ATOM 3359 C C . LYS B 1 108 ? -3.484 6.465 11.164 1 96.31 108 LYS B C 1
ATOM 3361 O O . LYS B 1 108 ? -2.537 7.016 11.734 1 96.31 108 LYS B O 1
ATOM 3366 N N . SER B 1 109 ? -3.473 5.965 9.969 1 97.5 109 SER B N 1
ATOM 3367 C CA . SER B 1 109 ? -2.221 5.879 9.219 1 97.5 109 SER B CA 1
ATOM 3368 C C . SER B 1 109 ? -1.924 7.184 8.484 1 97.5 109 SER B C 1
ATOM 3370 O O . SER B 1 109 ? -2.84 7.855 8.008 1 97.5 109 SER B O 1
ATOM 3372 N N . VAL B 1 110 ? -0.662 7.527 8.43 1 98.25 110 VAL B N 1
ATOM 3373 C CA . VAL B 1 110 ? -0.177 8.609 7.582 1 98.25 110 VAL B CA 1
ATOM 3374 C C . VAL B 1 110 ? 1.195 8.242 7.016 1 98.25 110 VAL B C 1
ATOM 3376 O O . VAL B 1 110 ? 1.853 7.324 7.508 1 98.25 110 VAL B O 1
ATOM 3379 N N . PHE B 1 111 ? 1.609 8.852 5.973 1 98.62 111 PHE B N 1
ATOM 3380 C CA . PHE B 1 111 ? 2.939 8.75 5.387 1 98.62 111 PHE B CA 1
ATOM 3381 C C . PHE B 1 111 ? 3.787 9.961 5.746 1 98.62 111 PHE B C 1
ATOM 3383 O O . PHE B 1 111 ? 3.635 11.031 5.152 1 98.62 111 PHE B O 1
ATOM 3390 N N . TYR B 1 112 ? 4.664 9.797 6.688 1 98 112 TYR B N 1
ATOM 3391 C CA . TYR B 1 112 ? 5.586 10.852 7.086 1 98 112 TYR B CA 1
ATOM 3392 C C . TYR B 1 112 ? 6.73 10.984 6.09 1 98 112 TYR B C 1
ATOM 3394 O O . TYR B 1 112 ? 7.289 9.984 5.637 1 98 112 TYR B O 1
ATOM 3402 N N . CYS B 1 113 ? 7.047 12.203 5.812 1 97.5 113 CYS B N 1
ATOM 3403 C CA . CYS B 1 113 ? 8.227 12.422 4.977 1 97.5 113 CYS B CA 1
ATOM 3404 C C . CYS B 1 113 ? 8.719 13.859 5.098 1 97.5 113 CYS B C 1
ATOM 3406 O O . CYS B 1 113 ? 8.188 14.633 5.895 1 97.5 113 CYS B O 1
ATOM 3408 N N . SER B 1 114 ? 9.766 14.109 4.418 1 94.06 114 SER B N 1
ATOM 3409 C CA . SER B 1 114 ? 10.336 15.453 4.273 1 94.06 114 SER B CA 1
ATOM 3410 C C . SER B 1 114 ? 10.719 15.734 2.828 1 94.06 114 SER B C 1
ATOM 3412 O O . SER B 1 114 ? 10.766 14.828 2 1 94.06 114 SER B O 1
ATOM 3414 N N . ASN B 1 115 ? 10.875 16.969 2.521 1 88.69 115 ASN B N 1
ATOM 3415 C CA . ASN B 1 115 ? 11.32 17.328 1.18 1 88.69 115 ASN B CA 1
ATOM 3416 C C . ASN B 1 115 ? 12.844 17.359 1.079 1 88.69 115 ASN B C 1
ATOM 3418 O O . ASN B 1 115 ? 13.398 17.688 0.03 1 88.69 115 ASN B O 1
ATOM 3422 N N . GLU B 1 116 ? 13.461 16.984 2.156 1 89.31 116 GLU B N 1
ATOM 3423 C CA . GLU B 1 116 ? 14.922 16.906 2.182 1 89.31 116 GLU B CA 1
ATOM 3424 C C . GLU B 1 116 ? 15.398 15.648 2.889 1 89.31 116 GLU B C 1
ATOM 3426 O O . GLU B 1 116 ? 14.922 15.32 3.98 1 89.31 116 GLU B O 1
ATOM 3431 N N . ALA B 1 117 ? 16.391 15.008 2.264 1 92.19 117 ALA B N 1
ATOM 3432 C CA . ALA B 1 117 ? 16.891 13.727 2.771 1 92.19 117 ALA B CA 1
ATOM 3433 C C . ALA B 1 117 ? 17.484 13.891 4.168 1 92.19 117 ALA B C 1
ATOM 3435 O O . ALA B 1 117 ? 17.156 13.133 5.082 1 92.19 117 ALA B O 1
ATOM 3436 N N . ASP B 1 118 ? 18.312 14.891 4.312 1 87.94 118 ASP B N 1
ATOM 3437 C CA . ASP B 1 118 ? 18.984 15.102 5.586 1 87.94 118 ASP B CA 1
ATOM 3438 C C . ASP B 1 118 ? 17.984 15.414 6.695 1 87.94 118 ASP B C 1
ATOM 3440 O O . ASP B 1 118 ? 18.125 14.93 7.82 1 87.94 118 ASP B O 1
ATOM 3444 N N . ALA B 1 119 ? 17.031 16.234 6.355 1 87.06 119 ALA B N 1
ATOM 3445 C CA . ALA B 1 119 ? 16 16.562 7.328 1 87.06 119 ALA B CA 1
ATOM 3446 C C . ALA B 1 119 ? 15.242 15.32 7.773 1 87.06 119 ALA B C 1
ATOM 3448 O O . ALA B 1 119 ? 14.984 15.141 8.969 1 87.06 119 ALA B O 1
ATOM 3449 N N . ALA B 1 120 ? 14.914 14.5 6.832 1 92.62 120 ALA B N 1
ATOM 3450 C CA . ALA B 1 120 ? 14.188 13.266 7.137 1 92.62 120 ALA B CA 1
ATOM 3451 C C . ALA B 1 120 ? 14.969 12.398 8.117 1 92.62 120 ALA B C 1
ATOM 3453 O O . ALA B 1 120 ? 14.398 11.867 9.07 1 92.62 120 ALA B O 1
ATOM 3454 N N . ILE B 1 121 ? 16.266 12.305 7.887 1 93.25 121 ILE B N 1
ATOM 3455 C CA . ILE B 1 121 ? 17.109 11.477 8.742 1 93.25 121 ILE B CA 1
ATOM 3456 C C . ILE B 1 121 ? 17.203 12.086 10.133 1 93.25 121 ILE B C 1
ATOM 3458 O O . ILE B 1 121 ? 17 11.391 11.141 1 93.25 121 ILE B O 1
ATOM 3462 N N . ARG B 1 122 ? 17.406 13.375 10.211 1 89.88 122 ARG B N 1
ATOM 3463 C CA . ARG B 1 122 ? 17.562 14.055 11.492 1 89.88 122 ARG B CA 1
ATOM 3464 C C . ARG B 1 122 ? 16.297 13.93 12.336 1 89.88 122 ARG B C 1
ATOM 3466 O O . ARG B 1 122 ? 16.375 13.742 13.555 1 89.88 122 ARG B O 1
ATOM 3473 N N . GLU B 1 123 ? 15.188 13.961 11.695 1 88.75 123 GLU B N 1
ATOM 3474 C CA . GLU B 1 123 ? 13.906 13.938 12.391 1 88.75 123 GLU B CA 1
ATOM 3475 C C . GLU B 1 123 ? 13.672 12.594 13.078 1 88.75 123 GLU B C 1
ATOM 3477 O O . GLU B 1 123 ? 12.82 12.484 13.961 1 88.75 123 GLU B O 1
ATOM 3482 N N . THR B 1 124 ? 14.398 11.578 12.656 1 91.62 124 THR B N 1
ATOM 3483 C CA . THR B 1 124 ? 14.219 10.266 13.281 1 91.62 124 THR B CA 1
ATOM 3484 C C . THR B 1 124 ? 15.148 10.109 14.477 1 91.62 124 THR B C 1
ATOM 3486 O O . THR B 1 124 ? 15.109 9.094 15.164 1 91.62 124 THR B O 1
ATOM 3489 N N . LYS B 1 125 ? 16.016 11.102 14.734 1 90.56 125 LYS B N 1
ATOM 3490 C CA . LYS B 1 125 ? 16.969 11.102 15.852 1 90.56 125 LYS B CA 1
ATOM 3491 C C . LYS B 1 125 ? 17.719 9.773 15.922 1 90.56 125 LYS B C 1
ATOM 3493 O O . LYS B 1 125 ? 17.703 9.109 16.969 1 90.56 125 LYS B O 1
ATOM 3498 N N . PRO B 1 126 ? 18.391 9.484 14.844 1 95.31 126 PRO B N 1
ATOM 3499 C CA . PRO B 1 126 ? 19.078 8.188 14.828 1 95.31 126 PRO B CA 1
ATOM 3500 C C . PRO B 1 126 ? 20.234 8.109 15.805 1 95.31 126 PRO B C 1
ATOM 3502 O O . PRO B 1 126 ? 20.812 9.141 16.156 1 95.31 126 PRO B O 1
ATOM 3505 N N . GLU B 1 127 ? 20.516 6.941 16.25 1 96.75 127 GLU B N 1
ATOM 3506 C CA . GLU B 1 127 ? 21.625 6.672 17.172 1 96.75 127 GLU B CA 1
ATOM 3507 C C . GLU B 1 127 ? 22.734 5.906 16.469 1 96.75 127 GLU B C 1
ATOM 3509 O O . GLU B 1 127 ? 22.531 5.332 15.398 1 96.75 127 GLU B O 1
ATOM 3514 N N . LYS B 1 128 ? 23.797 5.906 17.156 1 97.12 128 LYS B N 1
ATOM 3515 C CA . LYS B 1 128 ? 24.938 5.172 16.609 1 97.12 128 LYS B CA 1
ATOM 3516 C C . LYS B 1 128 ? 24.562 3.719 16.328 1 97.12 128 LYS B C 1
ATOM 3518 O O . LYS B 1 128 ? 23.906 3.074 17.141 1 97.12 128 LYS B O 1
ATOM 3523 N N . ASP B 1 129 ? 24.953 3.258 15.156 1 97.75 129 ASP B N 1
ATOM 3524 C CA . ASP B 1 129 ? 24.844 1.872 14.719 1 97.75 129 ASP B CA 1
ATOM 3525 C C . ASP B 1 129 ? 23.438 1.586 14.172 1 97.75 129 ASP B C 1
ATOM 3527 O O . ASP B 1 129 ? 23.172 0.475 13.719 1 97.75 129 ASP B O 1
ATOM 3531 N N . ASP B 1 130 ? 22.594 2.641 14.203 1 98.06 130 ASP B N 1
ATOM 3532 C CA . ASP B 1 130 ? 21.297 2.471 13.547 1 98.06 130 ASP B CA 1
ATOM 3533 C C . ASP B 1 130 ? 21.484 2.211 12.047 1 98.06 130 ASP B C 1
ATOM 3535 O O . ASP B 1 130 ? 22.328 2.826 11.398 1 98.06 130 ASP B O 1
ATOM 3539 N N . GLU B 1 131 ? 20.703 1.277 11.547 1 98.19 131 GLU B N 1
ATOM 3540 C CA . GLU B 1 131 ? 20.531 1.129 10.102 1 98.19 131 GLU B CA 1
ATOM 3541 C C . GLU B 1 131 ? 19.391 1.992 9.594 1 98.19 131 GLU B C 1
ATOM 3543 O O . GLU B 1 131 ? 18.266 1.907 10.102 1 98.19 131 GLU B O 1
ATOM 3548 N N . ILE B 1 132 ? 19.75 2.826 8.656 1 97.94 132 ILE B N 1
ATOM 3549 C CA . ILE B 1 132 ? 18.766 3.75 8.109 1 97.94 132 ILE B CA 1
ATOM 3550 C C . ILE B 1 132 ? 18.359 3.295 6.711 1 97.94 132 ILE B C 1
ATOM 3552 O O . ILE B 1 132 ? 19.203 2.998 5.871 1 97.94 132 ILE B O 1
ATOM 3556 N N . TYR B 1 133 ? 17.094 3.148 6.512 1 98.56 133 TYR B N 1
ATOM 3557 C CA . TYR B 1 133 ? 16.516 2.959 5.188 1 98.56 133 TYR B CA 1
ATOM 3558 C C . TYR B 1 133 ? 15.828 4.234 4.707 1 98.56 133 TYR B C 1
ATOM 3560 O O . TYR B 1 133 ? 14.742 4.578 5.176 1 98.56 133 TYR B O 1
ATOM 3568 N N . LEU B 1 134 ? 16.469 4.949 3.824 1 98.44 134 LEU B N 1
ATOM 3569 C CA . LEU B 1 134 ? 15.922 6.172 3.24 1 98.44 134 LEU B CA 1
ATOM 3570 C C . LEU B 1 134 ? 15.25 5.883 1.903 1 98.44 134 LEU B C 1
ATOM 3572 O O . LEU B 1 134 ? 15.922 5.578 0.916 1 98.44 134 LEU B O 1
ATOM 3576 N N . SER B 1 135 ? 13.945 5.965 1.888 1 98.75 135 SER B N 1
ATOM 3577 C CA . SER B 1 135 ? 13.219 5.805 0.63 1 98.75 135 SER B CA 1
ATOM 3578 C C . SER B 1 135 ? 12.945 7.152 -0.023 1 98.75 135 SER B C 1
ATOM 3580 O O . SER B 1 135 ? 12.648 8.133 0.666 1 98.75 135 SER B O 1
ATOM 3582 N N . VAL B 1 136 ? 13.109 7.172 -1.284 1 98.44 136 VAL B N 1
ATOM 3583 C CA . VAL B 1 136 ? 12.828 8.352 -2.096 1 98.44 136 VAL B CA 1
ATOM 3584 C C . VAL B 1 136 ? 11.57 8.117 -2.936 1 98.44 136 VAL B C 1
ATOM 3586 O O . VAL B 1 136 ? 11.438 7.07 -3.58 1 98.44 136 VAL B O 1
ATOM 3589 N N . TRP B 1 137 ? 10.695 9.039 -2.871 1 98.5 137 TRP B N 1
ATOM 3590 C CA . TRP B 1 137 ? 9.438 8.984 -3.604 1 98.5 137 TRP B CA 1
ATOM 3591 C C . TRP B 1 137 ? 9.289 10.18 -4.535 1 98.5 137 TRP B C 1
ATOM 3593 O O . TRP B 1 137 ? 9.719 11.289 -4.203 1 98.5 137 TRP B O 1
ATOM 3603 N N . LYS B 1 138 ? 8.641 9.953 -5.645 1 98 138 LYS B N 1
ATOM 3604 C CA . LYS B 1 138 ? 8.406 11.016 -6.617 1 98 138 LYS B CA 1
ATOM 3605 C C . LYS B 1 138 ? 6.914 11.297 -6.77 1 98 138 LYS B C 1
ATOM 3607 O O . LYS B 1 138 ? 6.086 10.391 -6.633 1 98 138 LYS B O 1
ATOM 3612 N N . GLY B 1 139 ? 6.641 12.562 -7.039 1 97.56 139 GLY B N 1
ATOM 3613 C CA . GLY B 1 139 ? 5.266 12.922 -7.363 1 97.56 139 GLY B CA 1
ATOM 3614 C C . GLY B 1 139 ? 4.824 12.414 -8.727 1 97.56 139 GLY B C 1
ATOM 3615 O O . GLY B 1 139 ? 5.602 12.438 -9.68 1 97.56 139 GLY B O 1
ATOM 3616 N N . ILE B 1 140 ? 3.576 11.922 -8.781 1 96.44 140 ILE B N 1
ATOM 3617 C CA . ILE B 1 140 ? 3 11.5 -10.055 1 96.44 140 ILE B CA 1
ATOM 3618 C C . ILE B 1 140 ? 1.55 11.969 -10.148 1 96.44 140 ILE B C 1
ATOM 3620 O O . ILE B 1 140 ? 0.694 11.258 -10.68 1 96.44 140 ILE B O 1
ATOM 3624 N N . ALA B 1 141 ? 1.27 13.062 -9.531 1 96.44 141 ALA B N 1
ATOM 3625 C CA . ALA B 1 141 ? -0.097 13.57 -9.453 1 96.44 141 ALA B CA 1
ATOM 3626 C C . ALA B 1 141 ? -0.645 13.883 -10.844 1 96.44 141 ALA B C 1
ATOM 3628 O O . ALA B 1 141 ? 0.076 14.406 -11.695 1 96.44 141 ALA B O 1
ATOM 3629 N N . LYS B 1 142 ? -1.911 13.523 -11.094 1 94.06 142 LYS B N 1
ATOM 3630 C CA . LYS B 1 142 ? -2.621 13.859 -12.32 1 94.06 142 LYS B CA 1
ATOM 3631 C C . LYS B 1 142 ? -3.553 15.047 -12.117 1 94.06 142 LYS B C 1
ATOM 3633 O O . LYS B 1 142 ? -3.896 15.742 -13.078 1 94.06 142 LYS B O 1
ATOM 3638 N N . ASN B 1 143 ? -3.957 15.211 -10.859 1 94.12 143 ASN B N 1
ATOM 3639 C CA . ASN B 1 143 ? -4.82 16.328 -10.477 1 94.12 143 ASN B CA 1
ATOM 3640 C C . ASN B 1 143 ? -4.141 17.25 -9.469 1 94.12 143 ASN B C 1
ATOM 3642 O O . ASN B 1 143 ? -3.098 16.891 -8.914 1 94.12 143 ASN B O 1
ATOM 3646 N N . SER B 1 144 ? -4.73 18.391 -9.305 1 95 144 SER B N 1
ATOM 3647 C CA . SER B 1 144 ? -4.176 19.344 -8.344 1 95 144 SER B CA 1
ATOM 3648 C C . SER B 1 144 ? -4.148 18.75 -6.934 1 95 144 SER B C 1
ATOM 3650 O O . SER B 1 144 ? -5.062 18.031 -6.543 1 95 144 SER B O 1
ATOM 3652 N N . ILE B 1 145 ? -3.139 19.141 -6.242 1 96.12 145 ILE B N 1
ATOM 3653 C CA . ILE B 1 145 ? -2.887 18.641 -4.898 1 96.12 145 ILE B CA 1
ATOM 3654 C C . ILE B 1 145 ? -3.396 19.641 -3.863 1 96.12 145 ILE B C 1
ATOM 3656 O O . ILE B 1 145 ? -3.08 20.828 -3.934 1 96.12 145 ILE B O 1
ATOM 3660 N N . LYS B 1 146 ? -4.195 19.156 -2.916 1 95.31 146 LYS B N 1
ATOM 3661 C CA . LYS B 1 146 ? -4.691 19.969 -1.807 1 95.31 146 LYS B CA 1
ATOM 3662 C C . LYS B 1 146 ? -3.779 19.859 -0.59 1 95.31 146 LYS B C 1
ATOM 3664 O O . LYS B 1 146 ? -3.611 18.766 -0.031 1 95.31 146 LYS B O 1
ATOM 3669 N N . ILE B 1 147 ? -3.305 21 -0.16 1 96.31 147 ILE B N 1
ATOM 3670 C CA . ILE B 1 147 ? -2.301 21 0.899 1 96.31 147 ILE B CA 1
ATOM 3671 C C . ILE B 1 147 ? -2.861 21.688 2.139 1 96.31 147 ILE B C 1
ATOM 3673 O O . ILE B 1 147 ? -3.436 22.781 2.043 1 96.31 147 ILE B O 1
ATOM 3677 N N . GLY B 1 148 ? -2.793 20.984 3.281 1 95.5 148 GLY B N 1
ATOM 3678 C CA . GLY B 1 148 ? -2.988 21.656 4.551 1 95.5 148 GLY B CA 1
ATOM 3679 C C . GLY B 1 148 ? -1.75 22.391 5.035 1 95.5 148 GLY B C 1
ATOM 3680 O O . GLY B 1 148 ? -0.765 21.766 5.426 1 95.5 148 GLY B O 1
ATOM 3681 N N . ASN B 1 149 ? -1.837 23.672 5.031 1 93.75 149 ASN B N 1
ATOM 3682 C CA . ASN B 1 149 ? -0.681 24.5 5.367 1 93.75 149 ASN B CA 1
ATOM 3683 C C . ASN B 1 149 ? -0.627 24.812 6.859 1 93.75 149 ASN B C 1
ATOM 3685 O O . ASN B 1 149 ? -1.533 25.453 7.398 1 93.75 149 ASN B O 1
ATOM 3689 N N . LEU B 1 150 ? 0.377 24.344 7.523 1 93.69 150 LEU B N 1
ATOM 3690 C CA . LEU B 1 150 ? 0.599 24.641 8.938 1 93.69 150 LEU B CA 1
ATOM 3691 C C . LEU B 1 150 ? 1.897 25.422 9.133 1 93.69 150 LEU B C 1
ATOM 3693 O O . LEU B 1 150 ? 2.514 25.359 10.195 1 93.69 150 LEU B O 1
ATOM 3697 N N . LEU B 1 151 ? 2.262 26.125 8.039 1 91.06 151 LEU B N 1
ATOM 3698 C CA . LEU B 1 151 ? 3.443 26.984 8.07 1 91.06 151 LEU B CA 1
ATOM 3699 C C . LEU B 1 151 ? 3.057 28.438 8.328 1 91.06 151 LEU B C 1
ATOM 3701 O O . LEU B 1 151 ? 2.037 28.906 7.82 1 91.06 151 LEU B O 1
ATOM 3705 N N . PRO B 1 152 ? 3.859 29.109 9.125 1 87.06 152 PRO B N 1
ATOM 3706 C CA . PRO B 1 152 ? 3.619 30.547 9.258 1 87.06 152 PRO B CA 1
ATOM 3707 C C . PRO B 1 152 ? 3.961 31.312 7.984 1 87.06 152 PRO B C 1
ATOM 3709 O O . PRO B 1 152 ? 4.777 30.859 7.18 1 87.06 152 PRO B O 1
ATOM 3712 N N . PRO B 1 153 ? 3.328 32.438 7.812 1 87.19 153 PRO B N 1
ATOM 3713 C CA . PRO B 1 153 ? 3.564 33.219 6.574 1 87.19 153 PRO B CA 1
ATOM 3714 C C . PRO B 1 153 ? 4.969 33.812 6.508 1 87.19 153 PRO B C 1
ATOM 3716 O O . PRO B 1 153 ? 5.426 34.188 5.43 1 87.19 153 PRO B O 1
ATOM 3719 N N . ASN B 1 154 ? 5.688 33.875 7.574 1 84.06 154 ASN B N 1
ATOM 3720 C CA . ASN B 1 154 ? 7.012 34.5 7.586 1 84.06 154 ASN B CA 1
ATOM 3721 C C . ASN B 1 154 ? 8.117 33.438 7.68 1 84.06 154 ASN B C 1
ATOM 3723 O O . ASN B 1 154 ? 9.055 33.594 8.469 1 84.06 154 ASN B O 1
ATOM 3727 N N . LEU B 1 155 ? 8.039 32.406 6.824 1 82.75 155 LEU B N 1
ATOM 3728 C CA . LEU B 1 155 ? 9.078 31.375 6.758 1 82.75 155 LEU B CA 1
ATOM 3729 C C . LEU B 1 155 ? 10.336 31.922 6.09 1 82.75 155 LEU B C 1
ATOM 3731 O O . LEU B 1 155 ? 10.273 32.875 5.324 1 82.75 155 LEU B O 1
ATOM 3735 N N . ASN B 1 156 ? 11.414 31.219 6.441 1 78.88 156 ASN B N 1
ATOM 3736 C CA . ASN B 1 156 ? 12.648 31.531 5.73 1 78.88 156 ASN B CA 1
ATOM 3737 C C . ASN B 1 156 ? 12.461 31.453 4.219 1 78.88 156 ASN B C 1
ATOM 3739 O O . ASN B 1 156 ? 11.875 30.484 3.713 1 78.88 156 ASN B O 1
ATOM 3743 N N . ARG B 1 157 ? 12.953 32.406 3.484 1 79.12 157 ARG B N 1
ATOM 3744 C CA . ARG B 1 157 ? 12.766 32.5 2.039 1 79.12 157 ARG B CA 1
ATOM 3745 C C . ARG B 1 157 ? 13.43 31.328 1.329 1 79.12 157 ARG B C 1
ATOM 3747 O O . ARG B 1 157 ? 13.047 30.969 0.212 1 79.12 157 ARG B O 1
ATOM 3754 N N . GLN B 1 158 ? 14.336 30.734 1.995 1 76.75 158 GLN B N 1
ATOM 3755 C CA . GLN B 1 158 ? 15.039 29.609 1.394 1 76.75 158 GLN B CA 1
ATOM 3756 C C . GLN B 1 158 ? 14.203 28.344 1.449 1 76.75 158 GLN B C 1
ATOM 3758 O O . GLN B 1 158 ? 14.484 27.375 0.743 1 76.75 158 GLN B O 1
ATOM 3763 N N . ASN B 1 159 ? 13.203 28.438 2.236 1 81.81 159 ASN B N 1
ATOM 3764 C CA . ASN B 1 159 ? 12.273 27.312 2.277 1 81.81 159 ASN B CA 1
ATOM 3765 C C . ASN B 1 159 ? 11.391 27.266 1.037 1 81.81 159 ASN B C 1
ATOM 3767 O O . ASN B 1 159 ? 10.711 28.234 0.717 1 81.81 159 ASN B O 1
ATOM 3771 N N . ILE B 1 160 ? 11.375 26.156 0.355 1 81.25 160 ILE B N 1
ATOM 3772 C CA . ILE B 1 160 ? 10.711 26.062 -0.939 1 81.25 160 ILE B CA 1
ATOM 3773 C C . ILE B 1 160 ? 9.203 26.25 -0.765 1 81.25 160 ILE B C 1
ATOM 3775 O O . ILE B 1 160 ? 8.484 26.5 -1.737 1 81.25 160 ILE B O 1
ATOM 3779 N N . TRP B 1 161 ? 8.742 26.219 0.49 1 87.38 161 TRP B N 1
ATOM 3780 C CA . TRP B 1 161 ? 7.312 26.328 0.764 1 87.38 161 TRP B CA 1
ATOM 3781 C C . TRP B 1 161 ? 6.945 27.75 1.202 1 87.38 161 TRP B C 1
ATOM 3783 O O . TRP B 1 161 ? 5.781 28.031 1.507 1 87.38 161 TRP B O 1
ATOM 3793 N N . SER B 1 162 ? 7.906 28.625 1.249 1 87.56 162 SER B N 1
ATOM 3794 C CA . SER B 1 162 ? 7.695 29.969 1.767 1 87.56 162 SER B CA 1
ATOM 3795 C C . SER B 1 162 ? 6.668 30.734 0.933 1 87.56 162 SER B C 1
ATOM 3797 O O . SER B 1 162 ? 5.801 31.422 1.479 1 87.56 162 SER B O 1
ATOM 3799 N N . HIS B 1 163 ? 6.754 30.547 -0.333 1 88.81 163 HIS B N 1
ATOM 3800 C CA . HIS B 1 163 ? 5.82 31.25 -1.206 1 88.81 163 HIS B CA 1
ATOM 3801 C C . HIS B 1 163 ? 4.391 30.75 -0.996 1 88.81 163 HIS B C 1
ATOM 3803 O O . HIS B 1 163 ? 3.463 31.562 -0.901 1 88.81 163 HIS B O 1
ATOM 3809 N N . MET B 1 164 ? 4.234 29.516 -0.903 1 88.75 164 MET B N 1
ATOM 3810 C CA . MET B 1 164 ? 2.904 28.953 -0.679 1 88.75 164 MET B CA 1
ATOM 3811 C C . MET B 1 164 ? 2.338 29.406 0.662 1 88.75 164 MET B C 1
ATOM 3813 O O . MET B 1 164 ? 1.169 29.797 0.75 1 88.75 164 MET B O 1
ATOM 3817 N N . ALA B 1 165 ? 3.174 29.406 1.668 1 90.25 165 ALA B N 1
ATOM 3818 C CA . ALA B 1 165 ? 2.732 29.812 3.002 1 90.25 165 ALA B CA 1
ATOM 3819 C C . ALA B 1 165 ? 2.213 31.25 3.002 1 90.25 165 ALA B C 1
ATOM 3821 O O . ALA B 1 165 ? 1.164 31.531 3.584 1 90.25 165 ALA B O 1
ATOM 3822 N N . LYS B 1 166 ? 2.889 32.062 2.332 1 90.94 166 LYS B N 1
ATOM 3823 C CA . LYS B 1 166 ? 2.488 33.469 2.23 1 90.94 166 LYS B CA 1
ATOM 3824 C C . LYS B 1 166 ? 1.185 33.625 1.45 1 90.94 166 LYS B C 1
ATOM 3826 O O . LYS B 1 166 ? 0.283 34.344 1.866 1 90.94 166 LYS B O 1
ATOM 3831 N N . GLU B 1 167 ? 1.135 32.906 0.384 1 90.44 167 GLU B N 1
ATOM 3832 C CA . GLU B 1 167 ? -0.036 33 -0.484 1 90.44 167 GLU B CA 1
ATOM 3833 C C . GLU B 1 167 ? -1.291 32.5 0.233 1 90.44 167 GLU B C 1
ATOM 3835 O O . GLU B 1 167 ? -2.354 33.125 0.124 1 90.44 167 GLU B O 1
ATOM 3840 N N . VAL B 1 168 ? -1.176 31.438 0.876 1 90.25 168 VAL B N 1
ATOM 3841 C CA . VAL B 1 168 ? -2.307 30.859 1.594 1 90.25 168 VAL B CA 1
ATOM 3842 C C . VAL B 1 168 ? -2.789 31.828 2.668 1 90.25 168 VAL B C 1
ATOM 3844 O O . VAL B 1 168 ? -3.996 32.031 2.846 1 90.25 168 VAL B O 1
ATOM 3847 N N . PHE B 1 169 ? -1.884 32.469 3.326 1 89.12 169 PHE B N 1
ATOM 3848 C CA . PHE B 1 169 ? -2.225 33.438 4.355 1 89.12 169 PHE B CA 1
ATOM 3849 C C . PHE B 1 169 ? -2.955 34.625 3.75 1 89.12 169 PHE B C 1
ATOM 3851 O O . PHE B 1 169 ? -3.998 35.062 4.258 1 89.12 169 PHE B O 1
ATOM 3858 N N . GLU B 1 170 ? -2.406 35.125 2.699 1 88.19 170 GLU B N 1
ATOM 3859 C CA . GLU B 1 170 ? -3.014 36.281 2.031 1 88.19 170 GLU B CA 1
ATOM 3860 C C . GLU B 1 170 ? -4.418 35.938 1.534 1 88.19 170 GLU B C 1
ATOM 3862 O O . GLU B 1 170 ? -5.328 36.75 1.641 1 88.19 170 GLU B O 1
ATOM 3867 N N . GLN B 1 171 ? -4.512 34.781 1.061 1 85.75 171 GLN B N 1
ATOM 3868 C CA . GLN B 1 171 ? -5.828 34.344 0.611 1 85.75 171 GLN B CA 1
ATOM 3869 C C . GLN B 1 171 ? -6.812 34.25 1.775 1 85.75 171 GLN B C 1
ATOM 3871 O O . GLN B 1 171 ? -7.984 34.625 1.626 1 85.75 171 GLN B O 1
ATOM 3876 N N . THR B 1 172 ? -6.336 33.781 2.871 1 85.25 172 THR B N 1
ATOM 3877 C CA . THR B 1 172 ? -7.172 33.688 4.062 1 85.25 172 THR B CA 1
ATOM 3878 C C . THR B 1 172 ? -7.641 35.062 4.508 1 85.25 172 THR B C 1
ATOM 3880 O O . THR B 1 172 ? -8.828 35.281 4.762 1 85.25 172 THR B O 1
ATOM 3883 N N . ILE B 1 173 ? -6.75 36 4.48 1 84.38 173 ILE B N 1
ATOM 3884 C CA . ILE B 1 173 ? -7.062 37.344 4.914 1 84.38 173 ILE B CA 1
ATOM 3885 C C . ILE B 1 173 ? -8.047 38 3.939 1 84.38 173 ILE B C 1
ATOM 3887 O O . ILE B 1 173 ? -9.008 38.625 4.359 1 84.38 173 ILE B O 1
ATOM 3891 N N . ASN B 1 174 ? -7.801 37.719 2.721 1 83.44 174 ASN B N 1
ATOM 3892 C CA . ASN B 1 174 ? -8.625 38.344 1.691 1 83.44 174 ASN B CA 1
ATOM 3893 C C . ASN B 1 174 ? -10.031 37.75 1.659 1 83.44 174 ASN B C 1
ATOM 3895 O O . ASN B 1 174 ? -10.961 38.375 1.147 1 83.44 174 ASN B O 1
ATOM 3899 N N . SER B 1 175 ? -10.102 36.562 2.156 1 77.38 175 SER B N 1
ATOM 3900 C CA . SER B 1 175 ? -11.391 35.875 2.129 1 77.38 175 SER B CA 1
ATOM 3901 C C . SER B 1 175 ? -12.25 36.281 3.32 1 77.38 175 SER B C 1
ATOM 3903 O O . SER B 1 175 ? -13.445 35.969 3.371 1 77.38 175 SER B O 1
ATOM 3905 N N . LEU B 1 176 ? -11.648 37.031 4.211 1 75.56 176 LEU B N 1
ATOM 3906 C CA . LEU B 1 176 ? -12.391 37.438 5.391 1 75.56 176 LEU B CA 1
ATOM 3907 C C . LEU B 1 176 ? -13.391 38.531 5.039 1 75.56 176 LEU B C 1
ATOM 3909 O O . LEU B 1 176 ? -13.094 39.406 4.227 1 75.56 176 LEU B O 1
ATOM 3913 N N . PRO B 1 177 ? -14.602 38.312 5.594 1 71.12 177 PRO B N 1
ATOM 3914 C CA . PRO B 1 177 ? -15.602 39.344 5.305 1 71.12 177 PRO B CA 1
ATOM 3915 C C . PRO B 1 177 ? -15.18 40.719 5.789 1 71.12 177 PRO B C 1
ATOM 3917 O O . PRO B 1 177 ? -14.539 40.844 6.84 1 71.12 177 PRO B O 1
ATOM 3920 N N . SER B 1 178 ? -15.406 41.75 4.996 1 65 178 SER B N 1
ATOM 3921 C CA . SER B 1 178 ? -15.07 43.156 5.301 1 65 178 SER B CA 1
ATOM 3922 C C . SER B 1 178 ? -15.641 43.562 6.648 1 65 178 SER B C 1
ATOM 3924 O O . SER B 1 178 ? -15.039 44.375 7.355 1 65 178 SER B O 1
ATOM 3926 N N . LYS B 1 179 ? -16.812 42.969 6.977 1 64.12 179 LYS B N 1
ATOM 3927 C CA . LYS B 1 179 ? -17.547 43.406 8.18 1 64.12 179 LYS B CA 1
ATOM 3928 C C . LYS B 1 179 ? -16.75 43.062 9.438 1 64.12 179 LYS B C 1
ATOM 3930 O O . LYS B 1 179 ? -16.969 43.656 10.492 1 64.12 179 LYS B O 1
ATOM 3935 N N . VAL B 1 180 ? -15.875 42.094 9.32 1 62.94 180 VAL B N 1
ATOM 3936 C CA . VAL B 1 180 ? -15.219 41.625 10.531 1 62.94 180 VAL B CA 1
ATOM 3937 C C . VAL B 1 180 ? -13.961 42.438 10.797 1 62.94 180 VAL B C 1
ATOM 3939 O O . VAL B 1 180 ? -13.359 42.344 11.867 1 62.94 180 VAL B O 1
ATOM 3942 N N . GLY B 1 181 ? -13.844 43.531 10.102 1 63.88 181 GLY B N 1
ATOM 3943 C CA . GLY B 1 181 ? -12.648 44.312 10.305 1 63.88 181 GLY B CA 1
ATOM 3944 C C . GLY B 1 181 ? -11.367 43.562 9.992 1 63.88 181 GLY B C 1
ATOM 3945 O O . GLY B 1 181 ? -11.406 42.469 9.445 1 63.88 181 GLY B O 1
ATOM 3946 N N . ASP B 1 182 ? -10.367 44.312 10.398 1 71.62 182 ASP B N 1
ATOM 3947 C CA . ASP B 1 182 ? -9.047 43.75 10.133 1 71.62 182 ASP B CA 1
ATOM 3948 C C . ASP B 1 182 ? -8.68 42.719 11.172 1 71.62 182 ASP B C 1
ATOM 3950 O O . ASP B 1 182 ? -8.484 43.031 12.352 1 71.62 182 ASP B O 1
ATOM 3954 N N . ARG B 1 183 ? -8.844 41.438 10.852 1 82.81 183 ARG B N 1
ATOM 3955 C CA . ARG B 1 183 ? -8.492 40.312 11.742 1 82.81 183 ARG B CA 1
ATOM 3956 C C . ARG B 1 183 ? -7.18 39.688 11.328 1 82.81 183 ARG B C 1
ATOM 3958 O O . ARG B 1 183 ? -6.91 38.531 11.68 1 82.81 183 ARG B O 1
ATOM 3965 N N . SER B 1 184 ? -6.449 40.375 10.594 1 85.56 184 SER B N 1
ATOM 3966 C CA . SER B 1 184 ? -5.191 39.844 10.07 1 85.56 184 SER B CA 1
ATOM 3967 C C . SER B 1 184 ? -4.266 39.406 11.195 1 85.56 184 SER B C 1
ATOM 3969 O O . SER B 1 184 ? -3.643 38.344 11.109 1 85.56 184 SER B O 1
ATOM 3971 N N . ASN B 1 185 ? -4.281 40.125 12.25 1 90.44 185 ASN B N 1
ATOM 3972 C CA . ASN B 1 185 ? -3.41 39.781 13.367 1 90.44 185 ASN B CA 1
ATOM 3973 C C . ASN B 1 185 ? -3.906 38.562 14.117 1 90.44 185 ASN B C 1
ATOM 3975 O O . ASN B 1 185 ? -3.107 37.781 14.641 1 90.44 185 ASN B O 1
ATOM 3979 N N . HIS B 1 186 ? -5.219 38.438 14.234 1 91.31 186 HIS B N 1
ATOM 3980 C CA . HIS B 1 186 ? -5.773 37.219 14.836 1 91.31 186 HIS B CA 1
ATOM 3981 C C . HIS B 1 186 ? -5.367 36 14.047 1 91.31 186 HIS B C 1
ATOM 3983 O O . HIS B 1 186 ? -4.914 35 14.633 1 91.31 186 HIS B O 1
ATOM 3989 N N . ILE B 1 187 ? -5.445 36.062 12.742 1 90.25 187 ILE B N 1
ATOM 3990 C CA . ILE B 1 187 ? -5.145 34.938 11.875 1 90.25 187 ILE B CA 1
ATOM 3991 C C . ILE B 1 187 ? -3.648 34.625 11.922 1 90.25 187 ILE B C 1
ATOM 3993 O O . ILE B 1 187 ? -3.248 33.469 12 1 90.25 187 ILE B O 1
ATOM 3997 N N . LEU B 1 188 ? -2.938 35.688 11.875 1 91.12 188 LEU B N 1
ATOM 3998 C CA . LEU B 1 188 ? -1.493 35.5 11.992 1 91.12 188 LEU B CA 1
ATOM 3999 C C . LEU B 1 188 ? -1.133 34.812 13.297 1 91.12 188 LEU B C 1
ATOM 4001 O O . LEU B 1 188 ? -0.295 33.906 13.305 1 91.12 188 LEU B O 1
ATOM 4005 N N . THR B 1 189 ? -1.75 35.25 14.391 1 93.88 189 THR B N 1
ATOM 4006 C CA . THR B 1 189 ? -1.513 34.656 15.703 1 93.88 189 THR B CA 1
ATOM 4007 C C . THR B 1 189 ? -1.897 33.188 15.703 1 93.88 189 THR B C 1
ATOM 4009 O O . THR B 1 189 ? -1.195 32.375 16.281 1 93.88 189 THR B O 1
ATOM 4012 N N . LEU B 1 190 ? -2.928 32.875 15.039 1 93.62 190 LEU B N 1
ATOM 4013 C CA . LEU B 1 190 ? -3.402 31.5 14.93 1 93.62 190 LEU B CA 1
ATOM 4014 C C . LEU B 1 190 ? -2.385 30.641 14.195 1 93.62 190 LEU B C 1
ATOM 4016 O O . LEU B 1 190 ? -2.008 29.562 14.688 1 93.62 190 LEU B O 1
ATOM 4020 N N . TYR B 1 191 ? -1.929 31.094 13.062 1 92.06 191 TYR B N 1
ATOM 4021 C CA . TYR B 1 191 ? -0.964 30.359 12.266 1 92.06 191 TYR B CA 1
ATOM 4022 C C . TYR B 1 191 ? 0.332 30.141 13.039 1 92.06 191 TYR B C 1
ATOM 4024 O O . TYR B 1 191 ? 0.892 29.031 13.031 1 92.06 191 TYR B O 1
ATOM 4032 N N . ARG B 1 192 ? 0.721 31.156 13.695 1 92.81 192 ARG B N 1
ATOM 4033 C CA . ARG B 1 192 ? 1.951 31.062 14.469 1 92.81 192 ARG B CA 1
ATOM 4034 C C . ARG B 1 192 ? 1.796 30.078 15.625 1 92.81 192 ARG B C 1
ATOM 4036 O O . ARG B 1 192 ? 2.727 29.328 15.938 1 92.81 192 ARG B O 1
ATOM 4043 N N . PHE B 1 193 ? 0.634 30.125 16.188 1 95.31 193 PHE B N 1
ATOM 4044 C CA . PHE B 1 193 ? 0.361 29.219 17.312 1 95.31 193 PHE B CA 1
ATOM 4045 C C . PHE B 1 193 ? 0.464 27.766 16.875 1 95.31 193 PHE B C 1
ATOM 4047 O O . PHE B 1 193 ? 1.184 26.984 17.5 1 95.31 193 PHE B O 1
ATOM 4054 N N . PHE B 1 194 ? -0.198 27.391 15.82 1 94.62 194 PHE B N 1
ATOM 4055 C CA . PHE B 1 194 ? -0.202 26 15.375 1 94.62 194 PHE B CA 1
ATOM 4056 C C . PHE B 1 194 ? 1.171 25.594 14.852 1 94.62 194 PHE B C 1
ATOM 4058 O O . PHE B 1 194 ? 1.623 24.484 15.086 1 94.62 194 PHE B O 1
ATOM 4065 N N . ALA B 1 195 ? 1.801 26.469 14.141 1 91.62 195 ALA B N 1
ATOM 4066 C CA . ALA B 1 195 ? 3.156 26.172 13.688 1 91.62 195 ALA B CA 1
ATOM 4067 C C . ALA B 1 195 ? 4.07 25.844 14.859 1 91.62 195 ALA B C 1
ATOM 4069 O O . ALA B 1 195 ? 4.84 24.875 14.805 1 91.62 195 ALA B O 1
ATOM 4070 N N . GLU B 1 196 ? 3.951 26.656 15.859 1 92.25 196 GLU B N 1
ATOM 4071 C CA . GLU B 1 196 ? 4.766 26.438 17.047 1 92.25 196 GLU B CA 1
ATOM 4072 C C . GLU B 1 196 ? 4.41 25.125 17.734 1 92.25 196 GLU B C 1
ATOM 4074 O O . GLU B 1 196 ? 5.285 24.438 18.266 1 92.25 196 GLU B O 1
ATOM 4079 N N . LYS B 1 197 ? 3.189 24.781 17.812 1 94.5 197 LYS B N 1
ATOM 4080 C CA . LYS B 1 197 ? 2.768 23.547 18.453 1 94.5 197 LYS B CA 1
ATOM 4081 C C . LYS B 1 197 ? 3.244 22.328 17.672 1 94.5 197 LYS B C 1
ATOM 4083 O O . LYS B 1 197 ? 3.617 21.312 18.266 1 94.5 197 LYS B O 1
ATOM 4088 N N . PHE B 1 198 ? 3.271 22.406 16.391 1 93.69 198 PHE B N 1
ATOM 4089 C CA . PHE B 1 198 ? 3.76 21.297 15.562 1 93.69 198 PHE B CA 1
ATOM 4090 C C . PHE B 1 198 ? 5.27 21.141 15.719 1 93.69 198 PHE B C 1
ATOM 4092 O O . PHE B 1 198 ? 5.816 20.078 15.422 1 93.69 198 PHE B O 1
ATOM 4099 N N . ARG B 1 199 ? 5.824 22.141 16.172 1 88.62 199 ARG B N 1
ATOM 4100 C CA . ARG B 1 199 ? 7.262 22.094 16.406 1 88.62 199 ARG B CA 1
ATOM 4101 C C . ARG B 1 199 ? 7.574 21.609 17.812 1 88.62 199 ARG B C 1
ATOM 4103 O O . ARG B 1 199 ? 8.477 20.797 18.016 1 88.62 199 ARG B O 1
ATOM 4110 N N . SER B 1 200 ? 6.762 22.016 18.812 1 89.81 200 SER B N 1
ATOM 4111 C CA . SER B 1 200 ? 7.25 21.953 20.188 1 89.81 200 SER B CA 1
ATOM 4112 C C . SER B 1 200 ? 6.441 20.953 21.016 1 89.81 200 SER B C 1
ATOM 4114 O O . SER B 1 200 ? 6.875 20.547 22.094 1 89.81 200 SER B O 1
ATOM 4116 N N . GLU B 1 201 ? 5.25 20.641 20.5 1 93.31 201 GLU B N 1
ATOM 4117 C CA . GLU B 1 201 ? 4.445 19.734 21.328 1 93.31 201 GLU B CA 1
ATOM 4118 C C . GLU B 1 201 ? 5.18 18.422 21.578 1 93.31 201 GLU B C 1
ATOM 4120 O O . GLU B 1 201 ? 5.844 17.891 20.688 1 93.31 201 GLU B O 1
ATOM 4125 N N . GLN B 1 202 ? 4.98 17.953 22.766 1 91.88 202 GLN B N 1
ATOM 41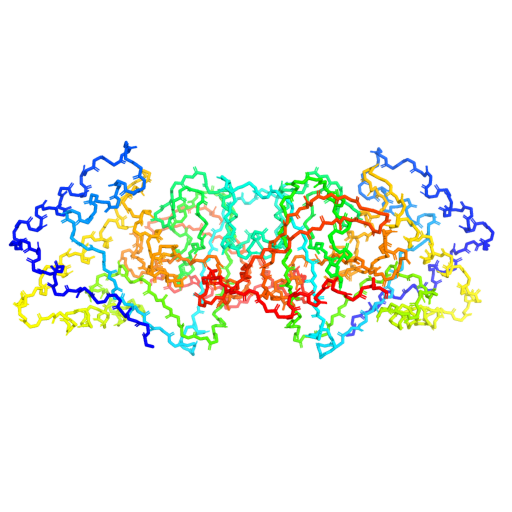26 C CA . GLN B 1 202 ? 5.594 16.688 23.141 1 91.88 202 GLN B CA 1
ATOM 4127 C C . GLN B 1 202 ? 4.562 15.562 23.172 1 91.88 202 GLN B C 1
ATOM 4129 O O . GLN B 1 202 ? 3.357 15.812 23.172 1 91.88 202 GLN B O 1
ATOM 4134 N N . LYS B 1 203 ? 5.023 14.422 23.188 1 92.31 203 LYS B N 1
ATOM 4135 C CA . LYS B 1 203 ? 4.148 13.258 23.328 1 92.31 203 LYS B CA 1
ATOM 4136 C C . LYS B 1 203 ? 3.213 13.414 24.516 1 92.31 203 LYS B C 1
ATOM 4138 O O . LYS B 1 203 ? 3.602 13.953 25.547 1 92.31 203 LYS B O 1
ATOM 4143 N N . PRO B 1 204 ? 1.947 13.016 24.266 1 94.94 204 PRO B N 1
ATOM 4144 C CA . PRO B 1 204 ? 1.381 12.125 23.234 1 94.94 204 PRO B CA 1
ATOM 4145 C C . PRO B 1 204 ? 0.673 12.891 22.125 1 94.94 204 PRO B C 1
ATOM 4147 O O . PRO B 1 204 ? -0.331 12.414 21.578 1 94.94 204 PRO B O 1
ATOM 4150 N N . TYR B 1 205 ? 0.994 14.062 21.875 1 96.12 205 TYR B N 1
ATOM 4151 C CA . TYR B 1 205 ? 0.588 14.883 20.734 1 96.12 205 TYR B CA 1
ATOM 4152 C C . TYR B 1 205 ? -0.931 14.984 20.641 1 96.12 205 TYR B C 1
ATOM 4154 O O . TYR B 1 205 ? -1.513 14.75 19.578 1 96.12 205 TYR B O 1
ATOM 4162 N N . TYR B 1 206 ? -1.549 15.453 21.625 1 96 206 TYR B N 1
ATOM 4163 C CA . TYR B 1 206 ? -3.006 15.5 21.656 1 96 206 TYR B CA 1
ATOM 4164 C C . TYR B 1 206 ? -3.539 16.609 20.75 1 96 206 TYR B C 1
ATOM 4166 O O . TYR B 1 206 ? -4.59 16.453 20.125 1 96 206 TYR B O 1
ATOM 4174 N N . LEU B 1 207 ? -2.832 17.656 20.688 1 96.06 207 LEU B N 1
ATOM 4175 C CA . LEU B 1 207 ? -3.318 18.828 19.938 1 96.06 207 LEU B CA 1
ATOM 4176 C C . LEU B 1 207 ? -3.012 18.688 18.453 1 96.06 207 LEU B C 1
ATOM 4178 O O . LEU B 1 207 ? -3.922 18.719 17.625 1 96.06 207 LEU B O 1
ATOM 4182 N N . THR B 1 208 ? -1.772 18.359 18.125 1 96.44 208 THR B N 1
ATOM 4183 C CA . THR B 1 208 ? -1.365 18.344 16.719 1 96.44 208 THR B CA 1
ATOM 4184 C C . THR B 1 208 ? -1.947 17.141 16 1 96.44 208 THR B C 1
ATOM 4186 O O . THR B 1 208 ? -2.287 17.219 14.82 1 96.44 208 THR B O 1
ATOM 4189 N N . SER B 1 209 ? -2.107 16.031 16.703 1 97.25 209 SER B N 1
ATOM 4190 C CA . SER B 1 209 ? -2.664 14.828 16.078 1 97.25 209 SER B CA 1
ATOM 4191 C C . SER B 1 209 ? -4.109 15.047 15.641 1 97.25 209 SER B C 1
ATOM 4193 O O . SER B 1 209 ? -4.523 14.594 14.578 1 97.25 209 SER B O 1
ATOM 4195 N N . ILE B 1 210 ? -4.844 15.812 16.406 1 95.31 210 ILE B N 1
ATOM 4196 C CA . ILE B 1 210 ? -6.25 16.047 16.094 1 95.31 210 ILE B CA 1
ATOM 4197 C C . ILE B 1 210 ? -6.363 17 14.914 1 95.31 210 ILE B C 1
ATOM 4199 O O . ILE B 1 210 ? -7.23 16.844 14.055 1 95.31 210 ILE B O 1
ATOM 4203 N N . ILE B 1 211 ? -5.547 18 14.953 1 94.81 211 ILE B N 1
ATOM 4204 C CA . ILE B 1 211 ? -5.531 18.953 13.852 1 94.81 211 ILE B CA 1
ATOM 4205 C C . ILE B 1 211 ? -5.176 18.234 12.547 1 94.81 211 ILE B C 1
ATOM 4207 O O . ILE B 1 211 ? -5.828 18.453 11.523 1 94.81 211 ILE B O 1
ATOM 4211 N N . SER B 1 212 ? -4.211 17.359 12.648 1 96.56 212 SER B N 1
ATOM 4212 C CA . SER B 1 212 ? -3.799 16.594 11.477 1 96.56 212 SER B CA 1
ATOM 4213 C C . SER B 1 212 ? -4.918 15.664 11.008 1 96.56 212 SER B C 1
ATOM 4215 O O . SER B 1 212 ? -5.148 15.531 9.805 1 96.56 212 SER B O 1
ATOM 4217 N N . TRP B 1 213 ? -5.555 15.125 11.945 1 95.12 213 TRP B N 1
ATOM 4218 C CA . TRP B 1 213 ? -6.672 14.25 11.609 1 95.12 213 TRP B CA 1
ATOM 4219 C C . TRP B 1 213 ? -7.758 15.023 10.859 1 95.12 213 TRP B C 1
ATOM 4221 O O . TRP B 1 213 ? -8.32 14.523 9.883 1 95.12 213 TRP B O 1
ATOM 4231 N N . GLU B 1 214 ? -8.031 16.219 11.336 1 93.19 214 GLU B N 1
ATOM 4232 C CA . GLU B 1 214 ? -9.047 17.047 10.688 1 93.19 214 GLU B CA 1
ATOM 4233 C C . GLU B 1 214 ? -8.664 17.344 9.242 1 93.19 214 GLU B C 1
ATOM 4235 O O . GLU B 1 214 ? -9.508 17.281 8.344 1 93.19 214 GLU B O 1
ATOM 4240 N N . TYR B 1 215 ? -7.398 17.594 9.047 1 94.75 215 TYR B N 1
ATOM 4241 C CA . TYR B 1 215 ? -6.906 17.922 7.715 1 94.75 215 TYR B CA 1
ATOM 4242 C C . TYR B 1 215 ? -6.945 16.703 6.797 1 94.75 215 TYR B C 1
ATOM 4244 O O . TYR B 1 215 ? -7.32 16.812 5.629 1 94.75 215 TYR B O 1
ATOM 4252 N N . LEU B 1 216 ? -6.617 15.555 7.305 1 95.81 216 LEU B N 1
ATOM 4253 C CA . LEU B 1 216 ? -6.32 14.43 6.426 1 95.81 216 LEU B CA 1
ATOM 4254 C C . LEU B 1 216 ? -7.512 13.484 6.332 1 95.81 216 LEU B C 1
ATOM 4256 O O . LEU B 1 216 ? -7.742 12.875 5.289 1 95.81 216 LEU B O 1
ATOM 4260 N N . TYR B 1 217 ? -8.258 13.375 7.41 1 93.06 217 TYR B N 1
ATOM 4261 C CA . TYR B 1 217 ? -9.32 12.375 7.473 1 93.06 217 TYR B CA 1
ATOM 4262 C C . TYR B 1 217 ? -10.672 13.039 7.695 1 93.06 217 TYR B C 1
ATOM 4264 O O . TYR B 1 217 ? -11.719 12.438 7.426 1 93.06 217 TYR B O 1
ATOM 4272 N N . GLY B 1 218 ? -10.625 14.266 8.273 1 89.62 218 GLY B N 1
ATOM 4273 C CA . GLY B 1 218 ? -11.867 14.938 8.641 1 89.62 218 GLY B CA 1
ATOM 4274 C C . GLY B 1 218 ? -12.562 15.594 7.465 1 89.62 218 GLY B C 1
ATOM 4275 O O . GLY B 1 218 ? -12.508 15.078 6.344 1 89.62 218 GLY B O 1
ATOM 4276 N N . GLN B 1 219 ? -13.141 16.641 7.691 1 85.25 219 GLN B N 1
ATOM 4277 C CA . GLN B 1 219 ? -13.977 17.312 6.699 1 85.25 219 GLN B CA 1
ATOM 4278 C C . GLN B 1 219 ? -13.125 18.062 5.684 1 85.25 219 GLN B C 1
ATOM 4280 O O . GLN B 1 219 ? -13.523 18.234 4.531 1 85.25 219 GLN B O 1
ATOM 4285 N N . MET B 1 220 ? -11.938 18.484 6.082 1 87.5 220 MET B N 1
ATOM 4286 C CA . MET B 1 220 ? -11.117 19.328 5.215 1 87.5 220 MET B CA 1
ATOM 4287 C C . MET B 1 220 ? -10.484 18.5 4.098 1 87.5 220 MET B C 1
ATOM 4289 O O . MET B 1 220 ? -10.359 18.984 2.967 1 87.5 220 MET B O 1
ATOM 4293 N N . TRP B 1 221 ? -10.164 17.25 4.363 1 88.31 221 TRP B N 1
ATOM 4294 C CA . TRP B 1 221 ? -9.656 16.234 3.445 1 88.31 221 TRP B CA 1
ATOM 4295 C C . TRP B 1 221 ? -8.539 16.812 2.57 1 88.31 221 TRP B C 1
ATOM 4297 O O . TRP B 1 221 ? -8.773 17.172 1.413 1 88.31 221 TRP B O 1
ATOM 4307 N N . ARG B 1 222 ? -7.367 16.891 3.016 1 95.5 222 ARG B N 1
ATOM 4308 C CA . ARG B 1 222 ? -6.16 17.312 2.314 1 95.5 222 ARG B CA 1
ATOM 4309 C C . ARG B 1 222 ? -5.344 16.109 1.863 1 95.5 222 ARG B C 1
ATOM 4311 O O . ARG B 1 222 ? -5.43 15.031 2.461 1 95.5 222 ARG B O 1
ATOM 4318 N N . ASP B 1 223 ? -4.668 16.281 0.79 1 97.5 223 ASP B N 1
ATOM 4319 C CA . ASP B 1 223 ? -3.762 15.227 0.341 1 97.5 223 ASP B CA 1
ATOM 4320 C C . ASP B 1 223 ? -2.619 15.023 1.335 1 97.5 223 ASP B C 1
ATOM 4322 O O . ASP B 1 223 ? -2.203 13.891 1.586 1 97.5 223 ASP B O 1
ATOM 4326 N N . PHE B 1 224 ? -2.104 16.094 1.784 1 97.62 224 PHE B N 1
ATOM 4327 C CA . PHE B 1 224 ? -1.082 16.047 2.824 1 97.62 224 PHE B CA 1
ATOM 4328 C C . PHE B 1 224 ? -1.026 17.375 3.576 1 97.62 224 PHE B C 1
ATOM 4330 O O . PHE B 1 224 ? -1.68 18.344 3.186 1 97.62 224 PHE B O 1
ATOM 4337 N N . ILE B 1 225 ? -0.341 17.406 4.711 1 96.88 225 ILE B N 1
ATOM 4338 C CA . ILE B 1 225 ? -0.078 18.625 5.469 1 96.88 225 ILE B CA 1
ATOM 4339 C C . ILE B 1 225 ? 1.422 18.906 5.473 1 96.88 225 ILE B C 1
ATOM 4341 O O . ILE B 1 225 ? 2.238 17.984 5.359 1 96.88 225 ILE B O 1
ATOM 4345 N N . VAL B 1 226 ? 1.747 20.141 5.512 1 95.19 226 VAL B N 1
ATOM 4346 C CA . VAL B 1 226 ? 3.129 20.578 5.645 1 95.19 226 VAL B CA 1
ATOM 4347 C C . VAL B 1 226 ? 3.289 21.391 6.93 1 95.19 226 VAL B C 1
ATOM 4349 O O . VAL B 1 226 ? 2.467 22.266 7.23 1 95.19 226 VAL B O 1
ATOM 4352 N N . TYR B 1 227 ? 4.281 21.078 7.738 1 93.06 227 TYR B N 1
ATOM 4353 C CA . TYR B 1 227 ? 4.516 21.75 9.016 1 93.06 227 TYR B CA 1
ATOM 4354 C C . TYR B 1 227 ? 6.012 21.891 9.289 1 93.06 227 TYR B C 1
ATOM 4356 O O . TYR B 1 227 ? 6.828 21.203 8.672 1 93.06 227 TYR B O 1
ATOM 4364 N N . PRO B 1 228 ? 6.359 22.797 10.086 1 86.94 228 PRO B N 1
ATOM 4365 C CA . PRO B 1 228 ? 7.777 23.094 10.273 1 86.94 228 PRO B CA 1
ATOM 4366 C C . PRO B 1 228 ? 8.555 21.938 10.898 1 86.94 228 PRO B C 1
ATOM 4368 O O . PRO B 1 228 ? 8 21.188 11.711 1 86.94 228 PRO B O 1
ATOM 4371 N N . SER B 1 229 ? 9.812 21.875 10.414 1 81.69 229 SER B N 1
ATOM 4372 C CA . SER B 1 229 ? 10.719 20.906 11.016 1 81.69 229 SER B CA 1
ATOM 4373 C C . SER B 1 229 ? 11.422 21.469 12.242 1 81.69 229 SER B C 1
ATOM 4375 O O . SER B 1 229 ? 12.008 22.547 12.18 1 81.69 229 SER B O 1
ATOM 4377 N N . TYR B 1 230 ? 11.391 20.844 13.336 1 65.94 230 TYR B N 1
ATOM 4378 C CA . TYR B 1 230 ? 12.008 21.25 14.594 1 65.94 230 TYR B CA 1
ATOM 4379 C C . TYR B 1 230 ? 13.531 21.297 14.461 1 65.94 230 TYR B C 1
ATOM 4381 O O . TYR B 1 230 ? 14.156 22.281 14.867 1 65.94 230 TYR B O 1
ATOM 4389 N N . LEU B 1 231 ? 14.016 20.297 13.828 1 65.12 231 LEU B N 1
ATOM 4390 C CA . LEU B 1 231 ? 15.445 20.031 13.93 1 65.12 231 LEU B CA 1
ATOM 4391 C C . LEU B 1 231 ? 16.219 20.797 12.852 1 65.12 231 LEU B C 1
ATOM 4393 O O . LEU B 1 231 ? 17.438 20.891 12.914 1 65.12 231 LEU B O 1
ATOM 4397 N N . SER B 1 232 ? 15.5 21.344 11.898 1 63.25 232 SER B N 1
ATOM 4398 C CA . SER B 1 232 ? 16.203 22.047 10.82 1 63.25 232 SER B CA 1
ATOM 4399 C C . SER B 1 232 ? 16.078 23.562 10.977 1 63.25 232 SER B C 1
ATOM 4401 O O . SER B 1 232 ? 16.484 24.312 10.086 1 63.25 232 SER B O 1
ATOM 4403 N N . ASN B 1 233 ? 15.648 24 12.039 1 60.25 233 ASN B N 1
ATOM 4404 C CA . ASN B 1 233 ? 15.391 25.422 12.234 1 60.25 233 ASN B CA 1
ATOM 4405 C C . ASN B 1 233 ? 14.547 26 11.102 1 60.25 233 ASN B C 1
ATOM 4407 O O . ASN B 1 233 ? 14.875 27.062 10.555 1 60.25 233 ASN B O 1
ATOM 4411 N N . GLU B 1 234 ? 13.641 25.219 10.641 1 61.03 234 GLU B N 1
ATOM 4412 C CA . GLU B 1 234 ? 12.586 25.594 9.703 1 61.03 234 GLU B CA 1
ATOM 4413 C C . GLU B 1 234 ? 13.125 25.719 8.281 1 61.03 234 GLU B C 1
ATOM 4415 O O . GLU B 1 234 ? 12.43 26.203 7.383 1 61.03 234 GLU B O 1
ATOM 4420 N N . ARG B 1 235 ? 14.312 25.312 8.102 1 67.75 235 ARG B N 1
ATOM 4421 C CA . ARG B 1 235 ? 14.852 25.328 6.742 1 67.75 235 ARG B CA 1
ATOM 4422 C C . ARG B 1 235 ? 14.148 24.281 5.871 1 67.75 235 ARG B C 1
ATOM 4424 O O . ARG B 1 235 ? 14.016 24.469 4.66 1 67.75 235 ARG B O 1
ATOM 4431 N N . PHE B 1 236 ? 13.703 23.312 6.633 1 80.06 236 PHE B N 1
ATOM 4432 C CA . PHE B 1 236 ? 12.992 22.25 5.922 1 80.06 236 PHE B CA 1
ATOM 4433 C C . PHE B 1 236 ? 11.641 21.969 6.578 1 80.06 236 PHE B C 1
ATOM 4435 O O . PHE B 1 236 ? 11.336 22.516 7.641 1 80.06 236 PHE B O 1
ATOM 4442 N N . CYS B 1 237 ? 10.828 21.312 5.805 1 88.19 237 CYS B N 1
ATOM 4443 C CA . CYS B 1 237 ? 9.492 21.047 6.328 1 88.19 237 CYS B CA 1
ATOM 4444 C C . CYS B 1 237 ? 9.234 19.547 6.418 1 88.19 237 CYS B C 1
ATOM 4446 O O . CYS B 1 237 ? 9.844 18.766 5.691 1 88.19 237 CYS B O 1
ATOM 4448 N N . ASN B 1 238 ? 8.43 19.219 7.375 1 93.12 238 ASN B N 1
ATOM 4449 C CA . ASN B 1 238 ? 7.855 17.875 7.465 1 93.12 238 ASN B CA 1
ATOM 4450 C C . ASN B 1 238 ? 6.512 17.797 6.75 1 93.12 238 ASN B C 1
ATOM 4452 O O . ASN B 1 238 ? 5.82 18.797 6.598 1 93.12 238 ASN B O 1
ATOM 4456 N N . MET B 1 239 ? 6.262 16.641 6.312 1 96.44 239 MET B N 1
ATOM 4457 C CA . MET B 1 239 ? 4.977 16.406 5.664 1 96.44 239 MET B CA 1
ATOM 4458 C C . MET B 1 239 ? 4.363 15.094 6.129 1 96.44 239 MET B C 1
ATOM 4460 O O . MET B 1 239 ? 5.078 14.188 6.566 1 96.44 239 MET B O 1
ATOM 4464 N N . ALA B 1 240 ? 3.104 15.023 6.059 1 98.06 240 ALA B N 1
ATOM 4465 C CA . ALA B 1 240 ? 2.336 13.805 6.301 1 98.06 240 ALA B CA 1
ATOM 4466 C C . ALA B 1 240 ? 1.219 13.648 5.273 1 98.06 240 ALA B C 1
ATOM 4468 O O . ALA B 1 240 ? 0.346 14.508 5.16 1 98.06 240 ALA B O 1
ATOM 4469 N N . PHE B 1 241 ? 1.256 12.57 4.539 1 98.56 241 PHE B N 1
ATOM 4470 C CA . PHE B 1 241 ? 0.277 12.32 3.488 1 98.56 241 PHE B CA 1
ATOM 4471 C C . PHE B 1 241 ? -0.82 11.383 3.979 1 98.56 241 PHE B C 1
ATOM 4473 O O . PHE B 1 241 ? -0.547 10.43 4.715 1 98.56 241 PHE B O 1
ATOM 4480 N N . HIS B 1 242 ? -2.037 11.742 3.545 1 98.38 242 HIS B N 1
ATOM 4481 C CA . HIS B 1 242 ? -3.07 10.719 3.633 1 98.38 242 HIS B CA 1
ATOM 4482 C C . HIS B 1 242 ? -2.684 9.477 2.836 1 98.38 242 HIS B C 1
ATOM 4484 O O . HIS B 1 242 ? -2.207 9.578 1.704 1 98.38 242 HIS B O 1
ATOM 4490 N N . PRO B 1 243 ? -2.922 8.289 3.34 1 98.06 243 PRO B N 1
ATOM 4491 C CA . PRO B 1 243 ? -2.518 7.062 2.654 1 98.06 243 PRO B CA 1
ATOM 4492 C C . PRO B 1 243 ? -3.066 6.973 1.231 1 98.06 243 PRO B C 1
ATOM 4494 O O . PRO B 1 243 ? -2.334 6.617 0.305 1 98.06 243 PRO B O 1
ATOM 4497 N N . ASN B 1 244 ? -4.328 7.324 0.992 1 97.88 244 ASN B N 1
ATOM 4498 C CA . ASN B 1 244 ? -4.91 7.277 -0.345 1 97.88 244 ASN B CA 1
ATOM 4499 C C . ASN B 1 244 ? -4.188 8.219 -1.306 1 97.88 244 ASN B C 1
ATOM 4501 O O . ASN B 1 244 ? -4.094 7.938 -2.502 1 97.88 244 ASN B O 1
ATOM 4505 N N . SER B 1 245 ? -3.711 9.336 -0.733 1 97.69 245 SER B N 1
ATOM 4506 C CA . SER B 1 245 ? -2.961 10.273 -1.563 1 97.69 245 SER B CA 1
ATOM 4507 C C . SER B 1 245 ? -1.623 9.68 -1.994 1 97.69 245 SER B C 1
ATOM 4509 O O . SER B 1 245 ? -1.177 9.898 -3.123 1 97.69 245 SER B O 1
ATOM 4511 N N . VAL B 1 246 ? -0.996 8.922 -1.109 1 98.12 246 VAL B N 1
ATOM 4512 C CA . VAL B 1 246 ? 0.258 8.258 -1.452 1 98.12 246 VAL B CA 1
ATOM 4513 C C . VAL B 1 246 ? 0.042 7.328 -2.645 1 98.12 246 VAL B C 1
ATOM 4515 O O . VAL B 1 246 ? 0.803 7.367 -3.613 1 98.12 246 VAL B O 1
ATOM 4518 N N . ASN B 1 247 ? -1 6.562 -2.588 1 95.62 247 ASN B N 1
ATOM 4519 C CA . ASN B 1 247 ? -1.316 5.609 -3.648 1 95.62 247 ASN B CA 1
ATOM 4520 C C . ASN B 1 247 ? -1.541 6.316 -4.984 1 95.62 247 ASN B C 1
ATOM 4522 O O . ASN B 1 247 ? -1.178 5.789 -6.035 1 95.62 247 ASN B O 1
ATOM 4526 N N . GLN B 1 248 ? -2.084 7.48 -4.887 1 95.19 248 GLN B N 1
ATOM 4527 C CA . GLN B 1 248 ? -2.512 8.172 -6.102 1 95.19 248 GLN B CA 1
ATOM 4528 C C . GLN B 1 248 ? -1.412 9.086 -6.629 1 95.19 248 GLN B C 1
ATOM 4530 O O . GLN B 1 248 ? -1.28 9.266 -7.84 1 95.19 248 GLN B O 1
ATOM 4535 N N . ASN B 1 249 ? -0.637 9.672 -5.703 1 97 249 ASN B N 1
ATOM 4536 C CA . ASN B 1 249 ? 0.137 10.836 -6.125 1 97 249 ASN B CA 1
ATOM 4537 C C . ASN B 1 249 ? 1.636 10.602 -5.957 1 97 249 ASN B C 1
ATOM 4539 O O . ASN B 1 249 ? 2.447 11.438 -6.359 1 97 249 ASN B O 1
ATOM 4543 N N . LEU B 1 250 ? 1.989 9.461 -5.352 1 97.69 250 LEU B N 1
ATOM 4544 C CA . LEU B 1 250 ? 3.41 9.203 -5.152 1 97.69 250 LEU B CA 1
ATOM 4545 C C . LEU B 1 250 ? 3.812 7.863 -5.766 1 97.69 250 LEU B C 1
ATOM 4547 O O . LEU B 1 250 ? 2.977 6.969 -5.914 1 97.69 250 LEU B O 1
ATOM 4551 N N . LYS B 1 251 ? 5.047 7.809 -6.125 1 96.94 251 LYS B N 1
ATOM 4552 C CA . LYS B 1 251 ? 5.641 6.566 -6.617 1 96.94 251 LYS B CA 1
ATOM 4553 C C . LYS B 1 251 ? 7.02 6.34 -5.996 1 96.94 251 LYS B C 1
ATOM 4555 O O . LYS B 1 251 ? 7.828 7.266 -5.91 1 96.94 251 LYS B O 1
ATOM 4560 N N . PHE B 1 252 ? 7.27 5.16 -5.613 1 98.25 252 PHE B N 1
ATOM 4561 C CA . PHE B 1 252 ? 8.578 4.781 -5.094 1 98.25 252 PHE B CA 1
ATOM 4562 C C . PHE B 1 252 ? 9.648 4.934 -6.168 1 98.25 252 PHE B C 1
ATOM 4564 O O . PHE B 1 252 ? 9.477 4.477 -7.297 1 98.25 252 PHE B O 1
ATOM 4571 N N . ASP B 1 253 ? 10.734 5.562 -5.781 1 97.56 253 ASP B N 1
ATOM 4572 C CA . ASP B 1 253 ? 11.812 5.785 -6.738 1 97.56 253 ASP B CA 1
ATOM 4573 C C . ASP B 1 253 ? 13.031 4.922 -6.406 1 97.56 253 ASP B C 1
ATOM 4575 O O . ASP B 1 253 ? 13.445 4.094 -7.215 1 97.56 253 ASP B O 1
ATOM 4579 N N . LYS B 1 254 ? 13.523 5.047 -5.184 1 98 254 LYS B N 1
ATOM 4580 C CA . LYS B 1 254 ? 14.703 4.273 -4.824 1 98 254 LYS B CA 1
ATOM 4581 C C . LYS B 1 254 ? 14.859 4.172 -3.309 1 98 254 LYS B C 1
ATOM 4583 O O . LYS B 1 254 ? 14.172 4.871 -2.562 1 98 254 LYS B O 1
ATOM 4588 N N . LEU B 1 255 ? 15.703 3.309 -2.896 1 98.5 255 LEU B N 1
ATOM 4589 C CA . LEU B 1 255 ? 16.016 3.039 -1.498 1 98.5 255 LEU B CA 1
ATOM 4590 C C . LEU B 1 255 ? 17.516 3.172 -1.243 1 98.5 255 LEU B C 1
ATOM 4592 O O . LEU B 1 255 ? 18.328 2.555 -1.939 1 98.5 255 LEU B O 1
ATOM 4596 N N . ILE B 1 256 ? 17.875 3.977 -0.309 1 98.19 256 ILE B N 1
ATOM 4597 C CA . ILE B 1 256 ? 19.266 4.152 0.088 1 98.19 256 ILE B CA 1
ATOM 4598 C C . ILE B 1 256 ? 19.453 3.668 1.523 1 98.19 256 ILE B C 1
ATOM 4600 O O . ILE B 1 256 ? 18.766 4.125 2.438 1 98.19 256 ILE B O 1
ATOM 4604 N N . LYS B 1 257 ? 20.375 2.799 1.701 1 97.56 257 LYS B N 1
ATOM 4605 C CA . LYS B 1 257 ? 20.703 2.318 3.039 1 97.56 257 LYS B CA 1
ATOM 4606 C C . LYS B 1 257 ? 21.891 3.078 3.619 1 97.56 257 LYS B C 1
ATOM 4608 O O . LYS B 1 257 ? 22.859 3.361 2.91 1 97.56 257 LYS B O 1
ATOM 4613 N N . LEU B 1 258 ? 21.75 3.488 4.879 1 97.31 258 LEU B N 1
ATOM 4614 C CA . LEU B 1 258 ? 22.812 4.18 5.59 1 97.31 258 LEU B CA 1
ATOM 4615 C C . LEU B 1 258 ? 23.062 3.547 6.957 1 97.31 258 LEU B C 1
ATOM 4617 O O . LEU B 1 258 ? 22.172 2.895 7.508 1 97.31 258 LEU B O 1
ATOM 4621 N N . LYS B 1 259 ? 24.234 3.725 7.391 1 97.62 259 LYS B N 1
ATOM 4622 C CA . LYS B 1 259 ? 24.594 3.344 8.758 1 97.62 259 LYS B CA 1
ATOM 4623 C C . LYS B 1 259 ? 25.078 4.547 9.555 1 97.62 259 LYS B C 1
ATOM 4625 O O . LYS B 1 259 ? 25.953 5.297 9.094 1 97.62 259 LYS B O 1
ATOM 4630 N N . VAL B 1 260 ? 24.5 4.707 10.703 1 97.31 260 VAL B N 1
ATOM 4631 C CA . VAL B 1 260 ? 24.891 5.84 11.539 1 97.31 260 VAL B CA 1
ATOM 4632 C C . VAL B 1 260 ? 26.188 5.52 12.266 1 97.31 260 VAL B C 1
ATOM 4634 O O . VAL B 1 260 ? 26.266 4.543 13.016 1 97.31 260 VAL B O 1
ATOM 4637 N N . MET B 1 261 ? 27.141 6.332 12.078 1 97.19 261 MET B N 1
ATOM 4638 C CA . MET B 1 261 ? 28.469 6.105 12.648 1 97.19 261 MET B CA 1
ATOM 4639 C C . MET B 1 261 ? 28.641 6.863 13.961 1 97.19 261 MET B C 1
ATOM 4641 O O . MET B 1 261 ? 29.469 6.5 14.789 1 97.19 261 MET B O 1
ATOM 4645 N N . GLY B 1 262 ? 27.875 7.871 14.094 1 95.31 262 GLY B N 1
ATOM 4646 C CA . GLY B 1 262 ? 27.953 8.742 15.258 1 95.31 262 GLY B CA 1
ATOM 4647 C C . GLY B 1 262 ? 27.312 10.094 15.031 1 95.31 262 GLY B C 1
ATOM 4648 O O . GLY B 1 262 ? 26.391 10.219 14.219 1 95.31 262 GLY B O 1
ATOM 4649 N N . HIS B 1 263 ? 27.688 11.023 15.953 1 93.81 263 HIS B N 1
ATOM 4650 C CA . HIS B 1 263 ? 27.156 12.375 15.867 1 93.81 263 HIS B CA 1
ATOM 4651 C C . HIS B 1 263 ? 28.266 13.414 16.016 1 93.81 263 HIS B C 1
ATOM 4653 O O . HIS B 1 263 ? 29.25 13.18 16.719 1 93.81 263 HIS B O 1
ATOM 4659 N N . ASN B 1 264 ? 28.094 14.445 15.266 1 89.88 264 ASN B N 1
ATOM 4660 C CA . ASN B 1 264 ? 28.891 15.633 15.523 1 89.88 264 ASN B CA 1
ATOM 4661 C C . ASN B 1 264 ? 28.016 16.844 15.828 1 89.88 264 ASN B C 1
ATOM 4663 O O . ASN B 1 264 ? 26.812 16.703 16.094 1 89.88 264 ASN B O 1
ATOM 4667 N N . SER B 1 265 ? 28.547 18.016 15.875 1 84.69 265 SER B N 1
ATOM 4668 C CA . SER B 1 265 ? 27.812 19.234 16.234 1 84.69 265 SER B CA 1
ATOM 4669 C C . SER B 1 265 ? 26.734 19.547 15.211 1 84.69 265 SER B C 1
ATOM 4671 O O . SER B 1 265 ? 25.703 20.141 15.547 1 84.69 265 SER B O 1
ATOM 4673 N N . ASP B 1 266 ? 26.875 19 13.992 1 81.19 266 ASP B N 1
ATOM 4674 C CA . ASP B 1 266 ? 25.953 19.344 12.906 1 81.19 266 ASP B CA 1
ATOM 4675 C C . ASP B 1 266 ? 24.859 18.297 12.766 1 81.19 266 ASP B C 1
ATOM 4677 O O . ASP B 1 266 ? 23.859 18.516 12.078 1 81.19 266 ASP B O 1
ATOM 4681 N N . GLY B 1 267 ? 25.141 17.125 13.43 1 86.38 267 GLY B N 1
ATOM 4682 C CA . GLY B 1 267 ? 24.125 16.094 13.328 1 86.38 267 GLY B CA 1
ATOM 4683 C C . GLY B 1 267 ? 24.719 14.703 13.18 1 86.38 267 GLY B C 1
ATOM 4684 O O . GLY B 1 267 ? 25.875 14.477 13.508 1 86.38 267 GLY B O 1
ATOM 4685 N N . PRO B 1 268 ? 23.891 13.82 12.734 1 90.62 268 PRO B N 1
ATOM 4686 C CA . PRO B 1 268 ? 24.359 12.438 12.594 1 90.62 268 PRO B CA 1
ATOM 4687 C C . PRO B 1 268 ? 25.359 12.273 11.445 1 90.62 268 PRO B C 1
ATOM 4689 O O . PRO B 1 268 ? 25.219 12.914 10.398 1 90.62 268 PRO B O 1
ATOM 4692 N N . ILE B 1 269 ? 26.359 11.5 11.727 1 93 269 ILE B N 1
ATOM 4693 C CA . ILE B 1 269 ? 27.328 11.078 10.719 1 93 269 ILE B CA 1
ATOM 4694 C C . ILE B 1 269 ? 26.969 9.68 10.219 1 93 269 ILE B C 1
ATOM 4696 O O . ILE B 1 269 ? 26.734 8.766 11.016 1 93 269 ILE B O 1
ATOM 4700 N N . PHE B 1 270 ? 26.812 9.594 8.914 1 93.69 270 PHE B N 1
ATOM 4701 C CA . PHE B 1 270 ? 26.406 8.289 8.414 1 93.69 270 PHE B CA 1
ATOM 4702 C C . PHE B 1 270 ? 27.266 7.875 7.219 1 93.69 270 PHE B C 1
ATOM 4704 O O . PHE B 1 270 ? 27.859 8.727 6.559 1 93.69 270 PHE B O 1
ATOM 4711 N N . LYS B 1 271 ? 27.391 6.605 7.031 1 95 271 LYS B N 1
ATOM 4712 C CA . LYS B 1 271 ? 27.969 5.992 5.84 1 95 271 LYS B CA 1
ATOM 4713 C C . LYS B 1 271 ? 26.891 5.535 4.867 1 95 271 LYS B C 1
ATOM 4715 O O . LYS B 1 271 ? 25.984 4.801 5.246 1 95 271 LYS B O 1
ATOM 4720 N N . ILE B 1 272 ? 27.031 6.023 3.635 1 95.25 272 ILE B N 1
ATOM 4721 C CA . ILE B 1 272 ? 26.078 5.652 2.605 1 95.25 272 ILE B CA 1
ATOM 4722 C C . ILE B 1 272 ? 26.422 4.277 2.043 1 95.25 272 ILE B C 1
ATOM 4724 O O . ILE B 1 272 ? 27.578 4.008 1.718 1 95.25 272 ILE B O 1
ATOM 4728 N N . GLY B 1 273 ? 25.453 3.424 1.984 1 95.25 273 GLY B N 1
ATOM 4729 C CA . GLY B 1 273 ? 25.688 2.119 1.385 1 95.25 273 GLY B CA 1
ATOM 4730 C C . GLY B 1 273 ? 26.172 2.201 -0.05 1 95.25 273 GLY B C 1
ATOM 4731 O O . GLY B 1 273 ? 25.922 3.191 -0.741 1 95.25 273 GLY B O 1
ATOM 4732 N N . SER B 1 274 ? 26.75 1.112 -0.497 1 95 274 SER B N 1
ATOM 4733 C CA . SER B 1 274 ? 27.312 1.102 -1.839 1 95 274 SER B CA 1
ATOM 4734 C C . SER B 1 274 ? 26.25 0.852 -2.895 1 95 274 SER B C 1
ATOM 4736 O O . SER B 1 274 ? 26.422 1.203 -4.062 1 95 274 SER B O 1
ATOM 4738 N N . LYS B 1 275 ? 25.156 0.271 -2.455 1 96.69 275 LYS B N 1
ATOM 4739 C CA . LYS B 1 275 ? 24.125 -0.087 -3.426 1 96.69 275 LYS B CA 1
ATOM 4740 C C . LYS B 1 275 ? 22.828 0.685 -3.168 1 96.69 275 LYS B C 1
ATOM 4742 O O . LYS B 1 275 ? 22.562 1.097 -2.037 1 96.69 275 LYS B O 1
ATOM 4747 N N . VAL B 1 276 ? 22.156 0.975 -4.27 1 97.75 276 VAL B N 1
ATOM 4748 C CA . VAL B 1 276 ? 20.859 1.667 -4.25 1 97.75 276 VAL B CA 1
ATOM 4749 C C . VAL B 1 276 ? 19.781 0.746 -4.793 1 97.75 276 VAL B C 1
ATOM 4751 O O . VAL B 1 276 ? 19.922 0.163 -5.871 1 97.75 276 VAL B O 1
ATOM 4754 N N . GLY B 1 277 ? 18.781 0.588 -3.969 1 97.88 277 GLY B N 1
ATOM 4755 C CA . GLY B 1 277 ? 17.672 -0.254 -4.402 1 97.88 277 GLY B CA 1
ATOM 4756 C C . GLY B 1 277 ? 16.703 0.458 -5.332 1 97.88 277 GLY B C 1
ATOM 4757 O O . GLY B 1 277 ? 16.422 1.645 -5.148 1 97.88 277 GLY B O 1
ATOM 4758 N N . TYR B 1 278 ? 16.219 -0.211 -6.316 1 96.81 278 TYR B N 1
ATOM 4759 C CA . TYR B 1 278 ? 15.188 0.288 -7.219 1 96.81 278 TYR B CA 1
ATOM 4760 C C . TYR B 1 278 ? 14.312 -0.851 -7.727 1 96.81 278 TYR B C 1
ATOM 4762 O O . TYR B 1 278 ? 14.695 -2.02 -7.648 1 96.81 278 TYR B O 1
ATOM 4770 N N . ILE B 1 279 ? 13.102 -0.518 -8.18 1 94.62 279 ILE B N 1
ATOM 4771 C CA . ILE B 1 279 ? 12.18 -1.544 -8.656 1 94.62 279 ILE B CA 1
ATOM 4772 C C . ILE B 1 279 ? 12.273 -1.657 -10.172 1 94.62 279 ILE B C 1
ATOM 4774 O O . ILE B 1 279 ? 12.141 -0.658 -10.891 1 94.62 279 ILE B O 1
ATOM 4778 N N . GLU B 1 280 ? 12.547 -2.822 -10.602 1 89.5 280 GLU B N 1
ATOM 4779 C CA . GLU B 1 280 ? 12.469 -3.17 -12.023 1 89.5 280 GLU B CA 1
ATOM 4780 C C . GLU B 1 280 ? 11.555 -4.371 -12.242 1 89.5 280 GLU B C 1
ATOM 4782 O O . GLU B 1 280 ? 11.75 -5.43 -11.641 1 89.5 280 GLU B O 1
ATOM 4787 N N . ASN B 1 281 ? 10.555 -4.293 -13.086 1 80.56 281 ASN B N 1
ATOM 4788 C CA . ASN B 1 281 ? 9.578 -5.352 -13.328 1 80.56 281 ASN B CA 1
ATOM 4789 C C . ASN B 1 281 ? 9.039 -5.934 -12.023 1 80.56 281 ASN B C 1
ATOM 4791 O O . ASN B 1 281 ? 9.047 -7.152 -11.836 1 80.56 281 ASN B O 1
ATOM 4795 N N . THR B 1 282 ? 8.891 -5.145 -11.047 1 85.44 282 THR B N 1
ATOM 4796 C CA . THR B 1 282 ? 8.258 -5.438 -9.766 1 85.44 282 THR B CA 1
ATOM 4797 C C . THR B 1 282 ? 9.273 -6 -8.781 1 85.44 282 THR B C 1
ATOM 4799 O O . THR B 1 282 ? 8.938 -6.297 -7.629 1 85.44 282 THR B O 1
ATOM 4802 N N . LYS B 1 283 ? 10.523 -6.195 -9.258 1 90.19 283 LYS B N 1
ATOM 4803 C CA . LYS B 1 283 ? 11.578 -6.723 -8.398 1 90.19 283 LYS B CA 1
ATOM 4804 C C . LYS B 1 283 ? 12.438 -5.602 -7.824 1 90.19 283 LYS B C 1
ATOM 4806 O O . LYS B 1 283 ? 12.758 -4.641 -8.523 1 90.19 283 LYS B O 1
ATOM 4811 N N . MET B 1 284 ? 12.789 -5.754 -6.582 1 94.06 284 MET B N 1
ATOM 4812 C CA . MET B 1 284 ? 13.805 -4.883 -6.008 1 94.06 284 MET B CA 1
ATOM 4813 C C . MET B 1 284 ? 15.203 -5.312 -6.438 1 94.06 284 MET B C 1
ATOM 4815 O O . MET B 1 284 ? 15.641 -6.414 -6.109 1 94.06 284 MET B O 1
ATOM 4819 N N . LEU B 1 285 ? 15.812 -4.539 -7.203 1 95.62 285 LEU B N 1
ATOM 4820 C CA . LEU B 1 285 ? 17.188 -4.773 -7.641 1 95.62 285 LEU B CA 1
ATOM 4821 C C . LEU B 1 285 ? 18.125 -3.754 -7.023 1 95.62 285 LEU B C 1
ATOM 4823 O O . LEU B 1 285 ? 17.688 -2.744 -6.469 1 95.62 285 LEU B O 1
ATOM 4827 N N . TRP B 1 286 ? 19.391 -3.992 -7.121 1 96.88 286 TRP B N 1
ATOM 4828 C CA . TRP B 1 286 ? 20.391 -3.164 -6.469 1 96.88 286 TRP B CA 1
ATOM 4829 C C . TRP B 1 286 ? 21.484 -2.764 -7.445 1 96.88 286 TRP B C 1
ATOM 4831 O O . TRP B 1 286 ? 22.141 -3.625 -8.039 1 96.88 286 TRP B O 1
ATOM 4841 N N . ARG B 1 287 ? 21.641 -1.548 -7.633 1 97.25 287 ARG B N 1
ATOM 4842 C CA . ARG B 1 287 ? 22.703 -1.014 -8.469 1 97.25 287 ARG B CA 1
ATOM 4843 C C . ARG B 1 287 ? 23.719 -0.239 -7.633 1 97.25 287 ARG B C 1
ATOM 4845 O O . ARG B 1 287 ? 23.422 0.171 -6.512 1 97.25 287 ARG B O 1
ATOM 4852 N N . GLU B 1 288 ? 24.859 0.008 -8.195 1 97.25 288 GLU B N 1
ATOM 4853 C CA . GLU B 1 288 ? 25.844 0.849 -7.523 1 97.25 288 GLU B CA 1
ATOM 4854 C C . GLU B 1 288 ? 25.359 2.289 -7.402 1 97.25 288 GLU B C 1
ATOM 4856 O O . GLU B 1 288 ? 24.688 2.803 -8.312 1 97.25 288 GLU B O 1
ATOM 4861 N N . LYS B 1 289 ? 25.656 2.855 -6.312 1 95.56 289 LYS B N 1
ATOM 4862 C CA . LYS B 1 289 ? 25.281 4.258 -6.16 1 95.56 289 LYS B CA 1
ATOM 4863 C C . LYS B 1 289 ? 26.047 5.141 -7.145 1 95.56 289 LYS B C 1
ATOM 4865 O O . LYS B 1 289 ? 27.125 4.77 -7.609 1 95.56 289 LYS B O 1
ATOM 4870 N N . THR B 1 290 ? 25.531 6.227 -7.453 1 94.56 290 THR B N 1
ATOM 4871 C CA . THR B 1 290 ? 26.141 7.215 -8.336 1 94.56 290 THR B CA 1
ATOM 4872 C C . THR B 1 290 ? 26.375 8.523 -7.59 1 94.56 290 THR B C 1
ATOM 4874 O O . THR B 1 290 ? 26.156 8.609 -6.383 1 94.56 290 THR B O 1
ATOM 4877 N N . GLY B 1 291 ? 26.844 9.508 -8.305 1 91.38 291 GLY B N 1
ATOM 4878 C CA . GLY B 1 291 ? 27.047 10.828 -7.73 1 91.38 291 GLY B CA 1
ATOM 4879 C C . GLY B 1 291 ? 25.75 11.484 -7.281 1 91.38 291 GLY B C 1
ATOM 4880 O O . GLY B 1 291 ? 25.766 12.297 -6.348 1 91.38 291 GLY B O 1
ATOM 4881 N N . GLN B 1 292 ? 24.703 11.055 -7.844 1 89.75 292 GLN B N 1
ATOM 4882 C CA . GLN B 1 292 ? 23.406 11.641 -7.512 1 89.75 292 GLN B CA 1
ATOM 4883 C C . GLN B 1 292 ? 23.031 11.359 -6.062 1 89.75 292 GLN B C 1
ATOM 4885 O O . GLN B 1 292 ? 22.547 12.25 -5.355 1 89.75 292 GLN B O 1
ATOM 4890 N N . GLU B 1 293 ? 23.234 10.141 -5.633 1 91.06 293 GLU B N 1
ATOM 4891 C CA . GLU B 1 293 ? 22.891 9.781 -4.262 1 91.06 293 GLU B CA 1
ATOM 4892 C C . GLU B 1 293 ? 23.859 10.398 -3.266 1 91.06 293 GLU B C 1
ATOM 4894 O O . GLU B 1 293 ? 23.484 10.766 -2.154 1 91.06 293 GLU B O 1
ATOM 4899 N N . ILE B 1 294 ? 25.078 10.578 -3.721 1 88 294 ILE B N 1
ATOM 4900 C CA . ILE B 1 294 ? 26.094 11.188 -2.863 1 88 294 ILE B CA 1
ATOM 4901 C C . ILE B 1 294 ? 25.766 12.664 -2.658 1 88 294 ILE B C 1
ATOM 4903 O O . ILE B 1 294 ? 25.859 13.18 -1.541 1 88 294 ILE B O 1
ATOM 4907 N N . ASN B 1 295 ? 25.25 13.258 -3.672 1 88.25 295 ASN B N 1
ATOM 4908 C CA . ASN B 1 295 ? 24.984 14.688 -3.666 1 88.25 295 ASN B CA 1
ATOM 4909 C C . ASN B 1 295 ? 23.75 15.023 -2.832 1 88.25 295 ASN B C 1
ATOM 4911 O O . ASN B 1 295 ? 23.547 16.172 -2.443 1 88.25 295 ASN B O 1
ATOM 4915 N N . LEU B 1 296 ? 22.953 14 -2.551 1 87.06 296 LEU B N 1
ATOM 4916 C CA . LEU B 1 296 ? 21.766 14.203 -1.729 1 87.06 296 LEU B CA 1
ATOM 4917 C C . LEU B 1 296 ? 22.141 14.711 -0.34 1 87.06 296 LEU B C 1
ATOM 4919 O O . LEU B 1 296 ? 21.359 15.398 0.313 1 87.06 296 LEU B O 1
ATOM 4923 N N . PHE B 1 297 ? 23.391 14.422 0.049 1 81.69 297 PHE B N 1
ATOM 4924 C CA . PHE B 1 297 ? 23.766 14.695 1.428 1 81.69 297 PHE B CA 1
ATOM 4925 C C . PHE B 1 297 ? 24.859 15.758 1.481 1 81.69 297 PHE B C 1
ATOM 4927 O O . PHE B 1 297 ? 25.328 16.109 2.562 1 81.69 297 PHE B O 1
ATOM 4934 N N . LYS B 1 298 ? 25.516 16.094 0.4 1 65.75 298 LYS B N 1
ATOM 4935 C CA . LYS B 1 298 ? 26.578 17.109 0.384 1 65.75 298 LYS B CA 1
ATOM 4936 C C . LYS B 1 298 ? 26.016 18.5 0.697 1 65.75 298 LYS B C 1
ATOM 4938 O O . LYS B 1 298 ? 26.688 19.328 1.306 1 65.75 298 LYS B O 1
ATOM 4943 N N . LYS B 1 299 ? 24.953 18.797 0.211 1 55.31 299 LYS B N 1
ATOM 4944 C CA . LYS B 1 299 ? 24.609 20.219 0.255 1 55.31 299 LYS B CA 1
ATOM 4945 C C . LYS B 1 299 ? 24.453 20.703 1.694 1 55.31 299 LYS B C 1
ATOM 4947 O O . LYS B 1 299 ? 24.281 21.891 1.937 1 55.31 299 LYS B O 1
ATOM 4952 N N . ILE B 1 300 ? 24.109 19.969 2.711 1 46.97 300 ILE B N 1
ATOM 4953 C CA . ILE B 1 300 ? 23.828 20.609 3.99 1 46.97 300 ILE B CA 1
ATOM 4954 C C . ILE B 1 300 ? 25.109 21.188 4.59 1 46.97 300 ILE B C 1
ATOM 4956 O O . ILE B 1 300 ? 25.125 21.578 5.758 1 46.97 300 ILE B O 1
ATOM 4960 N N . LYS B 1 301 ? 26.109 21.609 3.896 1 38.38 301 LYS B N 1
ATOM 4961 C CA . LYS B 1 301 ? 27.047 22.453 4.613 1 38.38 301 LYS B CA 1
ATOM 4962 C C . LYS B 1 301 ? 26.547 23.891 4.715 1 38.38 301 LYS B C 1
ATOM 4964 O O . LYS B 1 301 ? 25.938 24.406 3.775 1 38.38 301 LYS B O 1
#

Organism: Allomuricauda ruestringensis (strain DSM 13258 / CIP 107369 / LMG 19739 / B1) (NCBI:txid886377)

Radius of gyration: 27.75 Å; Cα contacts (8 Å, |Δi|>4): 1190; chains: 2; bounding box: 57×88×60 Å

Sequence (602 aa):
MDELEQITSKELESFPSLSQYKSDLSKLGKLDLSQLNVEQRLDKIYDLARTIPGSIGWMKPEQFNYHSFYRVRKNIDKSVEDITLVQTYSYPPPKACFENGRANLKGKSVFYCSNEADAAIRETKPEKDDEIYLSVWKGIAKNSIKIGNLLPPNLNRQNIWSHMAKEVFEQTINSLPSKVGDRSNHILTLYRFFAEKFRSEQKPYYLTSIISWEYLYGQMWRDFIVYPSYLSNERFCNMAFHPNSVNQNLKFDKLIKLKVMGHNSDGPIFKIGSKVGYIENTKMLWREKTGQEINLFKKIKMDELEQITSKELESFPSLSQYKSDLSKLGKLDLSQLNVEQRLDKIYDLARTIPGSIGWMKPEQFNYHSFYRVRKNIDKSVEDITLVQTYSYPPPKACFENGRANLKGKSVFYCSNEADAAIRETKPEKDDEIYLSVWKGIAKNSIKIGNLLPPNLNRQNIWSHMAKEVFEQTINSLPSKVGDRSNHILTLYRFFAEKFRSEQKPYYLTSIISWEYLYGQMWRDFIVYPSYLSNERFCNMAFHPNSVNQNLKFDKLIKLKVMGHNSDGPIFKIGSKVGYIENTKMLWREKTGQEINLFKKIK

Solvent-accessible surface area (backbone atoms only — not comparable to full-atom values): 32160 Å² total; per-residue (Å²): 128,79,74,65,68,57,70,46,60,70,56,55,65,64,56,65,55,63,70,56,39,55,50,30,43,54,48,56,75,66,54,84,56,84,86,47,53,71,68,55,48,51,48,51,44,37,71,39,58,60,58,71,90,58,53,64,35,76,40,49,27,77,63,48,37,71,41,53,37,18,27,64,49,66,63,78,57,68,90,50,43,54,90,63,39,64,65,70,71,51,48,58,58,22,69,74,27,84,51,44,36,62,63,19,37,55,51,38,50,38,32,63,32,12,70,37,58,59,57,27,48,57,73,65,63,74,49,67,70,35,39,35,40,38,33,35,30,33,34,55,36,86,53,69,42,41,29,34,66,36,47,39,56,82,46,53,80,82,17,90,56,24,63,55,25,34,48,33,48,51,50,48,54,66,60,44,47,77,88,61,50,90,50,56,64,53,50,52,50,50,36,44,49,53,23,47,44,63,44,64,62,55,89,65,21,68,65,40,6,50,55,32,34,35,34,41,72,40,87,68,48,20,39,28,36,40,33,45,27,63,88,51,76,43,57,42,45,33,33,36,25,24,56,43,28,42,73,60,28,40,40,84,54,36,36,40,40,31,37,28,74,36,72,55,98,89,40,76,38,65,48,74,48,65,46,30,35,32,73,54,94,52,37,60,43,73,42,73,57,54,68,67,67,56,49,61,68,60,62,94,114,128,81,75,65,67,56,72,46,60,70,55,54,64,65,56,66,55,62,72,56,39,55,51,30,43,52,48,56,75,67,53,83,57,87,85,49,53,71,69,54,48,50,49,51,43,36,70,40,58,60,58,69,91,57,54,63,35,77,38,50,25,76,63,48,39,70,42,52,38,18,27,64,48,65,63,78,57,68,92,50,42,53,90,62,40,65,64,69,71,52,50,58,57,22,70,74,27,83,51,42,36,61,61,17,36,56,50,40,49,38,32,63,30,11,71,37,59,60,57,27,49,58,72,63,64,72,47,66,71,36,40,36,40,37,33,36,28,34,34,56,35,87,52,70,43,41,30,35,66,37,46,40,56,84,46,53,80,82,17,90,57,24,64,56,25,34,49,34,48,51,48,48,53,68,60,44,48,77,89,60,50,90,49,57,64,53,52,49,50,49,36,44,50,52,22,47,43,61,44,64,62,54,87,67,21,68,65,41,4,50,53,33,35,35,34,42,70,41,88,68,48,20,38,28,37,38,33,45,26,63,87,52,76,42,55,43,46,32,33,38,25,24,55,42,28,44,73,60,28,42,40,84,56,36,36,41,43,32,36,27,73,36,72,55,98,90,40,76,37,65,48,75,47,64,49,30,35,33,73,54,96,53,37,60,43,73,42,73,58,54,69,68,68,55,52,61,63,56,67,82,111

Nearest PDB structures (foldseek):
  4dil-assembly1_A  TM=1.453E-01  e=1.290E+00  Thermotoga maritima
  4dil-assembly1_A  TM=1.454E-01  e=1.674E+00  Thermotoga maritima